Protein AF-A0A554JMH9-F1 (afdb_monomer)

Foldseek 3Di:
DDDDDDDDDDDDDDDDDDDDDPPPPDPVVVVVVVVVVLVVVVVVVLVVLCVVLVPFDFDDADDDDLVRAAEQDAPDLQKAKEWEAFAQAQLADADPDLLQGLLLLVLLLCQLLVHQEYEYYAHPHNDPFDPDDPDDDDDDDPSVDDFDQVLQVVFDDPVVCVVCVHPVSCVVVVHDDDHDLVSVLVRRLVRSLVSQADPVRHGSHDHAYEYAAEPVLLSSLLSVLFVSSLVSLVVLLVVLVVLLVVLVVLLVLLVVLVVDPDPVVNVVSCVVCVVVCVVVVHDSVCSVPDDSVNSVVVSVSSVVVSVVSVVDVGDPVVSSVVCSNSSSRSSQVSNCVSDVNYHHHYYAWHWYDHNPFIEIEHEDPDPCQLQPDQLVVVLVVQVVVCVVDAQDDGHQEYEYHYAHQDKDKDKHWHARPNDPDDPPDTHIHIRIHAHHSDQLVVLLVVLVPDPDDDDSNNSSSPHPSGWHFMWMWIDHSPDPDTDIDTDTSVNSSPSQCSVDPVSVSCVSVVCVVVPLPADEAEADADDPPPPDWDKDQDCPDPVRDRIDTPSVVVVVVCVVVVRHYPYYHYPYDPDDDPPD

Secondary structure (DSSP, 8-state):
--------------------------HHHHHHHHHHHHHHHHHHHHHHHTGGGTTS---PPP--BTTB-EE---S-SSS-EEEEEE---BTSSPPSSTTS-HHHHHHHHHHHTT-SEEEEES-SB---PPPP-SS-------------HHHHHHHS-HHHHHHTTHHHHHHHTTPPP---HHHHHHHHHHHHHHHHB-TTS-BS--S-EEEEE-HHHHHHHHHHHHHHHHHHHHHHHHHHHHHHHHHHHHHHHHHHHHT---HHHHHHHHHHTHHHHHHTT--HHHHTT--HHHHHHHHHHHHHHHHHHHT-SS--HHHHHHHHHHHHHHHHHHHHHS-TTEEEEEESSEEEEETTEEEEEEE---GGGGGS-HHHHHHHHHHHHHHHSTTSPPPSEEEEESS-SS-EEEEEEEE-TTSTT-TT-EEEEEEEEPPP-S-HHHHHHHHHH-SS--SHHHHHHTSTT---EEEEEE--TT-SSPEEEEEEHHHHT-GGGGSSHHHHHHHHHHHHHH----EEEEE----TT-TT--EEE-TT-TT--SEEEHHHHHHHHHHHTT--EEEEEE-S-S-S----

Nearest PDB structures (foldseek):
  6t8d-assembly1_X  TM=1.258E-01  e=7.810E+00  Vibrio cholerae O1 biovar El Tor str. N16961

Mean predicted aligned error: 15.22 Å

pLDDT: mean 73.06, std 18.66, range [24.22, 98.06]

Sequence (580 aa):
MSQEQKPDIGSTPQLPQLYTHIEEKTSQDETADENQNRQRRFEQRKKHLFRFVEGLDRVEIPKMGPDNPFVVPINNLSYPRIMVINAPCIGAREAQDEKCDIFRNALRWAEEDKVEAIILSGPVVYFPTEKYGKERPSKVQVVGVRVDADIIEKTYPPHVLQDLGGVEGIRREERPLYLTTTAYLEHLIRMFKRALYSSNGQLLYKGPVLVVLGDVEENIAKYYANEKIRAEVFRDKGDALEHIRRYRRIRSLLQKMNNTSVLEEALSFLEKFRDQFESLGIDIAKLSHISAKEIGDLIEEWEEYLNLLVLMGNVEAEYIQDCLPEMISYIASCYQSVAPNIRVVGIGDTYFRVGSHLFAVTASKSRNLIRGGLAGTMRDGMYSFVKGHEGVDVVDINLGAGLNPYITNLFVTHRVRAYEKTLDDIRMSHVYQLPACLDASLYREIVRSMVRTKDDITRLASVSNYESGVVILERGETSTVPVLRFLSSALLTNRAAFESAETLASTVHGRYQRSRIMYHYKEGCTHYGAQYIARYRSPKDKDGRVIKYHYQVCLEMLREAKAPLLGLANDGDTQHWFNY

Radius of gyration: 36.03 Å; Cα contacts (8 Å, |Δi|>4): 815; chains: 1; bounding box: 97×62×119 Å

Structure (mmCIF, N/CA/C/O backbone):
data_AF-A0A554JMH9-F1
#
_entry.id   AF-A0A554JMH9-F1
#
loop_
_atom_site.group_PDB
_atom_site.id
_atom_site.type_symbol
_atom_site.label_atom_id
_atom_site.label_alt_id
_atom_site.label_comp_id
_atom_site.label_asym_id
_atom_site.label_entity_id
_atom_site.label_seq_id
_atom_site.pdbx_PDB_ins_code
_atom_site.Cartn_x
_atom_site.Cartn_y
_atom_site.Cartn_z
_atom_site.occupancy
_atom_site.B_iso_or_equiv
_atom_site.auth_seq_id
_atom_site.auth_comp_id
_atom_site.auth_asym_id
_atom_site.auth_atom_id
_atom_site.pdbx_PDB_model_num
ATOM 1 N N . MET A 1 1 ? -39.556 -18.471 -76.812 1.00 33.31 1 MET A N 1
ATOM 2 C CA . MET A 1 1 ? -39.284 -18.201 -78.241 1.00 33.31 1 MET A CA 1
ATOM 3 C C . MET A 1 1 ? -38.024 -17.353 -78.267 1.00 33.31 1 MET A C 1
ATOM 5 O O . MET A 1 1 ? -38.069 -16.300 -77.660 1.00 33.31 1 MET A O 1
ATOM 9 N N . SER A 1 2 ? -36.861 -17.756 -78.763 1.00 31.39 2 SER A N 1
ATOM 10 C CA . SER A 1 2 ? -36.477 -18.765 -79.755 1.00 31.39 2 SER A CA 1
ATOM 11 C C . SER A 1 2 ? -35.061 -19.282 -79.438 1.00 31.39 2 SER A C 1
ATOM 13 O O . SER A 1 2 ? -34.233 -18.554 -78.896 1.00 31.39 2 SER A O 1
ATOM 15 N N . GLN A 1 3 ? -34.827 -20.560 -79.746 1.00 33.28 3 GLN A N 1
ATOM 16 C CA . GLN A 1 3 ? -33.513 -21.203 -79.845 1.00 33.28 3 GLN A CA 1
ATOM 17 C C . GLN A 1 3 ? -32.818 -20.787 -81.150 1.00 33.28 3 GLN A C 1
ATOM 19 O O . GLN A 1 3 ? -33.525 -20.454 -82.093 1.00 33.28 3 GLN A O 1
ATOM 24 N N . GLU A 1 4 ? -31.486 -20.894 -81.204 1.00 29.67 4 GLU A N 1
ATOM 25 C CA . GLU A 1 4 ? -30.688 -21.491 -82.305 1.00 29.67 4 GLU A CA 1
ATOM 26 C C . GLU A 1 4 ? -29.191 -21.339 -81.954 1.00 29.67 4 GLU A C 1
ATOM 28 O O . GLU A 1 4 ? -28.720 -20.251 -81.647 1.00 29.67 4 GLU A O 1
ATOM 33 N N . GLN A 1 5 ? -28.510 -22.429 -81.588 1.00 30.83 5 GLN A N 1
ATOM 34 C CA . GLN A 1 5 ? -27.738 -23.360 -82.435 1.00 30.83 5 GLN A CA 1
ATOM 35 C C . GLN A 1 5 ? -26.318 -22.874 -82.788 1.00 30.83 5 GLN A C 1
ATOM 37 O O . GLN A 1 5 ? -26.107 -21.888 -83.483 1.00 30.83 5 GLN A O 1
ATOM 42 N N . LYS A 1 6 ? -25.338 -23.644 -82.289 1.00 30.12 6 LYS A N 1
ATOM 43 C CA . LYS A 1 6 ? -23.920 -23.645 -82.685 1.00 30.12 6 LYS A CA 1
ATOM 44 C C . LYS A 1 6 ? -23.758 -24.081 -84.148 1.00 30.12 6 LYS A C 1
ATOM 46 O O . LYS A 1 6 ? -24.577 -24.866 -84.626 1.00 30.12 6 LYS A O 1
ATOM 51 N N . PRO A 1 7 ? -22.580 -23.820 -84.735 1.00 33.72 7 PRO A N 1
ATOM 52 C CA . PRO A 1 7 ? -21.902 -24.826 -85.530 1.00 33.72 7 PRO A CA 1
ATOM 53 C C . PRO A 1 7 ? -20.613 -25.300 -84.850 1.00 33.72 7 PRO A C 1
ATOM 55 O O . PRO A 1 7 ? -19.833 -24.534 -84.286 1.00 33.72 7 PRO A O 1
ATOM 58 N N . ASP A 1 8 ? -20.459 -26.612 -84.917 1.00 31.73 8 ASP A N 1
ATOM 59 C CA . ASP A 1 8 ? -19.323 -27.429 -84.531 1.00 31.73 8 ASP A CA 1
ATOM 60 C C . ASP A 1 8 ? -18.488 -27.678 -85.795 1.00 31.73 8 ASP A C 1
ATOM 62 O O . ASP A 1 8 ? -19.045 -28.114 -86.803 1.00 31.73 8 ASP A O 1
ATOM 66 N N . ILE A 1 9 ? -17.184 -27.388 -85.773 1.00 31.78 9 ILE A N 1
ATOM 67 C CA . ILE A 1 9 ? -16.234 -27.906 -86.766 1.00 31.78 9 ILE A CA 1
ATOM 68 C C . ILE A 1 9 ? -14.917 -28.229 -86.057 1.00 31.78 9 ILE A C 1
ATOM 70 O O . ILE A 1 9 ? -14.137 -27.341 -85.726 1.00 31.78 9 ILE A O 1
ATOM 74 N N . GLY A 1 10 ? -14.653 -29.528 -85.932 1.00 29.02 10 GLY A N 1
ATOM 75 C CA . GLY A 1 10 ? -13.428 -30.094 -86.493 1.00 29.02 10 GLY A CA 1
ATOM 76 C C . GLY A 1 10 ? -12.209 -30.143 -85.583 1.00 29.02 10 GLY A C 1
ATOM 77 O O . GLY A 1 10 ? -11.377 -29.246 -85.556 1.00 29.02 10 GLY A O 1
ATOM 78 N N . SER A 1 11 ? -12.073 -31.295 -84.942 1.00 29.84 11 SER A N 1
ATOM 79 C CA . SER A 1 11 ? -10.884 -31.870 -84.323 1.00 29.84 11 SER A CA 1
ATOM 80 C C . SER A 1 11 ? -9.611 -31.868 -85.187 1.00 29.84 11 SER A C 1
ATOM 82 O O . SER A 1 11 ? -9.617 -32.416 -86.291 1.00 29.84 11 SER A O 1
ATOM 84 N N . THR A 1 12 ? -8.486 -31.478 -84.580 1.00 26.47 12 THR A N 1
ATOM 85 C CA . THR A 1 12 ? -7.155 -32.041 -84.880 1.00 26.47 12 THR A CA 1
ATOM 86 C C . THR A 1 12 ? -6.410 -32.306 -83.561 1.00 26.47 12 THR A C 1
ATOM 88 O O . THR A 1 12 ? -6.250 -31.376 -82.768 1.00 26.47 12 THR A O 1
ATOM 91 N N . PRO A 1 13 ? -5.974 -33.547 -83.271 1.00 29.34 13 PRO A N 1
ATOM 92 C CA . PRO A 1 13 ? -5.284 -33.877 -82.027 1.00 29.34 13 PRO A CA 1
ATOM 93 C C . PRO A 1 13 ? -3.757 -33.680 -82.103 1.00 29.34 13 PRO A C 1
ATOM 95 O O . PRO A 1 13 ? -3.099 -34.176 -83.009 1.00 29.34 13 PRO A O 1
ATOM 98 N N . GLN A 1 14 ? -3.261 -32.968 -81.084 1.00 31.17 14 GLN A N 1
ATOM 99 C CA . GLN A 1 14 ? -1.994 -33.061 -80.331 1.00 31.17 14 GLN A CA 1
ATOM 100 C C . GLN A 1 14 ? -0.633 -33.271 -81.029 1.00 31.17 14 GLN A C 1
ATOM 102 O O . GLN A 1 14 ? -0.361 -34.299 -81.640 1.00 31.17 14 GLN A O 1
ATOM 107 N N . LEU A 1 15 ? 0.309 -32.393 -80.659 1.00 24.22 15 LEU A N 1
ATOM 108 C CA . LEU A 1 15 ? 1.689 -32.764 -80.316 1.00 24.22 15 LEU A CA 1
ATOM 109 C C . LEU A 1 15 ? 2.027 -32.205 -78.915 1.00 24.22 15 LEU A C 1
ATOM 111 O O . LEU A 1 15 ? 1.611 -31.087 -78.604 1.00 24.22 15 LEU A O 1
ATOM 115 N N . PRO A 1 16 ? 2.749 -32.950 -78.057 1.00 28.22 16 PRO A N 1
ATOM 116 C CA . PRO A 1 16 ? 3.067 -32.532 -76.697 1.00 28.22 16 PRO A CA 1
ATOM 117 C C . PRO A 1 16 ? 4.273 -31.585 -76.701 1.00 28.22 16 PRO A C 1
ATOM 119 O O . PRO A 1 16 ? 5.368 -31.975 -77.101 1.00 28.22 16 PRO A O 1
ATOM 122 N N . GLN A 1 17 ? 4.098 -30.351 -76.228 1.00 28.55 17 GLN A N 1
ATOM 123 C CA . GLN A 1 17 ? 5.227 -29.487 -75.887 1.00 28.55 17 GLN A CA 1
ATOM 124 C C . GLN A 1 17 ? 5.396 -29.465 -74.369 1.00 28.55 17 GLN A C 1
ATOM 126 O O . GLN A 1 17 ? 4.590 -28.886 -73.644 1.00 28.55 17 GLN A O 1
ATOM 131 N N . LEU A 1 18 ? 6.461 -30.124 -73.902 1.00 31.98 18 LEU A N 1
ATOM 132 C CA . LEU A 1 18 ? 7.065 -29.828 -72.611 1.00 31.98 18 LEU A CA 1
ATOM 133 C C . LEU A 1 18 ? 7.469 -28.348 -72.608 1.00 31.98 18 LEU A C 1
ATOM 135 O O . LEU A 1 18 ? 8.424 -27.973 -73.283 1.00 31.98 18 LEU A O 1
ATOM 139 N N . TYR A 1 19 ? 6.775 -27.536 -71.819 1.00 27.28 19 TYR A N 1
ATOM 140 C CA . TYR A 1 19 ? 7.298 -26.268 -71.330 1.00 27.28 19 TYR A CA 1
ATOM 141 C C . TYR A 1 19 ? 7.367 -26.349 -69.809 1.00 27.28 19 TYR A C 1
ATOM 143 O O . TYR A 1 19 ? 6.354 -26.384 -69.115 1.00 27.28 19 TYR A O 1
ATOM 151 N N . THR A 1 20 ? 8.590 -26.412 -69.292 1.00 28.86 20 THR A N 1
ATOM 152 C CA . THR A 1 20 ? 8.903 -26.036 -67.915 1.00 28.86 20 THR A CA 1
ATOM 153 C C . THR A 1 20 ? 8.514 -24.573 -67.728 1.00 28.86 20 THR A C 1
ATOM 155 O O . THR A 1 20 ? 9.152 -23.690 -68.301 1.00 28.86 20 THR A O 1
ATOM 158 N N . HIS A 1 21 ? 7.466 -24.323 -66.942 1.00 26.94 21 HIS A N 1
ATOM 159 C CA . HIS A 1 21 ? 7.187 -23.003 -66.392 1.00 26.94 21 HIS A CA 1
ATOM 160 C C . HIS A 1 21 ? 8.341 -22.629 -65.457 1.00 26.94 21 HIS A C 1
ATOM 162 O O . HIS A 1 21 ? 8.514 -23.224 -64.396 1.00 26.94 21 HIS A O 1
ATOM 168 N N . ILE A 1 22 ? 9.146 -21.654 -65.870 1.00 33.12 22 ILE A N 1
ATOM 169 C CA . ILE A 1 22 ? 9.862 -20.806 -64.924 1.00 33.12 22 ILE A CA 1
ATOM 170 C C . ILE A 1 22 ? 8.792 -19.844 -64.410 1.00 33.12 22 ILE A C 1
ATOM 172 O O . ILE A 1 22 ? 8.275 -19.030 -65.174 1.00 33.12 22 ILE A O 1
ATOM 176 N N . GLU A 1 23 ? 8.379 -20.012 -63.155 1.00 31.64 23 GLU A N 1
ATOM 177 C CA . GLU A 1 23 ? 7.548 -19.028 -62.466 1.00 31.64 23 GLU A CA 1
ATOM 178 C C . GLU A 1 23 ? 8.377 -17.751 -62.285 1.00 31.64 23 GLU A C 1
ATOM 180 O O . GLU A 1 23 ? 9.270 -17.678 -61.440 1.00 31.64 23 GLU A O 1
ATOM 185 N N . GLU A 1 24 ? 8.101 -16.742 -63.110 1.00 35.97 24 GLU A N 1
ATOM 186 C CA . GLU A 1 24 ? 8.460 -15.362 -62.803 1.00 35.97 24 GLU A CA 1
ATOM 187 C C . GLU A 1 24 ? 7.656 -14.947 -61.568 1.00 35.97 24 GLU A C 1
ATOM 189 O O . GLU A 1 24 ? 6.449 -14.708 -61.645 1.00 35.97 24 GLU A O 1
ATOM 194 N N . LYS A 1 25 ? 8.317 -14.898 -60.406 1.00 34.50 25 LYS A N 1
ATOM 195 C CA . LYS A 1 25 ? 7.736 -14.293 -59.207 1.00 34.50 25 LYS A CA 1
ATOM 196 C C . LYS A 1 25 ? 7.413 -12.832 -59.510 1.00 34.50 25 LYS A C 1
ATOM 198 O O . LYS A 1 25 ? 8.295 -12.028 -59.799 1.00 34.50 25 LYS A O 1
ATOM 203 N N . THR A 1 26 ? 6.132 -12.495 -59.458 1.00 37.06 26 THR A N 1
ATOM 204 C CA . THR A 1 26 ? 5.637 -11.128 -59.597 1.00 37.06 26 THR A CA 1
ATOM 205 C C . THR A 1 26 ? 6.061 -10.270 -58.402 1.00 37.06 26 THR A C 1
ATOM 207 O O . THR A 1 26 ? 5.928 -10.682 -57.252 1.00 37.06 26 THR A O 1
ATOM 210 N N . SER A 1 27 ? 6.493 -9.036 -58.671 1.00 45.72 27 SER A N 1
ATOM 211 C CA . SER A 1 27 ? 7.005 -8.029 -57.717 1.00 45.72 27 SER A CA 1
ATOM 212 C C . SER A 1 27 ? 6.086 -7.666 -56.531 1.00 45.72 27 SER A C 1
ATOM 214 O O . SER A 1 27 ? 6.510 -6.989 -55.591 1.00 45.72 27 SER A O 1
ATOM 216 N N . GLN A 1 28 ? 4.825 -8.106 -56.546 1.00 40.50 28 GLN A N 1
ATOM 217 C CA . GLN A 1 28 ? 3.875 -7.938 -55.441 1.00 40.50 28 GLN A CA 1
ATOM 218 C C . GLN A 1 28 ? 4.076 -8.957 -54.304 1.00 40.50 28 GLN A C 1
ATOM 220 O O . GLN A 1 28 ? 3.816 -8.620 -53.152 1.00 40.50 28 GLN A O 1
ATOM 225 N N . ASP A 1 29 ? 4.592 -10.157 -54.592 1.00 45.41 29 ASP A N 1
ATOM 226 C CA . ASP A 1 29 ? 4.896 -11.155 -53.553 1.00 45.41 29 ASP A CA 1
ATOM 227 C C . ASP A 1 29 ? 6.226 -10.849 -52.847 1.00 45.41 29 ASP A C 1
ATOM 229 O O . ASP A 1 29 ? 6.341 -11.021 -51.634 1.00 45.41 29 ASP A O 1
ATOM 233 N N . GLU A 1 30 ? 7.208 -10.300 -53.572 1.00 48.34 30 GLU A N 1
ATOM 234 C CA . GLU A 1 30 ? 8.493 -9.874 -52.995 1.00 48.34 30 GLU A CA 1
ATOM 235 C C . GLU A 1 30 ? 8.318 -8.720 -51.993 1.00 48.34 30 GLU A C 1
ATOM 237 O O . GLU A 1 30 ? 8.918 -8.732 -50.920 1.00 48.34 30 GLU A O 1
ATOM 242 N N . THR A 1 31 ? 7.420 -7.770 -52.274 1.00 55.16 31 THR A N 1
ATOM 243 C CA . THR A 1 31 ? 7.127 -6.644 -51.367 1.00 55.16 31 THR A CA 1
ATOM 244 C C . THR A 1 31 ? 6.342 -7.063 -50.117 1.00 55.16 31 THR A C 1
ATOM 246 O O . THR A 1 31 ? 6.501 -6.454 -49.055 1.00 55.16 31 THR A O 1
ATOM 249 N N . ALA A 1 32 ? 5.521 -8.115 -50.192 1.00 56.56 32 ALA A N 1
ATOM 250 C CA . ALA A 1 32 ? 4.823 -8.671 -49.032 1.00 56.56 32 ALA A CA 1
ATOM 251 C C . ALA A 1 32 ? 5.772 -9.452 -48.103 1.00 56.56 32 ALA A C 1
ATOM 253 O O . ALA A 1 32 ? 5.725 -9.266 -46.881 1.00 56.56 32 ALA A O 1
ATOM 254 N N . ASP A 1 33 ? 6.669 -10.266 -48.670 1.00 58.06 33 ASP A N 1
ATOM 255 C CA . ASP A 1 33 ? 7.695 -11.004 -47.921 1.00 58.06 33 ASP A CA 1
ATOM 256 C C . ASP A 1 33 ? 8.739 -10.066 -47.290 1.00 58.06 33 ASP A C 1
ATOM 258 O O . ASP A 1 33 ? 9.149 -10.265 -46.141 1.00 58.06 33 ASP A O 1
ATOM 262 N N . GLU A 1 34 ? 9.143 -8.997 -47.985 1.00 58.47 34 GLU A N 1
ATOM 263 C CA . GLU A 1 34 ? 10.032 -7.966 -47.433 1.00 58.47 34 GLU A CA 1
ATOM 264 C C . GLU A 1 34 ? 9.394 -7.233 -46.247 1.00 58.47 34 GLU A C 1
ATOM 266 O O . GLU A 1 34 ? 10.032 -7.079 -45.201 1.00 58.47 34 GLU A O 1
ATOM 271 N N . ASN A 1 35 ? 8.117 -6.851 -46.354 1.00 61.28 35 ASN A N 1
ATOM 272 C CA . ASN A 1 35 ? 7.390 -6.202 -45.261 1.00 61.28 35 ASN A CA 1
ATOM 273 C C . ASN A 1 35 ? 7.187 -7.135 -44.056 1.00 61.28 35 ASN A C 1
ATOM 275 O O . ASN A 1 35 ? 7.372 -6.712 -42.912 1.00 61.28 35 ASN A O 1
ATOM 279 N N . GLN A 1 36 ? 6.879 -8.418 -44.278 1.00 67.31 36 GLN A N 1
ATOM 280 C CA . GLN A 1 36 ? 6.803 -9.397 -43.188 1.00 67.31 36 GLN A CA 1
ATOM 281 C C . GLN A 1 36 ? 8.156 -9.612 -42.504 1.00 67.31 36 GLN A C 1
ATOM 283 O O . GLN A 1 36 ? 8.221 -9.714 -41.276 1.00 67.31 36 GLN A O 1
ATOM 288 N N . ASN A 1 37 ? 9.246 -9.667 -43.270 1.00 63.50 37 ASN A N 1
ATOM 289 C CA . ASN A 1 37 ? 10.588 -9.813 -42.715 1.00 63.50 37 ASN A CA 1
ATOM 290 C C . ASN A 1 37 ? 11.022 -8.574 -41.921 1.00 63.50 37 ASN A C 1
ATOM 292 O O . ASN A 1 37 ? 11.594 -8.731 -40.839 1.00 63.50 37 ASN A O 1
ATOM 296 N N . ARG A 1 38 ? 10.690 -7.362 -42.389 1.00 62.03 38 ARG A N 1
ATOM 297 C CA . ARG A 1 38 ? 10.878 -6.114 -41.626 1.00 62.03 38 ARG A CA 1
ATOM 298 C C . ARG A 1 38 ? 10.104 -6.146 -40.305 1.00 62.03 38 ARG A C 1
ATOM 300 O O . ARG A 1 38 ? 10.701 -5.925 -39.252 1.00 62.03 38 ARG A O 1
ATOM 307 N N . GLN A 1 39 ? 8.825 -6.530 -40.326 1.00 66.62 39 GLN A N 1
ATOM 308 C CA . GLN A 1 39 ? 8.004 -6.634 -39.113 1.00 66.62 39 GLN A CA 1
ATOM 309 C C . GLN A 1 39 ? 8.554 -7.674 -38.122 1.00 66.62 39 GLN A C 1
ATOM 311 O O . GLN A 1 39 ? 8.620 -7.424 -36.921 1.00 66.62 39 GLN A O 1
ATOM 316 N N . ARG A 1 40 ? 9.014 -8.837 -38.603 1.00 69.56 40 ARG A N 1
ATOM 317 C CA . ARG A 1 40 ? 9.635 -9.866 -37.747 1.00 69.56 40 ARG A CA 1
ATOM 318 C C . ARG A 1 40 ? 10.926 -9.378 -37.092 1.00 69.56 40 ARG A C 1
ATOM 320 O O . ARG A 1 40 ? 11.137 -9.644 -35.910 1.00 69.56 40 ARG A O 1
ATOM 327 N N . ARG A 1 41 ? 11.787 -8.673 -37.835 1.00 65.06 41 ARG A N 1
ATOM 328 C CA . ARG A 1 41 ? 13.012 -8.066 -37.284 1.00 65.06 41 ARG A CA 1
ATOM 329 C C . ARG A 1 41 ? 12.677 -7.010 -36.234 1.00 65.06 41 ARG A C 1
ATOM 331 O O . ARG A 1 41 ? 13.337 -6.961 -35.198 1.00 65.06 41 ARG A O 1
ATOM 338 N N . PHE A 1 42 ? 11.628 -6.223 -36.465 1.00 66.00 42 PHE A N 1
ATOM 339 C CA . PHE A 1 42 ? 11.132 -5.241 -35.505 1.00 66.00 42 PHE A CA 1
ATOM 340 C C . PHE A 1 42 ? 10.660 -5.895 -34.197 1.00 66.00 42 PHE A C 1
ATOM 342 O O . PHE A 1 42 ? 11.145 -5.533 -33.128 1.00 66.00 42 PHE A O 1
ATOM 349 N N . GLU A 1 43 ? 9.815 -6.926 -34.266 1.00 69.69 43 GLU A N 1
ATOM 350 C CA . GLU A 1 43 ? 9.356 -7.664 -33.078 1.00 69.69 43 GLU A CA 1
ATOM 351 C C . GLU A 1 43 ? 10.510 -8.328 -32.308 1.00 69.69 43 GLU A C 1
ATOM 353 O O . GLU A 1 43 ? 10.528 -8.350 -31.077 1.00 69.69 43 GLU A O 1
ATOM 358 N N . GLN A 1 44 ? 11.531 -8.831 -33.011 1.00 71.00 44 GLN A N 1
ATOM 359 C CA . GLN A 1 44 ? 12.733 -9.376 -32.371 1.00 71.00 44 GLN A CA 1
ATOM 360 C C . GLN A 1 44 ? 13.529 -8.308 -31.610 1.00 71.00 44 GLN A C 1
ATOM 362 O O . GLN A 1 44 ? 14.017 -8.585 -30.511 1.00 71.00 44 GLN A O 1
ATOM 367 N N . ARG A 1 45 ? 13.642 -7.092 -32.159 1.00 69.50 45 ARG A N 1
ATOM 368 C CA . ARG A 1 45 ? 14.281 -5.952 -31.483 1.00 69.50 45 ARG A CA 1
ATOM 369 C C . ARG A 1 45 ? 13.442 -5.463 -30.298 1.00 69.50 45 ARG A C 1
ATOM 371 O O . ARG A 1 45 ? 13.986 -5.280 -29.215 1.00 69.50 45 ARG A O 1
ATOM 378 N N . LYS A 1 46 ? 12.113 -5.396 -30.439 1.00 69.69 46 LYS A N 1
ATOM 379 C CA . LYS A 1 46 ? 11.188 -5.113 -29.326 1.00 69.69 46 LYS A CA 1
ATOM 380 C C . LYS A 1 46 ? 11.342 -6.133 -28.190 1.00 69.69 46 LYS A C 1
ATOM 382 O O . LYS A 1 46 ? 11.448 -5.757 -27.027 1.00 69.69 46 LYS A O 1
ATOM 387 N N . LYS A 1 47 ? 11.465 -7.425 -28.511 1.00 73.31 47 LYS A N 1
ATOM 388 C CA . LYS A 1 47 ? 11.748 -8.472 -27.516 1.00 73.31 47 LYS A CA 1
ATOM 389 C C . LYS A 1 47 ? 13.109 -8.286 -26.832 1.00 73.31 47 LYS A C 1
ATOM 391 O O . LYS A 1 47 ? 13.240 -8.607 -25.655 1.00 73.31 47 LYS A O 1
ATOM 396 N N . HIS A 1 48 ? 14.116 -7.769 -27.540 1.00 72.31 48 HIS A N 1
ATOM 397 C CA . HIS A 1 48 ? 15.422 -7.454 -26.954 1.00 72.31 48 HIS A CA 1
ATOM 398 C C . HIS A 1 48 ? 15.318 -6.363 -25.880 1.00 72.31 48 HIS A C 1
ATOM 400 O O . HIS A 1 48 ? 15.831 -6.562 -24.778 1.00 72.31 48 HIS A O 1
ATOM 406 N N . LEU A 1 49 ? 14.566 -5.290 -26.157 1.00 70.12 49 LEU A N 1
ATOM 407 C CA . LEU A 1 49 ? 14.324 -4.185 -25.218 1.00 70.12 49 LEU A CA 1
ATOM 408 C C . LEU A 1 49 ? 13.699 -4.643 -23.891 1.00 70.12 49 LEU A C 1
ATOM 410 O O . LEU A 1 49 ? 13.901 -3.997 -22.867 1.00 70.12 49 LEU A O 1
ATOM 414 N N . PHE A 1 50 ? 12.962 -5.758 -23.887 1.00 74.88 50 PHE A N 1
ATOM 415 C CA . PHE A 1 50 ? 12.278 -6.290 -22.701 1.00 74.88 50 PHE A CA 1
ATOM 416 C C . PHE A 1 50 ? 13.004 -7.448 -22.010 1.00 74.88 50 PHE A C 1
ATOM 418 O O . PHE A 1 50 ? 12.510 -7.975 -21.013 1.00 74.88 50 PHE A O 1
ATOM 425 N N . ARG A 1 51 ? 14.210 -7.826 -22.456 1.00 78.06 51 ARG A N 1
ATOM 426 C CA . ARG A 1 51 ? 14.985 -8.914 -21.824 1.00 78.06 51 ARG A CA 1
ATOM 427 C C . ARG A 1 51 ? 15.282 -8.682 -20.345 1.00 78.06 51 ARG A C 1
ATOM 429 O O . ARG A 1 51 ? 15.430 -9.646 -19.600 1.00 78.06 51 ARG A O 1
ATOM 436 N N . PHE A 1 52 ? 15.330 -7.429 -19.891 1.00 76.88 52 PHE A N 1
ATOM 437 C CA . PHE A 1 52 ? 15.550 -7.114 -18.475 1.00 76.88 52 PHE A CA 1
ATOM 438 C C . PHE A 1 52 ? 14.465 -7.698 -17.553 1.00 76.88 52 PHE A C 1
ATOM 440 O O . PHE A 1 52 ? 14.717 -7.887 -16.365 1.00 76.88 52 PHE A O 1
ATOM 447 N N . VAL A 1 53 ? 13.279 -8.000 -18.089 1.00 78.81 53 VAL A N 1
ATOM 448 C CA . VAL A 1 53 ? 12.160 -8.599 -17.356 1.00 78.81 53 VAL A CA 1
ATOM 449 C C . VAL A 1 53 ? 12.370 -10.101 -17.113 1.00 78.81 53 VAL A C 1
ATOM 451 O O . VAL A 1 53 ? 11.887 -10.643 -16.119 1.00 78.81 53 VAL A O 1
ATOM 454 N N . GLU A 1 54 ? 13.120 -10.785 -17.985 1.00 78.62 54 GLU A N 1
ATOM 455 C CA . GLU A 1 54 ? 13.343 -12.237 -17.909 1.00 78.62 54 GLU A CA 1
ATOM 456 C C . GLU A 1 54 ? 14.125 -12.642 -16.647 1.00 78.62 54 GLU A C 1
ATOM 458 O O . GLU A 1 54 ? 13.896 -13.724 -16.109 1.00 78.62 54 GLU A O 1
ATOM 463 N N . GLY A 1 55 ? 14.997 -11.759 -16.144 1.00 75.12 55 GLY A N 1
ATOM 464 C CA . GLY A 1 55 ? 15.829 -11.987 -14.957 1.00 75.12 55 GLY A CA 1
ATOM 465 C C . GLY A 1 55 ? 15.212 -11.560 -13.621 1.00 75.12 55 GLY A C 1
ATOM 466 O O . GLY A 1 55 ? 15.912 -11.582 -12.612 1.00 75.12 55 GLY A O 1
ATOM 467 N N . LEU A 1 56 ? 13.948 -11.124 -13.597 1.00 82.44 56 LEU A N 1
ATOM 468 C CA . LEU A 1 56 ? 13.291 -10.685 -12.364 1.00 82.44 56 LEU A CA 1
ATOM 469 C C . LEU A 1 56 ? 12.645 -11.854 -11.617 1.00 82.44 56 LEU A C 1
ATOM 471 O O . LEU A 1 56 ? 11.915 -12.659 -12.206 1.00 82.44 56 LEU A O 1
ATOM 475 N N . ASP A 1 57 ? 12.838 -11.872 -10.297 1.00 85.94 57 ASP A N 1
ATOM 476 C CA . ASP A 1 57 ? 12.073 -12.724 -9.390 1.00 85.94 57 ASP A CA 1
ATOM 477 C C . ASP A 1 57 ? 10.603 -12.312 -9.438 1.00 85.94 57 ASP A C 1
ATOM 479 O O . ASP A 1 57 ? 10.248 -11.169 -9.137 1.00 85.94 57 ASP A O 1
ATOM 483 N N . ARG A 1 58 ? 9.730 -13.241 -9.822 1.00 86.12 58 ARG A N 1
ATOM 484 C CA . ARG A 1 58 ? 8.305 -12.982 -10.044 1.00 86.12 58 ARG A CA 1
ATOM 485 C C . ARG A 1 58 ? 7.464 -13.947 -9.231 1.00 86.12 58 ARG A C 1
ATOM 487 O O . ARG A 1 58 ? 7.825 -15.107 -9.047 1.00 86.12 58 ARG A O 1
ATOM 494 N N . VAL A 1 59 ? 6.323 -13.457 -8.767 1.00 89.94 59 VAL A N 1
ATOM 495 C CA . VAL A 1 59 ? 5.314 -14.267 -8.086 1.00 89.94 59 VAL A CA 1
ATOM 496 C C . VAL A 1 59 ? 3.977 -14.085 -8.779 1.00 89.94 59 VAL A C 1
ATOM 498 O O . VAL A 1 59 ? 3.641 -12.987 -9.214 1.00 89.94 59 VAL A O 1
ATOM 501 N N . GLU A 1 60 ? 3.220 -15.171 -8.891 1.00 85.00 60 GLU A N 1
ATOM 502 C CA . GLU A 1 60 ? 1.878 -15.116 -9.453 1.00 85.00 60 GLU A CA 1
ATOM 503 C C . GLU A 1 60 ? 0.924 -14.452 -8.456 1.00 85.00 60 GLU A C 1
ATOM 505 O O . GLU A 1 60 ? 0.816 -14.871 -7.297 1.00 85.00 60 GLU A O 1
ATOM 510 N N . ILE A 1 61 ? 0.243 -13.406 -8.923 1.00 83.56 61 ILE A N 1
ATOM 511 C CA . ILE A 1 61 ? -0.770 -12.689 -8.154 1.00 83.56 61 ILE A CA 1
ATOM 512 C C . ILE A 1 61 ? -2.132 -13.236 -8.588 1.00 83.56 61 ILE A C 1
ATOM 514 O O . ILE A 1 61 ? -2.492 -13.101 -9.762 1.00 83.56 61 ILE A O 1
ATOM 518 N N . PRO A 1 62 ? -2.890 -13.875 -7.683 1.00 78.31 62 PRO A N 1
ATOM 519 C CA . PRO A 1 62 ? -4.128 -14.530 -8.060 1.00 78.31 62 PRO A CA 1
ATOM 520 C C . PRO A 1 62 ? -5.175 -13.497 -8.488 1.00 78.31 62 PRO A C 1
ATOM 522 O O . PRO A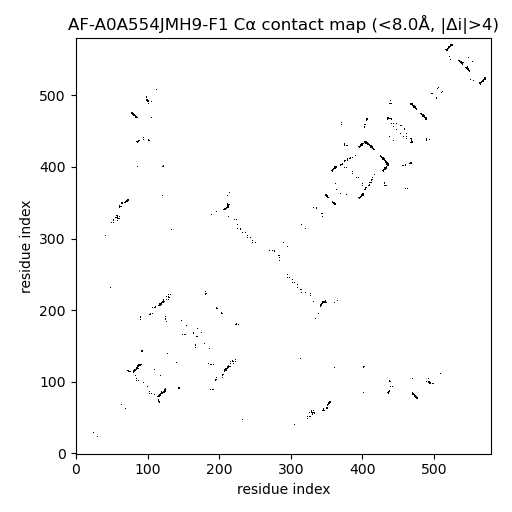 1 62 ? -5.378 -12.471 -7.837 1.00 78.31 62 PRO A O 1
ATOM 525 N N . LYS A 1 63 ? -5.878 -13.789 -9.586 1.00 79.06 63 LYS A N 1
ATOM 526 C CA . LYS A 1 63 ? -7.052 -13.014 -10.000 1.00 79.06 63 LYS A CA 1
ATOM 527 C C . LYS A 1 63 ? -8.237 -13.425 -9.136 1.00 79.06 63 LYS A C 1
ATOM 529 O O . LYS A 1 63 ? -8.755 -14.533 -9.273 1.00 79.06 63 LYS A O 1
ATOM 534 N N . MET A 1 64 ? -8.642 -12.530 -8.245 1.00 82.94 64 MET A N 1
ATOM 535 C CA . MET A 1 64 ? -9.761 -12.759 -7.340 1.00 82.94 64 MET A CA 1
ATOM 536 C C . MET A 1 64 ? -11.036 -12.079 -7.813 1.00 82.94 64 MET A C 1
ATOM 538 O O . MET A 1 64 ? -11.003 -11.030 -8.451 1.00 82.94 64 MET A O 1
ATOM 542 N N . GLY A 1 65 ? -12.163 -12.660 -7.422 1.00 82.75 65 GLY A N 1
ATOM 543 C CA . GLY A 1 65 ? -13.485 -12.069 -7.585 1.00 82.75 65 GLY A CA 1
ATOM 544 C C . GLY A 1 65 ? -14.430 -12.535 -6.477 1.00 82.75 65 GLY A C 1
ATOM 545 O O . GLY A 1 65 ? -14.035 -13.369 -5.660 1.00 82.75 65 GLY A O 1
ATOM 546 N N . PRO A 1 66 ? -15.681 -12.046 -6.457 1.00 80.44 66 PRO A N 1
ATOM 547 C CA . PRO A 1 66 ? -16.697 -12.497 -5.504 1.00 80.44 66 PRO A CA 1
ATOM 548 C C . PRO A 1 66 ? -16.877 -14.026 -5.495 1.00 80.44 66 PRO A C 1
ATOM 550 O O . PRO A 1 66 ? -16.980 -14.635 -4.428 1.00 80.44 66 PRO A O 1
ATOM 553 N N . ASP A 1 67 ? -16.824 -14.641 -6.682 1.00 83.19 67 ASP A N 1
ATOM 554 C CA . ASP A 1 67 ? -16.996 -16.086 -6.884 1.00 83.19 67 ASP A CA 1
ATOM 555 C C . ASP A 1 67 ? -15.727 -16.899 -6.578 1.00 83.19 67 ASP A C 1
ATOM 557 O O . ASP A 1 67 ? -15.800 -18.097 -6.310 1.00 83.19 67 ASP A O 1
ATOM 561 N N . ASN A 1 68 ? -14.559 -16.249 -6.582 1.00 88.06 68 ASN A N 1
ATOM 562 C CA . ASN A 1 68 ? -13.261 -16.863 -6.295 1.00 88.06 68 ASN A CA 1
ATOM 563 C C . ASN A 1 68 ? -12.424 -15.976 -5.349 1.00 88.06 68 ASN A C 1
ATOM 565 O O . ASN A 1 68 ? -11.447 -15.355 -5.787 1.00 88.06 68 ASN A O 1
ATOM 569 N N . PRO A 1 69 ? -12.829 -15.843 -4.072 1.00 90.31 69 PRO A N 1
ATOM 570 C CA . PRO A 1 69 ? -12.118 -15.025 -3.097 1.00 90.31 69 PRO A CA 1
ATOM 571 C C . PRO A 1 69 ? -10.935 -15.776 -2.477 1.00 90.31 69 PRO A C 1
ATOM 573 O O . PRO A 1 69 ? -10.936 -17.005 -2.377 1.00 90.31 69 PRO A O 1
ATOM 576 N N . PHE A 1 70 ? -9.955 -15.039 -1.954 1.00 92.25 70 PHE A N 1
ATOM 577 C CA . PHE A 1 70 ? -8.887 -15.628 -1.149 1.00 92.25 70 PHE A CA 1
ATOM 578 C C . PHE A 1 70 ? -9.424 -16.045 0.218 1.00 92.25 70 PHE A C 1
ATOM 580 O O . PHE A 1 70 ? -9.942 -15.224 0.977 1.00 92.25 70 PHE A O 1
ATOM 587 N N . VAL A 1 71 ? -9.290 -17.326 0.549 1.00 91.75 71 VAL A N 1
ATOM 588 C CA . VAL A 1 71 ? -9.739 -17.862 1.836 1.00 91.75 71 VAL A CA 1
ATOM 589 C C . VAL A 1 71 ? -8.691 -17.555 2.898 1.00 91.75 71 VAL A C 1
ATOM 591 O O . VAL A 1 71 ? -7.564 -18.045 2.836 1.00 91.75 71 VAL A O 1
ATOM 594 N N . VAL A 1 72 ? -9.066 -16.741 3.882 1.00 89.75 72 VAL A N 1
ATOM 595 C CA . VAL A 1 72 ? -8.194 -16.424 5.012 1.00 89.75 72 VAL A CA 1
ATOM 596 C C . VAL A 1 72 ? -8.154 -17.634 5.949 1.00 89.75 72 VAL A C 1
ATOM 598 O O . VAL A 1 72 ? -9.218 -18.118 6.343 1.00 89.75 72 VAL A O 1
ATOM 601 N N . PRO A 1 73 ? -6.964 -18.142 6.316 1.00 86.00 73 PRO A N 1
ATOM 602 C CA . PRO A 1 73 ? -6.861 -19.230 7.279 1.00 86.00 73 PRO A CA 1
ATOM 603 C C . PRO A 1 73 ? -7.318 -18.739 8.658 1.00 86.00 73 PRO A C 1
ATOM 605 O O . PRO A 1 73 ? -6.851 -17.712 9.144 1.00 86.00 73 PRO A O 1
ATOM 608 N N . ILE A 1 74 ? -8.248 -19.467 9.274 1.00 84.56 74 ILE A N 1
ATOM 609 C CA . ILE A 1 74 ? -8.827 -19.144 10.583 1.00 84.56 74 ILE A CA 1
ATOM 610 C C . ILE A 1 74 ? -8.673 -20.366 11.474 1.00 84.56 74 ILE A C 1
ATOM 612 O O . ILE A 1 74 ? -9.134 -21.450 11.114 1.00 84.56 74 ILE A O 1
ATOM 616 N N . ASN A 1 75 ? -8.075 -20.185 12.647 1.00 83.56 75 ASN A N 1
ATOM 617 C CA . ASN A 1 75 ? -7.973 -21.238 13.652 1.00 83.56 75 ASN A CA 1
ATOM 618 C C . ASN A 1 75 ? -9.205 -21.257 14.565 1.00 83.56 75 ASN A C 1
ATOM 620 O O . ASN A 1 75 ? -9.725 -22.324 14.889 1.00 83.56 75 ASN A O 1
ATOM 624 N N . ASN A 1 76 ? -9.709 -20.086 14.959 1.00 77.44 76 ASN A N 1
ATOM 625 C CA . ASN A 1 76 ? -10.898 -19.942 15.788 1.00 77.44 76 ASN A CA 1
ATOM 626 C C . ASN A 1 76 ? -12.143 -19.618 14.949 1.00 77.44 76 ASN A C 1
ATOM 628 O O . ASN A 1 76 ? -12.476 -18.456 14.713 1.00 77.44 76 ASN A O 1
ATOM 632 N N . LEU A 1 77 ? -12.862 -20.661 14.526 1.00 71.56 77 LEU A N 1
ATOM 633 C CA . LEU A 1 77 ? -14.106 -20.522 13.757 1.00 71.56 77 LEU A CA 1
ATOM 634 C C . LEU A 1 77 ? -15.224 -19.807 14.534 1.00 71.56 77 LEU A C 1
ATOM 636 O O . LEU A 1 77 ? -16.060 -19.149 13.916 1.00 71.56 77 LEU A O 1
ATOM 640 N N . SER A 1 78 ? -15.234 -19.915 15.866 1.00 65.88 78 SER A N 1
ATOM 641 C CA . SER A 1 78 ? -16.248 -19.289 16.724 1.00 65.88 78 SER A CA 1
ATOM 642 C C . SER A 1 78 ? -16.054 -17.779 16.866 1.00 65.88 78 SER A C 1
ATOM 644 O O . SER A 1 78 ? -17.029 -17.048 17.039 1.00 65.88 78 SER A O 1
ATOM 646 N N . TYR A 1 79 ? -14.805 -17.304 16.813 1.00 73.00 79 TYR A N 1
ATOM 647 C CA . TYR A 1 79 ? -14.467 -15.897 17.036 1.00 73.00 79 TYR A CA 1
ATOM 648 C C . TYR A 1 79 ? -13.285 -15.444 16.159 1.00 73.00 79 TYR A C 1
ATOM 650 O O . TYR A 1 79 ? -12.207 -15.141 16.684 1.00 73.00 79 TYR A O 1
ATOM 658 N N . PRO A 1 80 ? -13.444 -15.401 14.822 1.00 83.00 80 PRO A N 1
ATOM 659 C CA . PRO A 1 80 ? -12.382 -14.933 13.945 1.00 83.00 80 PRO A CA 1
ATOM 660 C C . PRO A 1 80 ? -12.117 -13.444 14.186 1.00 83.00 80 PRO A C 1
ATOM 662 O O . PRO A 1 80 ? -13.046 -12.630 14.229 1.00 83.00 80 PRO A O 1
ATOM 665 N N . ARG A 1 81 ? -10.836 -13.088 14.319 1.00 88.62 81 ARG A N 1
ATOM 666 C CA . ARG A 1 81 ? -10.372 -11.698 14.426 1.00 88.62 81 ARG A CA 1
ATOM 667 C C . ARG A 1 81 ? -9.419 -11.403 13.291 1.00 88.62 81 ARG A C 1
ATOM 669 O O . ARG A 1 81 ? -8.410 -12.090 13.155 1.00 88.62 81 ARG A O 1
ATOM 676 N N . ILE A 1 82 ? -9.709 -10.360 12.528 1.00 93.12 82 ILE A N 1
ATOM 677 C CA . ILE A 1 82 ? -8.852 -9.893 11.440 1.00 93.12 82 ILE A CA 1
ATOM 678 C C . ILE A 1 82 ? -8.490 -8.443 11.710 1.00 93.12 82 ILE A C 1
ATOM 680 O O . ILE A 1 82 ? -9.372 -7.603 11.875 1.00 93.12 82 ILE A O 1
ATOM 684 N N . MET A 1 83 ? -7.198 -8.136 11.747 1.00 96.38 83 MET A N 1
ATOM 685 C CA . MET A 1 83 ? -6.735 -6.756 11.825 1.00 96.38 83 MET A CA 1
ATOM 686 C C . MET A 1 83 ? -6.511 -6.226 10.414 1.00 96.38 83 MET A C 1
ATOM 688 O O . MET A 1 83 ? -5.909 -6.892 9.580 1.00 96.38 83 MET A O 1
ATOM 692 N N . VAL A 1 84 ? -6.964 -5.009 10.152 1.00 96.25 84 VAL A N 1
ATOM 693 C CA . VAL A 1 84 ? -6.731 -4.300 8.901 1.00 96.25 84 VAL A CA 1
ATOM 694 C C . VAL A 1 84 ? -5.908 -3.056 9.200 1.00 96.25 84 VAL A C 1
ATOM 696 O O . VAL A 1 84 ? -6.341 -2.165 9.938 1.00 96.25 84 VAL A O 1
ATOM 699 N N . ILE A 1 85 ? -4.709 -3.010 8.626 1.00 97.62 85 ILE A N 1
ATOM 700 C CA . ILE A 1 85 ? -3.786 -1.883 8.709 1.00 97.62 85 ILE A CA 1
ATOM 701 C C . ILE A 1 85 ? -3.777 -1.213 7.338 1.00 97.62 85 ILE A C 1
ATOM 703 O O . ILE A 1 85 ? -3.210 -1.726 6.373 1.00 97.62 85 ILE A O 1
ATOM 707 N N . ASN A 1 86 ? -4.435 -0.063 7.251 1.00 95.50 86 ASN A N 1
ATOM 708 C CA . ASN A 1 86 ? -4.562 0.672 6.005 1.00 95.50 86 ASN A CA 1
ATOM 709 C C . ASN A 1 86 ? -3.538 1.807 5.916 1.00 95.50 86 ASN A C 1
ATOM 711 O O . ASN A 1 86 ? -3.350 2.555 6.870 1.00 95.50 86 ASN A O 1
ATOM 715 N N . ALA A 1 87 ? -2.918 1.947 4.748 1.00 93.62 87 ALA A N 1
ATOM 716 C CA . ALA A 1 87 ? -1.956 2.985 4.408 1.00 93.62 87 ALA A CA 1
ATOM 717 C C . ALA A 1 87 ? -0.896 3.226 5.507 1.00 93.62 87 ALA A C 1
ATOM 719 O O . ALA A 1 87 ? -0.834 4.333 6.050 1.00 93.62 87 ALA A O 1
ATOM 720 N N . PRO A 1 88 ? -0.079 2.214 5.873 1.00 93.94 88 PRO A N 1
ATOM 721 C CA . PRO A 1 88 ? 1.006 2.407 6.835 1.00 93.94 88 PRO A CA 1
ATOM 722 C C . PRO A 1 88 ? 2.113 3.321 6.294 1.00 93.94 88 PRO A C 1
ATOM 724 O O . PRO A 1 88 ? 2.820 3.928 7.090 1.00 93.94 88 PRO A O 1
ATOM 727 N N . CYS A 1 89 ? 2.233 3.470 4.964 1.00 91.31 89 CYS A N 1
ATOM 728 C CA . CYS A 1 89 ? 3.109 4.456 4.321 1.00 91.31 89 CYS A CA 1
ATOM 729 C C . CYS A 1 89 ? 4.552 4.423 4.860 1.00 91.31 89 CYS A C 1
ATOM 731 O O . CYS A 1 89 ? 5.134 5.460 5.175 1.00 91.31 89 CYS A O 1
ATOM 733 N N . ILE A 1 90 ? 5.132 3.227 4.963 1.00 91.50 90 ILE A N 1
ATOM 734 C CA . ILE A 1 90 ? 6.499 3.024 5.454 1.00 91.50 90 ILE A CA 1
ATOM 735 C C . ILE A 1 90 ? 7.488 3.838 4.617 1.00 91.50 90 ILE A C 1
ATOM 737 O O . ILE A 1 90 ? 7.399 3.836 3.390 1.00 91.50 90 ILE A O 1
ATOM 741 N N . GLY A 1 91 ? 8.419 4.539 5.268 1.00 84.06 91 GLY A N 1
ATOM 742 C CA . GLY A 1 91 ? 9.292 5.516 4.608 1.00 84.06 91 GLY A CA 1
ATOM 743 C C . GLY A 1 91 ? 8.709 6.927 4.495 1.00 84.06 91 GLY A C 1
ATOM 744 O O . GLY A 1 91 ? 9.342 7.814 3.920 1.00 84.06 91 GLY A O 1
ATOM 745 N N . ALA A 1 92 ? 7.527 7.172 5.064 1.00 85.00 92 ALA A N 1
ATOM 746 C CA . ALA A 1 92 ? 7.146 8.510 5.492 1.00 85.00 92 ALA A CA 1
ATOM 747 C C . ALA A 1 92 ? 7.896 8.869 6.795 1.00 85.00 92 ALA A C 1
ATOM 749 O O . ALA A 1 92 ? 8.700 8.091 7.304 1.00 85.00 92 ALA A O 1
ATOM 750 N N . ARG A 1 93 ? 7.680 10.065 7.351 1.00 79.25 93 ARG A N 1
ATOM 751 C CA . ARG A 1 93 ? 8.324 10.451 8.617 1.00 79.25 93 ARG A CA 1
ATOM 752 C C . ARG A 1 93 ? 7.834 9.551 9.761 1.00 79.25 93 ARG A C 1
ATOM 754 O O . ARG A 1 93 ? 6.632 9.474 10.013 1.00 79.25 93 ARG A O 1
ATOM 761 N N . GLU A 1 94 ? 8.777 8.900 10.433 1.00 74.19 94 GLU A N 1
ATOM 762 C CA . GLU A 1 94 ? 8.540 7.917 11.498 1.00 74.19 94 GLU A CA 1
ATOM 763 C C . GLU A 1 94 ? 8.764 8.516 12.894 1.00 74.19 94 GLU A C 1
ATOM 765 O O . GLU A 1 94 ? 9.404 9.563 13.057 1.00 74.19 94 GLU A O 1
ATOM 770 N N . ALA A 1 95 ? 8.230 7.841 13.914 1.00 76.62 95 ALA A N 1
ATOM 771 C CA . ALA A 1 95 ? 8.546 8.143 15.303 1.00 76.62 95 ALA A CA 1
ATOM 772 C C . ALA A 1 95 ? 10.013 7.782 15.592 1.00 76.62 95 ALA A C 1
ATOM 774 O O . ALA A 1 95 ? 10.508 6.751 15.148 1.00 76.62 95 ALA A O 1
ATOM 775 N N . GLN A 1 96 ? 10.716 8.615 16.363 1.00 76.88 96 GLN A N 1
ATOM 776 C CA . GLN A 1 96 ? 12.107 8.327 16.743 1.00 76.88 96 GLN A CA 1
ATOM 777 C C . GLN A 1 96 ? 12.223 7.155 17.732 1.00 76.88 96 GLN A C 1
ATOM 779 O O . GLN A 1 96 ? 13.264 6.507 17.802 1.00 76.88 96 GLN A O 1
ATOM 784 N N . ASP A 1 97 ? 11.169 6.905 18.511 1.00 86.44 97 ASP A N 1
ATOM 785 C CA . ASP A 1 97 ? 11.090 5.836 19.506 1.00 86.44 97 ASP A CA 1
ATOM 786 C C . ASP A 1 97 ? 10.237 4.683 18.958 1.00 86.44 97 ASP A C 1
ATOM 788 O O . ASP A 1 97 ? 9.060 4.874 18.645 1.00 86.44 97 ASP A O 1
ATOM 792 N N . GLU A 1 98 ? 10.798 3.471 18.896 1.00 85.06 98 GLU A N 1
ATOM 793 C CA . GLU A 1 98 ? 10.078 2.265 18.463 1.00 85.06 98 GLU A CA 1
ATOM 794 C C . GLU A 1 98 ? 8.853 1.937 19.331 1.00 85.06 98 GLU A C 1
ATOM 796 O O . GLU A 1 98 ? 7.977 1.182 18.904 1.00 85.06 98 GLU A O 1
ATOM 801 N N . LYS A 1 99 ? 8.790 2.439 20.571 1.00 88.69 99 LYS A N 1
ATOM 802 C CA . LYS A 1 99 ? 7.620 2.286 21.451 1.00 88.69 99 LYS A CA 1
ATOM 803 C C . LYS A 1 99 ? 6.477 3.227 21.088 1.00 88.69 99 LYS A C 1
ATOM 805 O O . LYS A 1 99 ? 5.371 3.040 21.590 1.00 88.69 99 LYS A O 1
ATOM 810 N N . CYS A 1 100 ? 6.726 4.199 20.219 1.00 90.56 100 CYS A N 1
ATOM 811 C CA . CYS A 1 100 ? 5.733 5.126 19.692 1.00 90.56 100 CYS A CA 1
ATOM 812 C C . CYS A 1 100 ? 5.432 4.864 18.208 1.00 90.56 100 CYS A C 1
ATOM 814 O O . CYS A 1 100 ? 4.660 5.602 17.607 1.00 90.56 100 CYS A O 1
ATOM 816 N N . ASP A 1 101 ? 6.024 3.836 17.601 1.00 93.12 101 ASP A N 1
ATOM 817 C CA . ASP A 1 101 ? 5.755 3.479 16.213 1.00 93.12 101 ASP A CA 1
ATOM 818 C C . ASP A 1 101 ? 4.402 2.766 16.098 1.00 93.12 101 ASP A C 1
ATOM 820 O O . ASP A 1 101 ? 4.224 1.630 16.546 1.00 93.12 101 ASP A O 1
ATOM 824 N N . ILE A 1 102 ? 3.443 3.453 15.476 1.00 95.44 102 ILE A N 1
ATOM 825 C CA . ILE A 1 102 ? 2.066 2.985 15.315 1.00 95.44 102 ILE A CA 1
ATOM 826 C C . ILE A 1 102 ? 1.965 1.641 14.583 1.00 95.44 102 ILE A C 1
ATOM 828 O O . ILE A 1 102 ? 1.164 0.795 14.983 1.00 95.44 102 ILE A O 1
ATOM 832 N N . PHE A 1 103 ? 2.771 1.422 13.540 1.00 96.69 103 PHE A N 1
ATOM 833 C CA . PHE A 1 103 ? 2.713 0.208 12.732 1.00 96.69 103 PHE A CA 1
ATOM 834 C C . PHE A 1 103 ? 3.282 -0.974 13.516 1.00 96.69 103 PHE A C 1
ATOM 836 O O . PHE A 1 103 ? 2.618 -2.000 13.666 1.00 96.69 103 PHE A O 1
ATOM 843 N N . ARG A 1 104 ? 4.470 -0.808 14.109 1.00 96.44 104 ARG A N 1
ATOM 844 C CA . ARG A 1 104 ? 5.110 -1.832 14.954 1.00 96.44 104 ARG A CA 1
ATOM 845 C C . ARG A 1 104 ? 4.222 -2.212 16.133 1.00 96.44 104 ARG A C 1
ATOM 847 O O . ARG A 1 104 ? 4.078 -3.391 16.455 1.00 96.44 104 ARG A O 1
ATOM 854 N N . ASN A 1 105 ? 3.604 -1.223 16.769 1.00 96.88 105 ASN A N 1
ATOM 855 C CA . ASN A 1 105 ? 2.721 -1.442 17.904 1.00 96.88 105 ASN A CA 1
ATOM 856 C C . ASN A 1 105 ? 1.393 -2.098 17.510 1.00 96.88 105 ASN A C 1
ATOM 858 O O . ASN A 1 105 ? 0.884 -2.907 18.283 1.00 96.88 105 ASN A O 1
ATOM 862 N N . ALA A 1 106 ? 0.871 -1.846 16.306 1.00 97.69 106 ALA A N 1
ATOM 863 C CA . ALA A 1 106 ? -0.257 -2.606 15.769 1.00 97.69 106 ALA A CA 1
ATOM 864 C C . ALA A 1 106 ? 0.095 -4.094 15.588 1.00 97.69 106 ALA A C 1
ATOM 866 O O . ALA A 1 106 ? -0.691 -4.950 15.988 1.00 97.69 106 ALA A O 1
ATOM 867 N N . LEU A 1 107 ? 1.296 -4.416 15.086 1.00 98.06 107 LEU A N 1
ATOM 868 C CA . LEU A 1 107 ? 1.767 -5.807 14.976 1.00 98.06 107 LEU A CA 1
ATOM 869 C C . LEU A 1 107 ? 1.893 -6.481 16.351 1.00 98.06 107 LEU A C 1
ATOM 871 O O . LEU A 1 107 ? 1.391 -7.586 16.543 1.00 98.06 107 LEU A O 1
ATOM 875 N N . ARG A 1 108 ? 2.503 -5.794 17.329 1.00 97.25 108 ARG A N 1
ATOM 876 C CA . ARG A 1 108 ? 2.607 -6.287 18.717 1.00 97.25 108 ARG A CA 1
ATOM 877 C C . ARG A 1 108 ? 1.229 -6.525 19.336 1.00 97.25 108 ARG A C 1
ATOM 879 O O . ARG A 1 108 ? 1.018 -7.536 19.996 1.00 97.25 108 ARG A O 1
ATOM 886 N N . TRP A 1 109 ? 0.288 -5.606 19.106 1.00 96.69 109 TRP A N 1
ATOM 887 C CA . TRP A 1 109 ? -1.093 -5.754 19.561 1.00 96.69 109 TRP A CA 1
ATOM 888 C C . TRP A 1 109 ? -1.764 -6.968 18.918 1.00 96.69 109 TRP A C 1
ATOM 890 O O . TRP A 1 109 ? -2.444 -7.718 19.610 1.00 96.69 109 TRP A O 1
ATOM 900 N N . ALA A 1 110 ? -1.580 -7.174 17.612 1.00 96.75 110 ALA A N 1
ATOM 901 C CA . ALA A 1 110 ? -2.152 -8.308 16.893 1.00 96.75 110 ALA A CA 1
ATOM 902 C C . ALA A 1 110 ? -1.646 -9.657 17.425 1.00 96.75 110 ALA A C 1
ATOM 904 O O . ALA A 1 110 ? -2.437 -10.591 17.554 1.00 96.75 110 ALA A O 1
ATOM 905 N N . GLU A 1 111 ? -0.356 -9.750 17.761 1.00 96.69 111 GLU A N 1
ATOM 906 C CA . GLU A 1 111 ? 0.241 -10.945 18.371 1.00 96.69 111 GLU A CA 1
ATOM 907 C C . GLU A 1 111 ? -0.344 -11.209 19.767 1.00 96.69 111 GLU A C 1
ATOM 909 O O . GLU A 1 111 ? -0.779 -12.325 20.050 1.00 96.69 111 GLU A O 1
ATOM 914 N N . GLU A 1 112 ? -0.420 -10.183 20.621 1.00 95.25 112 GLU A N 1
ATOM 915 C CA . GLU A 1 112 ? -0.946 -10.315 21.987 1.00 95.25 112 GLU A CA 1
ATOM 916 C C . GLU A 1 112 ? -2.451 -10.633 22.011 1.00 95.25 112 GLU A C 1
ATOM 918 O O . GLU A 1 112 ? -2.917 -11.473 22.783 1.00 95.25 112 GLU A O 1
ATOM 923 N N . ASP A 1 113 ? -3.228 -9.991 21.135 1.00 92.00 113 ASP A N 1
ATOM 924 C CA . ASP A 1 113 ? -4.672 -10.208 21.006 1.00 92.00 113 ASP A CA 1
ATOM 925 C C . ASP A 1 113 ? -5.012 -11.473 20.191 1.00 92.00 113 ASP A C 1
ATOM 927 O O . ASP A 1 113 ? -6.186 -11.825 20.072 1.00 92.00 113 ASP A O 1
ATOM 931 N N . LYS A 1 114 ? -3.996 -12.188 19.682 1.00 92.44 114 LYS A N 1
ATOM 932 C CA . LYS A 1 114 ? -4.114 -13.434 18.903 1.00 92.44 114 LYS A CA 1
ATOM 933 C C . LYS A 1 114 ? -5.026 -13.288 17.686 1.00 92.44 114 LYS A C 1
ATOM 935 O O . LYS A 1 114 ? -5.930 -14.090 17.456 1.00 92.44 114 LYS A O 1
ATOM 940 N N . VAL A 1 115 ? -4.792 -12.235 16.914 1.00 93.69 115 VAL A N 1
ATOM 941 C CA . VAL A 1 115 ? -5.481 -11.999 15.644 1.00 93.69 115 VAL A CA 1
ATOM 942 C C . VAL A 1 115 ? -5.103 -13.099 14.642 1.00 93.69 115 VAL A C 1
ATOM 944 O O . VAL A 1 115 ? -3.934 -13.469 14.539 1.00 93.69 115 VAL A O 1
ATOM 947 N N . GLU A 1 116 ? -6.080 -13.602 13.884 1.00 93.19 116 GLU A N 1
ATOM 948 C CA . GLU A 1 116 ? -5.909 -14.722 12.941 1.00 93.19 116 GLU A CA 1
ATOM 949 C C . GLU A 1 116 ? -5.098 -14.330 11.705 1.00 93.19 116 GLU A C 1
ATOM 951 O O . GLU A 1 116 ? -4.292 -15.117 11.218 1.00 93.19 116 GLU A O 1
ATOM 956 N N . ALA A 1 117 ? -5.304 -13.110 11.202 1.00 95.69 117 ALA A N 1
ATOM 957 C CA . ALA A 1 117 ? -4.537 -12.551 10.098 1.00 95.69 117 ALA A CA 1
ATOM 958 C C . ALA A 1 117 ? -4.515 -11.020 10.136 1.00 95.69 117 ALA A C 1
ATOM 960 O O . ALA A 1 117 ? -5.441 -10.372 10.638 1.00 95.69 117 ALA A O 1
ATOM 961 N N . ILE A 1 118 ? -3.483 -10.444 9.521 1.00 97.50 118 ILE A N 1
ATOM 962 C CA . ILE A 1 118 ? -3.396 -9.010 9.242 1.00 97.50 118 ILE A CA 1
ATOM 963 C C . ILE A 1 118 ? -3.593 -8.782 7.746 1.00 97.50 118 ILE A C 1
ATOM 965 O O . ILE A 1 118 ? -2.933 -9.422 6.934 1.00 97.50 118 ILE A O 1
ATOM 969 N N . ILE A 1 119 ? -4.453 -7.838 7.377 1.00 96.38 119 ILE A N 1
ATOM 970 C CA . ILE A 1 119 ? -4.578 -7.333 6.009 1.00 96.38 119 ILE A CA 1
ATOM 971 C C . ILE A 1 119 ? -3.882 -5.971 5.940 1.00 96.38 119 ILE A C 1
ATOM 973 O O . ILE A 1 119 ? -4.291 -5.029 6.621 1.00 96.38 119 ILE A O 1
ATOM 977 N N . LEU A 1 120 ? -2.839 -5.863 5.117 1.00 96.56 120 LEU A N 1
ATOM 978 C CA . LEU A 1 120 ? -2.228 -4.593 4.735 1.00 96.56 120 LEU A CA 1
ATOM 979 C C . LEU A 1 120 ? -2.896 -4.096 3.454 1.00 96.56 120 LEU A C 1
ATOM 981 O O . LEU A 1 120 ? -2.866 -4.782 2.431 1.00 96.56 120 LEU A O 1
ATOM 985 N N . SER A 1 121 ? -3.502 -2.913 3.511 1.00 92.94 121 SER A N 1
ATOM 986 C CA . SER A 1 121 ? -4.225 -2.320 2.382 1.00 92.94 121 SER A CA 1
ATOM 987 C C . SER A 1 121 ? -3.812 -0.874 2.132 1.00 92.94 121 SER A C 1
ATOM 989 O O . SER A 1 121 ? -3.323 -0.196 3.033 1.00 92.94 121 SER A O 1
ATOM 991 N N . GLY A 1 122 ? -4.080 -0.362 0.929 1.00 88.81 122 GLY A N 1
ATOM 992 C CA . GLY A 1 122 ? -3.658 0.987 0.546 1.00 88.81 122 GLY A CA 1
ATOM 993 C C . GLY A 1 122 ? -2.133 1.078 0.394 1.00 88.81 122 GLY A C 1
ATOM 994 O O . GLY A 1 122 ? -1.476 0.044 0.325 1.00 88.81 122 GLY A O 1
ATOM 995 N N . PRO A 1 123 ? -1.556 2.293 0.343 1.00 90.19 123 PRO A N 1
ATOM 996 C CA . PRO A 1 123 ? -0.116 2.460 0.156 1.00 90.19 123 PRO A CA 1
ATOM 997 C C . PRO A 1 123 ? 0.683 1.886 1.334 1.00 90.19 123 PRO A C 1
ATOM 999 O O . PRO A 1 123 ? 0.693 2.458 2.432 1.00 90.19 123 PRO A O 1
ATOM 1002 N N . VAL A 1 124 ? 1.353 0.754 1.115 1.00 92.94 124 VAL A N 1
ATOM 1003 C CA . VAL A 1 124 ? 2.165 0.087 2.143 1.00 92.94 124 VAL A CA 1
ATOM 1004 C C . VAL A 1 124 ? 3.448 0.870 2.369 1.00 92.94 124 VAL A C 1
ATOM 1006 O O . VAL A 1 124 ? 3.823 1.129 3.510 1.00 92.94 124 VAL A O 1
ATOM 1009 N N . VAL A 1 125 ? 4.095 1.292 1.285 1.00 91.25 125 VAL A N 1
ATOM 1010 C CA . VAL A 1 125 ? 5.272 2.164 1.328 1.00 91.25 125 VAL A CA 1
ATOM 1011 C C . VAL A 1 125 ? 4.906 3.560 0.850 1.00 91.25 125 VAL A C 1
A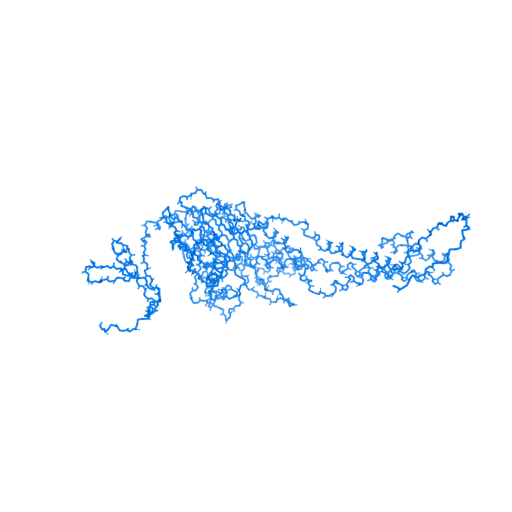TOM 1013 O O . VAL A 1 125 ? 4.070 3.743 -0.036 1.00 91.25 125 VAL A O 1
ATOM 1016 N N . TYR A 1 126 ? 5.543 4.566 1.433 1.00 86.19 126 TYR A N 1
ATOM 1017 C CA . TYR A 1 126 ? 5.439 5.930 0.958 1.00 86.19 126 TYR A CA 1
ATOM 1018 C C . TYR A 1 126 ? 6.443 6.150 -0.166 1.00 86.19 126 TYR A C 1
ATOM 1020 O O . TYR A 1 126 ? 7.643 6.282 0.062 1.00 86.19 126 TYR A O 1
ATOM 1028 N N . PHE A 1 127 ? 5.933 6.206 -1.392 1.00 80.19 127 PHE A N 1
ATOM 1029 C CA . PHE A 1 127 ? 6.725 6.565 -2.556 1.00 80.19 127 PHE A CA 1
ATOM 1030 C C . PHE A 1 127 ? 6.142 7.840 -3.168 1.00 80.19 127 PHE A C 1
ATOM 1032 O O . PHE A 1 127 ? 4.989 7.814 -3.615 1.00 80.19 127 PHE A O 1
ATOM 1039 N N . PRO A 1 128 ? 6.901 8.949 -3.237 1.00 69.69 128 PRO A N 1
ATOM 1040 C CA . PRO A 1 128 ? 6.456 10.175 -3.876 1.00 69.69 128 PRO A CA 1
ATOM 1041 C C . PRO A 1 128 ? 6.471 9.998 -5.399 1.00 69.69 128 PRO A C 1
ATOM 1043 O O . PRO A 1 128 ? 7.338 10.496 -6.110 1.00 69.69 128 PRO A O 1
ATOM 1046 N N . THR A 1 129 ? 5.501 9.241 -5.900 1.00 59.12 129 THR A N 1
ATOM 1047 C CA . THR A 1 129 ? 5.194 9.113 -7.322 1.00 59.12 129 THR A CA 1
ATOM 1048 C C . THR A 1 129 ? 4.129 10.155 -7.669 1.00 59.12 129 THR A C 1
ATOM 1050 O O . THR A 1 129 ? 3.111 10.267 -6.987 1.00 59.12 129 THR A O 1
ATOM 1053 N N . GLU A 1 130 ? 4.332 10.963 -8.711 1.00 55.84 130 GLU A N 1
ATOM 1054 C CA . GLU A 1 130 ? 3.217 11.716 -9.304 1.00 55.84 130 GLU A CA 1
ATOM 1055 C C . GLU A 1 130 ? 2.522 10.860 -10.368 1.00 55.84 130 GLU A C 1
ATOM 1057 O O . GLU A 1 130 ? 3.054 9.848 -10.810 1.00 55.84 130 GLU A O 1
ATOM 1062 N N . LYS A 1 131 ? 1.317 11.241 -10.823 1.00 49.12 131 LYS A N 1
ATOM 1063 C CA . LYS A 1 131 ? 0.806 10.610 -12.051 1.00 49.12 131 LYS A 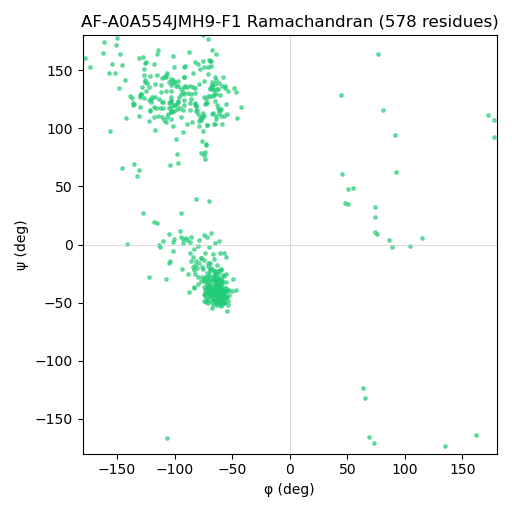CA 1
ATOM 1064 C C . LYS A 1 131 ? 1.744 10.992 -13.190 1.00 49.12 131 LYS A C 1
ATOM 1066 O O . LYS A 1 131 ? 2.019 12.173 -13.385 1.00 49.12 131 LYS A O 1
ATOM 1071 N N . TYR A 1 132 ? 2.184 9.981 -13.925 1.00 47.53 132 TYR A N 1
ATOM 1072 C CA . TYR A 1 132 ? 2.989 10.113 -15.129 1.00 47.53 132 TYR A CA 1
ATOM 1073 C C . TYR A 1 132 ? 2.417 11.179 -16.084 1.00 47.53 132 TYR A C 1
ATOM 1075 O O . TYR A 1 132 ? 1.219 11.191 -16.378 1.00 47.53 132 TYR A O 1
ATOM 1083 N N . GLY A 1 133 ? 3.290 12.070 -16.554 1.00 43.97 133 GLY A N 1
ATOM 1084 C CA . GLY A 1 133 ? 3.020 13.125 -17.529 1.00 43.97 133 GLY A CA 1
ATOM 1085 C C . GLY A 1 133 ? 4.288 13.437 -18.332 1.00 43.97 133 GLY A C 1
ATOM 1086 O O . GLY A 1 133 ? 5.361 12.929 -18.020 1.00 43.97 133 GLY A O 1
ATOM 1087 N N . LYS A 1 134 ? 4.175 14.265 -19.380 1.00 37.03 134 LYS A N 1
ATOM 1088 C CA . LYS A 1 134 ? 5.286 14.580 -20.307 1.00 37.03 134 LYS A CA 1
ATOM 1089 C C . LYS A 1 134 ? 6.451 15.354 -19.668 1.00 37.03 134 LYS A C 1
ATOM 1091 O O . LYS A 1 134 ? 7.507 15.469 -20.282 1.00 37.03 134 LYS A O 1
ATOM 1096 N N . GLU A 1 135 ? 6.271 15.892 -18.466 1.00 36.84 135 GLU A N 1
ATOM 1097 C CA . GLU A 1 135 ? 7.283 16.667 -17.748 1.00 36.84 135 GLU A CA 1
ATOM 1098 C C . GLU A 1 135 ? 7.922 15.820 -16.642 1.00 36.84 135 GLU A C 1
ATOM 1100 O O . GLU A 1 135 ? 7.227 15.109 -15.916 1.00 36.84 135 GLU A O 1
ATOM 1105 N N . ARG A 1 136 ? 9.256 15.898 -16.496 1.00 37.03 136 ARG A N 1
ATOM 1106 C CA . ARG A 1 136 ? 9.960 15.300 -15.350 1.00 37.03 136 ARG A CA 1
ATOM 1107 C C . ARG A 1 136 ? 9.433 15.965 -14.071 1.00 37.03 136 ARG A C 1
ATOM 1109 O O . ARG A 1 136 ? 9.668 17.165 -13.905 1.00 37.03 136 ARG A O 1
ATOM 1116 N N . PRO A 1 137 ? 8.774 15.235 -13.156 1.00 38.19 137 PRO A N 1
ATOM 1117 C CA . PRO A 1 137 ? 8.305 15.836 -11.921 1.00 38.19 137 PRO A CA 1
ATOM 1118 C C . PRO A 1 137 ? 9.523 16.242 -11.091 1.00 38.19 137 PRO A C 1
ATOM 1120 O O . PRO A 1 137 ? 10.314 15.409 -10.655 1.00 38.19 137 PRO A O 1
ATOM 1123 N N . SER A 1 138 ? 9.702 17.547 -10.910 1.00 31.30 138 SER A N 1
ATOM 1124 C CA . SER A 1 138 ? 10.716 18.095 -10.015 1.00 31.30 138 SER A CA 1
ATOM 1125 C C . SER A 1 138 ? 10.061 18.319 -8.662 1.00 31.30 138 SER A C 1
ATOM 1127 O O . SER A 1 138 ? 9.392 19.329 -8.447 1.00 31.30 138 SER A O 1
ATOM 1129 N N . LYS A 1 139 ? 10.219 17.366 -7.743 1.00 41.62 139 LYS A N 1
ATOM 1130 C CA . LYS A 1 139 ? 9.796 17.539 -6.353 1.00 41.62 139 LYS A CA 1
ATOM 1131 C C . LYS A 1 139 ? 10.917 17.148 -5.411 1.00 41.62 139 LYS A C 1
ATOM 1133 O O . LYS A 1 139 ? 11.238 15.979 -5.251 1.00 41.62 139 LYS A O 1
ATOM 1138 N N . VAL A 1 140 ? 11.466 18.155 -4.745 1.00 38.34 140 VAL A N 1
ATOM 1139 C CA . VAL A 1 140 ? 12.209 17.965 -3.504 1.00 38.34 140 VAL A CA 1
ATOM 1140 C C . VAL A 1 140 ? 11.158 17.804 -2.409 1.00 38.34 140 VAL A C 1
ATOM 1142 O O . VAL A 1 140 ? 10.476 18.767 -2.055 1.00 38.34 140 VAL A O 1
ATOM 1145 N N . GLN A 1 141 ? 10.965 16.584 -1.916 1.00 47.69 141 GLN A N 1
ATOM 1146 C CA . GLN A 1 141 ? 10.288 16.371 -0.641 1.00 47.69 141 GLN A CA 1
ATOM 1147 C C . GLN A 1 141 ? 11.336 16.199 0.447 1.00 47.69 141 GLN A C 1
ATOM 1149 O O . GLN A 1 141 ? 12.355 15.542 0.244 1.00 47.69 141 GLN A O 1
ATOM 1154 N N . VAL A 1 142 ? 11.064 16.782 1.613 1.00 45.81 142 VAL A N 1
ATOM 1155 C CA . VAL A 1 142 ? 11.843 16.534 2.825 1.00 45.81 142 VAL A CA 1
ATOM 1156 C C . VAL A 1 142 ? 11.453 15.147 3.324 1.00 45.81 142 VAL A C 1
ATOM 1158 O O . VAL A 1 142 ? 10.637 14.996 4.231 1.00 45.81 142 VAL A O 1
ATOM 1161 N N . VAL A 1 143 ? 11.983 14.116 2.674 1.00 52.41 143 VAL A N 1
ATOM 1162 C CA . VAL A 1 143 ? 11.930 12.761 3.205 1.00 52.41 143 VAL A CA 1
ATOM 1163 C C . VAL A 1 143 ? 12.988 12.737 4.302 1.00 52.41 143 VAL A C 1
ATOM 1165 O O . VAL A 1 143 ? 14.163 12.505 4.046 1.00 52.41 143 VAL A O 1
ATOM 1168 N N . GLY A 1 144 ? 12.587 13.089 5.526 1.00 57.34 144 GLY A N 1
ATOM 1169 C CA . GLY A 1 144 ? 13.443 13.079 6.720 1.00 57.34 144 GLY A CA 1
ATOM 1170 C C . GLY A 1 144 ? 13.791 11.663 7.185 1.00 57.34 144 GLY A C 1
ATOM 1171 O O . GLY A 1 144 ? 13.788 11.393 8.382 1.00 57.34 144 GLY A O 1
ATOM 1172 N N . VAL A 1 145 ? 14.009 10.750 6.239 1.00 69.38 145 VAL A N 1
ATOM 1173 C CA . VAL A 1 145 ? 14.282 9.339 6.473 1.00 69.38 145 VAL A CA 1
ATOM 1174 C C . VAL A 1 145 ? 15.764 9.099 6.271 1.00 69.38 145 VAL A C 1
ATOM 1176 O O . VAL A 1 145 ? 16.369 9.531 5.288 1.00 69.38 145 VAL A O 1
ATOM 1179 N N . ARG A 1 146 ? 16.364 8.405 7.232 1.00 76.00 146 ARG A N 1
ATOM 1180 C CA . ARG A 1 146 ? 17.780 8.075 7.190 1.00 76.00 146 ARG A CA 1
ATOM 1181 C C . ARG A 1 146 ? 18.016 6.948 6.187 1.00 76.00 146 ARG A C 1
ATOM 1183 O O . ARG A 1 146 ? 17.630 5.810 6.432 1.00 76.00 146 ARG A O 1
ATOM 1190 N N . VAL A 1 147 ? 18.718 7.265 5.105 1.00 79.06 147 VAL A N 1
ATOM 1191 C CA . VAL A 1 147 ? 19.136 6.281 4.101 1.00 79.06 147 VAL A CA 1
ATOM 1192 C C . VAL A 1 147 ? 20.360 5.501 4.598 1.00 79.06 147 VAL A C 1
ATOM 1194 O O . VAL A 1 147 ? 21.289 6.064 5.199 1.00 79.06 147 VAL A O 1
ATOM 1197 N N . ASP A 1 148 ? 20.353 4.189 4.363 1.00 82.94 148 ASP A N 1
ATOM 1198 C CA . ASP A 1 148 ? 21.468 3.305 4.706 1.00 82.94 148 ASP A CA 1
ATOM 1199 C C . ASP A 1 148 ? 22.726 3.655 3.896 1.00 82.94 148 ASP A C 1
ATOM 1201 O O . ASP A 1 148 ? 22.648 4.025 2.724 1.00 82.94 148 ASP A O 1
ATOM 1205 N N . ALA A 1 149 ? 23.899 3.527 4.523 1.00 84.25 149 ALA A N 1
ATOM 1206 C CA . ALA A 1 149 ? 25.172 3.912 3.910 1.00 84.25 149 ALA A CA 1
ATOM 1207 C C . ALA A 1 149 ? 25.474 3.112 2.635 1.00 84.25 149 ALA A C 1
ATOM 1209 O O . ALA A 1 149 ? 25.859 3.696 1.629 1.00 84.25 149 ALA A O 1
ATOM 1210 N N . ASP A 1 150 ? 25.211 1.805 2.645 1.00 87.06 150 ASP A N 1
ATOM 1211 C CA . ASP A 1 150 ? 25.486 0.928 1.505 1.00 87.06 150 ASP A CA 1
ATOM 1212 C C . ASP A 1 150 ? 24.609 1.254 0.285 1.00 87.06 150 ASP A C 1
ATOM 1214 O O . ASP A 1 150 ? 25.037 1.088 -0.855 1.00 87.06 150 ASP A O 1
ATOM 1218 N N . ILE A 1 151 ? 23.387 1.752 0.504 1.00 84.06 151 ILE A N 1
ATOM 1219 C CA . ILE A 1 151 ? 22.505 2.207 -0.580 1.00 84.06 151 ILE A CA 1
ATOM 1220 C C . ILE A 1 151 ? 23.081 3.472 -1.216 1.00 84.06 151 ILE A C 1
ATOM 1222 O O . ILE A 1 151 ? 23.107 3.587 -2.441 1.00 84.06 151 ILE A O 1
ATOM 1226 N N . ILE A 1 152 ? 23.583 4.402 -0.400 1.00 82.25 152 ILE A N 1
ATOM 1227 C CA . ILE A 1 152 ? 24.250 5.616 -0.886 1.00 82.25 152 ILE A CA 1
ATOM 1228 C C . ILE A 1 152 ? 25.507 5.230 -1.678 1.00 82.25 152 ILE A C 1
ATOM 1230 O O . ILE A 1 152 ? 25.680 5.678 -2.809 1.00 82.25 152 ILE A O 1
ATOM 1234 N N . GLU A 1 153 ? 26.336 4.339 -1.135 1.00 84.50 153 GLU A N 1
ATOM 1235 C CA . GLU A 1 153 ? 27.570 3.869 -1.777 1.00 84.50 153 GLU A CA 1
ATOM 1236 C C . GLU A 1 153 ? 27.322 3.188 -3.128 1.00 84.50 153 GLU A C 1
ATOM 1238 O O . GLU A 1 153 ? 28.070 3.411 -4.075 1.00 84.50 153 GLU A O 1
ATOM 1243 N N . LYS A 1 154 ? 26.246 2.400 -3.251 1.00 82.31 154 LYS A N 1
ATOM 1244 C CA . LYS A 1 154 ? 25.849 1.767 -4.520 1.00 82.31 154 LYS A CA 1
ATOM 1245 C C . LYS A 1 154 ? 25.251 2.744 -5.531 1.00 82.31 154 LYS A C 1
ATOM 1247 O O . LYS A 1 154 ? 25.299 2.483 -6.730 1.00 82.31 154 LYS A O 1
ATOM 1252 N N . THR A 1 155 ? 24.634 3.825 -5.060 1.00 79.94 155 THR A N 1
ATOM 1253 C CA . THR A 1 155 ? 23.894 4.761 -5.920 1.00 79.94 155 THR A CA 1
ATOM 1254 C C . THR A 1 155 ? 24.813 5.785 -6.578 1.00 79.94 155 THR A C 1
ATOM 1256 O O . THR A 1 155 ? 24.584 6.172 -7.724 1.00 79.94 155 THR A O 1
ATOM 1259 N N . TYR A 1 156 ? 25.843 6.239 -5.867 1.00 78.06 156 TYR A N 1
ATOM 1260 C CA . TYR A 1 156 ? 26.715 7.310 -6.334 1.00 78.06 156 TYR A CA 1
ATOM 1261 C C . TYR A 1 156 ? 28.022 6.768 -6.930 1.00 78.06 156 TYR A C 1
ATOM 1263 O O . TYR A 1 156 ? 28.626 5.858 -6.364 1.00 78.06 156 TYR A O 1
ATOM 1271 N N . PRO A 1 157 ? 28.524 7.352 -8.035 1.00 84.00 157 PRO A N 1
ATOM 1272 C CA . PRO A 1 157 ? 29.841 7.006 -8.551 1.00 84.00 157 PRO A CA 1
ATOM 1273 C C . PRO A 1 157 ? 30.948 7.247 -7.505 1.00 84.00 157 PRO A C 1
ATOM 1275 O O . PRO A 1 157 ? 30.895 8.262 -6.802 1.00 84.00 157 PRO A O 1
ATOM 1278 N N . PRO A 1 158 ? 31.997 6.400 -7.442 1.00 86.19 158 PRO A N 1
ATOM 1279 C CA . PRO A 1 158 ? 33.048 6.517 -6.426 1.00 86.19 158 PRO A CA 1
ATOM 1280 C C . PRO A 1 158 ? 33.731 7.889 -6.372 1.00 86.19 158 PRO A C 1
ATOM 1282 O O . PRO A 1 158 ? 34.010 8.388 -5.287 1.00 86.19 158 PRO A O 1
ATOM 1285 N N . HIS A 1 159 ? 33.950 8.525 -7.527 1.00 86.06 159 HIS A N 1
ATOM 1286 C CA . HIS A 1 159 ? 34.549 9.861 -7.599 1.00 86.06 159 HIS A CA 1
ATOM 1287 C C . HIS A 1 159 ? 33.638 10.938 -6.986 1.00 86.06 159 HIS A C 1
ATOM 1289 O O . HIS A 1 159 ? 34.108 11.762 -6.212 1.00 86.06 159 HIS A O 1
ATOM 1295 N N . VAL A 1 160 ? 32.321 10.876 -7.233 1.00 83.38 160 VAL A N 1
ATOM 1296 C CA . VAL A 1 160 ? 31.348 11.804 -6.627 1.00 83.38 160 VAL A CA 1
ATOM 1297 C C . VAL A 1 160 ? 31.304 11.623 -5.111 1.00 83.38 160 VAL A C 1
ATOM 1299 O O . VAL A 1 160 ? 31.255 12.602 -4.375 1.00 83.38 160 VAL A O 1
ATOM 1302 N N . LEU A 1 161 ? 31.344 10.379 -4.622 1.00 83.69 161 LEU A N 1
ATOM 1303 C CA . LEU A 1 161 ? 31.386 10.115 -3.181 1.00 83.69 161 LEU A CA 1
ATOM 1304 C C . LEU A 1 161 ? 32.658 10.663 -2.538 1.00 83.69 161 LEU A C 1
ATOM 1306 O O . LEU A 1 161 ? 32.574 11.235 -1.457 1.00 83.69 161 LEU A O 1
ATOM 1310 N N . GLN A 1 162 ? 33.814 10.519 -3.188 1.00 85.62 162 GLN A N 1
ATOM 1311 C CA . GLN A 1 162 ? 35.076 11.073 -2.692 1.00 85.62 162 GLN A CA 1
ATOM 1312 C C . GLN A 1 162 ? 35.028 12.603 -2.600 1.00 85.62 162 GLN A C 1
ATOM 1314 O O . GLN A 1 162 ? 35.363 13.147 -1.548 1.00 85.62 162 GLN A O 1
ATOM 1319 N N . ASP A 1 163 ? 34.524 13.279 -3.635 1.00 85.25 163 ASP A N 1
ATOM 1320 C CA . ASP A 1 163 ? 34.378 14.743 -3.659 1.00 85.25 163 ASP A CA 1
ATOM 1321 C C . ASP A 1 163 ? 33.425 15.262 -2.568 1.00 85.25 163 ASP A C 1
ATOM 1323 O O . ASP A 1 163 ? 33.580 16.372 -2.058 1.00 85.25 163 ASP A O 1
ATOM 1327 N N . LEU A 1 164 ? 32.438 14.449 -2.180 1.00 82.44 164 LEU A N 1
ATOM 1328 C CA . LEU A 1 164 ? 31.482 14.752 -1.114 1.00 82.44 164 LEU A CA 1
ATOM 1329 C C . LEU A 1 164 ? 31.978 14.366 0.294 1.00 82.44 164 LEU A C 1
ATOM 1331 O O . LEU A 1 164 ? 31.237 14.539 1.262 1.00 82.44 164 LEU A O 1
ATOM 1335 N N . GLY A 1 165 ? 33.204 13.845 0.434 1.00 80.88 165 GLY A N 1
ATOM 1336 C CA . GLY A 1 165 ? 33.750 13.388 1.719 1.00 80.88 165 GLY A CA 1
ATOM 1337 C C . GLY A 1 165 ? 33.156 12.062 2.216 1.00 80.88 165 GLY A C 1
ATOM 1338 O O . GLY A 1 165 ? 33.154 11.787 3.417 1.00 80.88 165 GLY A O 1
ATOM 1339 N N . GLY A 1 166 ? 32.628 11.244 1.305 1.00 82.88 166 GLY A N 1
ATOM 1340 C CA . GLY A 1 166 ? 31.964 9.972 1.584 1.00 82.88 166 GLY A CA 1
ATOM 1341 C C . GLY A 1 166 ? 30.574 10.127 2.206 1.00 82.88 166 GLY A C 1
ATOM 1342 O O . GLY A 1 166 ? 30.017 11.221 2.304 1.00 82.88 166 GLY A O 1
ATOM 1343 N N . VAL A 1 167 ? 30.001 9.009 2.663 1.00 81.94 167 VAL A N 1
ATOM 1344 C CA . VAL A 1 167 ? 28.676 8.986 3.313 1.00 81.94 167 VAL A CA 1
ATOM 1345 C C . VAL A 1 167 ? 28.637 9.883 4.555 1.00 81.94 167 VAL A C 1
ATOM 1347 O O . VAL A 1 167 ? 27.644 10.567 4.799 1.00 81.94 167 VAL A O 1
ATOM 1350 N N . GLU A 1 168 ? 29.723 9.914 5.327 1.00 81.12 168 GLU A N 1
ATOM 1351 C CA . GLU A 1 168 ? 29.813 10.724 6.545 1.00 81.12 168 GLU A CA 1
ATOM 1352 C C . GLU A 1 168 ? 29.917 12.226 6.244 1.00 81.12 168 GLU A C 1
ATOM 1354 O O . GLU A 1 168 ? 29.303 13.026 6.950 1.00 81.12 168 GLU A O 1
ATOM 1359 N N . GLY A 1 169 ? 30.594 12.620 5.157 1.00 80.56 169 GLY A N 1
ATOM 1360 C CA . GLY A 1 169 ? 30.598 14.006 4.681 1.00 80.56 169 GLY A CA 1
ATOM 1361 C C . GLY A 1 169 ? 29.195 14.492 4.307 1.00 80.56 169 GLY A C 1
ATOM 1362 O O . GLY A 1 169 ? 28.758 15.547 4.768 1.00 80.56 169 GLY A O 1
ATOM 1363 N N . ILE A 1 170 ? 28.441 13.666 3.572 1.00 77.19 170 ILE A N 1
ATOM 1364 C CA . ILE A 1 170 ? 27.049 13.950 3.190 1.00 77.19 170 ILE A CA 1
ATOM 1365 C C . ILE A 1 170 ? 26.145 14.105 4.422 1.00 77.19 170 ILE A C 1
ATOM 1367 O O . ILE A 1 170 ? 25.344 15.039 4.483 1.00 77.19 170 ILE A O 1
ATOM 1371 N N . ARG A 1 171 ? 26.278 13.209 5.411 1.00 79.31 171 ARG A N 1
ATOM 1372 C CA . ARG A 1 171 ? 25.479 13.232 6.648 1.00 79.31 171 ARG A CA 1
ATOM 1373 C C . ARG A 1 171 ? 25.778 14.445 7.516 1.00 79.31 171 ARG A C 1
ATOM 1375 O O . ARG A 1 171 ? 24.845 15.087 7.985 1.00 79.31 171 ARG A O 1
ATOM 1382 N N . ARG A 1 172 ? 27.060 14.755 7.729 1.00 80.50 172 ARG A N 1
ATOM 1383 C CA . ARG A 1 172 ? 27.498 15.876 8.574 1.00 80.50 172 ARG A CA 1
ATOM 1384 C C . ARG A 1 172 ? 26.994 17.219 8.052 1.00 80.50 172 ARG A C 1
ATOM 1386 O O . ARG A 1 172 ? 26.719 18.116 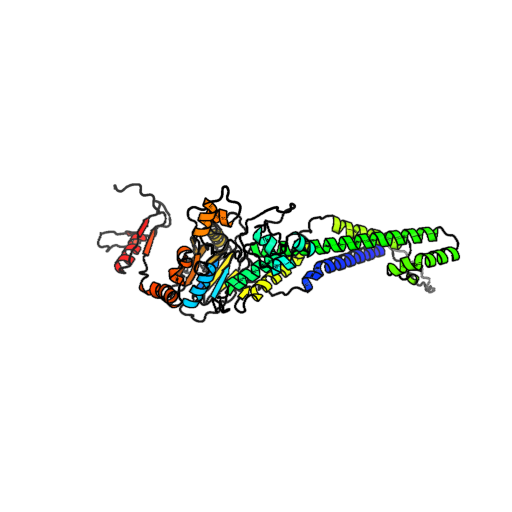8.837 1.00 80.50 172 ARG A O 1
ATOM 1393 N N . GLU A 1 173 ? 26.911 17.357 6.736 1.00 77.56 173 GLU A N 1
ATOM 1394 C CA . GLU A 1 173 ? 26.515 18.600 6.072 1.00 77.56 173 GLU A CA 1
ATOM 1395 C C . GLU A 1 173 ? 25.018 18.652 5.737 1.00 77.56 173 GLU A C 1
ATOM 1397 O O . GLU A 1 173 ? 24.585 19.581 5.059 1.00 77.56 173 GLU A O 1
ATOM 1402 N N . GLU A 1 174 ? 24.241 17.657 6.188 1.00 73.81 174 GLU A N 1
ATOM 1403 C CA . GLU A 1 174 ? 22.793 17.534 5.959 1.00 73.81 174 GLU A CA 1
ATOM 1404 C C . GLU A 1 174 ? 22.395 17.747 4.484 1.00 73.81 174 GLU A C 1
ATOM 1406 O O . GLU A 1 174 ? 21.352 18.320 4.159 1.00 73.81 174 GLU A O 1
ATOM 1411 N N . ARG A 1 175 ? 23.253 17.294 3.559 1.00 72.06 175 ARG A N 1
ATOM 1412 C CA . ARG A 1 175 ? 23.055 17.516 2.123 1.00 72.06 175 ARG A CA 1
ATOM 1413 C C . ARG A 1 175 ? 21.885 16.677 1.595 1.00 72.06 175 ARG A C 1
ATOM 1415 O O . ARG A 1 175 ? 21.690 15.542 2.036 1.00 72.06 175 ARG A O 1
ATOM 1422 N N . PRO A 1 176 ? 21.134 17.179 0.596 1.00 71.69 176 PRO A N 1
ATOM 1423 C CA . PRO A 1 176 ? 20.077 16.403 -0.037 1.00 71.69 176 PRO A CA 1
ATOM 1424 C C . PRO A 1 176 ? 20.650 15.169 -0.745 1.00 71.69 176 PRO A C 1
ATOM 1426 O O . PRO A 1 176 ? 21.626 15.257 -1.493 1.00 71.69 176 PRO A O 1
ATOM 1429 N N . LEU A 1 177 ? 19.999 14.026 -0.528 1.00 72.31 177 LEU A N 1
ATOM 1430 C CA . LEU A 1 177 ? 20.300 12.769 -1.204 1.00 72.31 177 LEU A CA 1
ATOM 1431 C C . LEU A 1 177 ? 19.456 12.630 -2.474 1.00 72.31 177 LEU A C 1
ATOM 1433 O O . LEU A 1 177 ? 18.250 12.868 -2.469 1.00 72.31 177 LEU A O 1
ATOM 1437 N N . TYR A 1 178 ? 20.099 12.189 -3.547 1.00 73.38 178 TYR A N 1
ATOM 1438 C CA . TYR A 1 178 ? 19.490 11.854 -4.824 1.00 73.38 178 TYR A CA 1
ATOM 1439 C C . TYR A 1 178 ? 19.578 10.343 -5.000 1.00 73.38 178 TYR A C 1
ATOM 1441 O O . TYR A 1 178 ? 20.661 9.791 -5.185 1.00 73.38 178 TYR A O 1
ATOM 1449 N N . LEU A 1 179 ? 18.431 9.675 -4.921 1.00 75.19 179 LEU A N 1
ATOM 1450 C CA . LEU A 1 179 ? 18.321 8.235 -5.119 1.00 75.19 179 LEU A CA 1
ATOM 1451 C C . LEU A 1 179 ? 17.619 7.941 -6.442 1.00 75.19 179 LEU A C 1
ATOM 1453 O O . LEU A 1 179 ? 16.695 8.652 -6.836 1.00 75.19 179 LEU A O 1
ATOM 1457 N N . THR A 1 180 ? 18.045 6.878 -7.120 1.00 74.94 180 THR A N 1
ATOM 1458 C CA . THR A 1 180 ? 17.287 6.320 -8.249 1.00 74.94 180 THR A CA 1
ATOM 1459 C C . THR A 1 180 ? 16.002 5.663 -7.738 1.00 74.94 180 THR A C 1
ATOM 1461 O O . THR A 1 180 ? 15.939 5.260 -6.574 1.00 74.94 180 THR A O 1
ATOM 1464 N N . THR A 1 181 ? 14.986 5.485 -8.594 1.00 76.31 181 THR A N 1
ATOM 1465 C CA . THR A 1 181 ? 13.740 4.781 -8.214 1.00 76.31 181 THR A CA 1
ATOM 1466 C C . THR A 1 181 ? 14.042 3.385 -7.667 1.00 76.31 181 THR A C 1
ATOM 1468 O O . THR A 1 181 ? 13.449 2.967 -6.677 1.00 76.31 181 THR A O 1
ATOM 1471 N N . THR A 1 182 ? 15.017 2.687 -8.264 1.00 78.38 182 THR A N 1
ATOM 1472 C CA . THR A 1 182 ? 15.451 1.356 -7.809 1.00 78.38 182 THR A CA 1
ATOM 1473 C C . THR A 1 182 ? 16.062 1.401 -6.409 1.00 78.38 182 THR A C 1
ATOM 1475 O O . THR A 1 182 ? 15.637 0.644 -5.540 1.00 78.38 182 THR A O 1
ATOM 1478 N N . ALA A 1 183 ? 17.021 2.302 -6.168 1.00 81.75 183 ALA A N 1
ATOM 1479 C CA . ALA A 1 183 ? 17.678 2.422 -4.867 1.00 81.75 183 ALA A CA 1
ATOM 1480 C C . ALA A 1 183 ? 16.700 2.866 -3.770 1.00 81.75 183 ALA A C 1
ATOM 1482 O O . ALA A 1 183 ? 16.764 2.386 -2.639 1.00 81.75 183 ALA A O 1
ATOM 1483 N N . TYR A 1 184 ? 15.764 3.757 -4.108 1.00 83.56 184 TYR A N 1
ATOM 1484 C CA . TYR A 1 184 ? 14.747 4.206 -3.167 1.00 83.56 184 TYR A CA 1
ATOM 1485 C C . TYR A 1 184 ? 13.732 3.102 -2.849 1.00 83.56 184 TYR A C 1
ATOM 1487 O O . TYR A 1 184 ? 13.424 2.890 -1.680 1.00 83.56 184 TYR A O 1
ATOM 1495 N N . LEU A 1 185 ? 13.275 2.332 -3.844 1.00 85.38 185 LEU A N 1
ATOM 1496 C CA . LEU A 1 185 ? 12.425 1.166 -3.595 1.00 85.38 185 LEU A CA 1
ATOM 1497 C C . LEU A 1 185 ? 13.142 0.129 -2.717 1.00 85.38 185 LEU A C 1
ATOM 1499 O O . LEU A 1 185 ? 12.559 -0.338 -1.745 1.00 85.38 185 LEU A O 1
ATOM 1503 N N . GLU A 1 186 ? 14.411 -0.187 -2.998 1.00 87.94 186 GLU A N 1
ATOM 1504 C CA . GLU A 1 186 ? 15.211 -1.093 -2.159 1.00 87.94 186 GLU A CA 1
ATOM 1505 C C . GLU A 1 186 ? 15.287 -0.589 -0.709 1.00 87.94 186 GLU A C 1
ATOM 1507 O O . GLU A 1 186 ? 15.100 -1.362 0.234 1.00 87.94 186 GLU A O 1
ATOM 1512 N N . HIS A 1 187 ? 15.504 0.715 -0.522 1.00 88.88 187 HIS A N 1
ATOM 1513 C CA . HIS A 1 187 ? 15.500 1.337 0.797 1.00 88.88 187 HIS A CA 1
ATOM 1514 C C . HIS A 1 187 ? 14.153 1.160 1.513 1.00 88.88 187 HIS A C 1
ATOM 1516 O O . HIS A 1 187 ? 14.130 0.687 2.650 1.00 88.88 187 HIS A O 1
ATOM 1522 N N . LEU A 1 188 ? 13.036 1.455 0.842 1.00 90.19 188 LEU A N 1
ATOM 1523 C CA . LEU A 1 188 ? 11.689 1.307 1.402 1.00 90.19 188 LEU A CA 1
ATOM 1524 C C . LEU A 1 188 ? 11.359 -0.150 1.755 1.00 90.19 188 LEU A C 1
ATOM 1526 O O . LEU A 1 188 ? 10.792 -0.412 2.814 1.00 90.19 188 LEU A O 1
ATOM 1530 N N . ILE A 1 189 ? 11.757 -1.113 0.920 1.00 93.44 189 ILE A N 1
ATOM 1531 C CA . ILE A 1 189 ? 11.565 -2.545 1.190 1.00 93.44 189 ILE A CA 1
ATOM 1532 C C . ILE A 1 189 ? 12.391 -2.991 2.406 1.00 93.44 189 ILE A C 1
ATOM 1534 O O . ILE A 1 189 ? 11.898 -3.745 3.247 1.00 93.44 189 ILE A O 1
ATOM 1538 N N . ARG A 1 190 ? 13.621 -2.485 2.572 1.00 92.56 190 ARG A N 1
ATOM 1539 C CA . ARG A 1 190 ? 14.432 -2.737 3.779 1.00 92.56 190 ARG A CA 1
ATOM 1540 C C . ARG A 1 190 ? 13.826 -2.108 5.028 1.00 92.56 190 ARG A C 1
ATOM 1542 O O . ARG A 1 190 ? 13.871 -2.724 6.092 1.00 92.56 190 ARG A O 1
ATOM 1549 N N . MET A 1 191 ? 13.257 -0.911 4.919 1.00 92.00 191 MET A N 1
ATOM 1550 C CA . MET A 1 191 ? 12.534 -0.283 6.025 1.00 92.00 191 MET A CA 1
ATOM 1551 C C . MET A 1 191 ? 11.299 -1.089 6.406 1.00 92.00 191 MET A C 1
ATOM 1553 O O . MET A 1 191 ? 11.120 -1.400 7.580 1.00 92.00 191 MET A O 1
ATOM 1557 N N . PHE A 1 192 ? 10.508 -1.518 5.420 1.00 94.75 192 PHE A N 1
ATOM 1558 C CA . PHE A 1 192 ? 9.362 -2.389 5.654 1.00 94.75 192 PHE A CA 1
ATOM 1559 C C . PHE A 1 192 ? 9.783 -3.687 6.341 1.00 94.75 192 PHE A C 1
ATOM 1561 O O . PHE A 1 192 ? 9.181 -4.069 7.341 1.00 94.75 192 PHE A O 1
ATOM 1568 N N . LYS A 1 193 ? 10.891 -4.299 5.900 1.00 95.69 193 LYS A N 1
ATOM 1569 C CA . LYS A 1 193 ? 11.500 -5.429 6.605 1.00 95.69 193 LYS A CA 1
ATOM 1570 C C . LYS A 1 193 ? 11.780 -5.078 8.065 1.00 95.69 193 LYS A C 1
ATOM 1572 O O . LYS A 1 193 ? 11.250 -5.741 8.942 1.00 95.69 193 LYS A O 1
ATOM 1577 N N . ARG A 1 194 ? 12.556 -4.029 8.357 1.00 92.94 194 ARG A N 1
ATOM 1578 C CA . ARG A 1 194 ? 12.881 -3.625 9.743 1.00 92.94 194 ARG A CA 1
ATOM 1579 C C . ARG A 1 194 ? 11.632 -3.402 10.596 1.00 92.94 194 ARG A C 1
ATOM 1581 O O . ARG A 1 194 ? 11.603 -3.835 11.745 1.00 92.94 194 ARG A O 1
ATOM 1588 N N . ALA A 1 195 ? 10.592 -2.803 10.023 1.00 93.69 195 ALA A N 1
ATOM 1589 C CA . ALA A 1 195 ? 9.336 -2.528 10.705 1.00 93.69 195 ALA A CA 1
ATOM 1590 C C . ALA A 1 195 ? 8.612 -3.805 11.179 1.00 93.69 195 ALA A C 1
ATOM 1592 O O . ALA A 1 195 ? 7.905 -3.759 12.180 1.00 93.69 195 ALA A O 1
ATOM 1593 N N . LEU A 1 196 ? 8.839 -4.956 10.538 1.00 96.44 196 LEU A N 1
ATOM 1594 C CA . LEU A 1 196 ? 8.223 -6.239 10.902 1.00 96.44 196 LEU A CA 1
ATOM 1595 C C . LEU A 1 196 ? 8.952 -6.981 12.030 1.00 96.44 196 LEU A C 1
ATOM 1597 O O . LEU A 1 196 ? 8.368 -7.869 12.654 1.00 96.44 196 LEU A O 1
ATOM 1601 N N . TYR A 1 197 ? 10.217 -6.644 12.293 1.00 95.81 197 TYR A N 1
ATOM 1602 C CA . TYR A 1 197 ? 11.060 -7.349 13.258 1.00 95.81 197 TYR A CA 1
ATOM 1603 C C . TYR A 1 197 ? 11.354 -6.500 14.497 1.00 95.81 197 TYR A C 1
ATOM 1605 O O . TYR A 1 197 ? 11.572 -5.291 14.435 1.00 95.81 197 TYR A O 1
ATOM 1613 N N . SER A 1 198 ? 11.396 -7.155 15.652 1.00 92.06 198 SER A N 1
ATOM 1614 C CA . SER A 1 198 ? 11.943 -6.601 16.891 1.00 92.06 198 SER A CA 1
ATOM 1615 C C . SER A 1 198 ? 13.460 -6.398 16.800 1.00 92.06 198 SER A C 1
ATOM 1617 O O . SER A 1 198 ? 14.128 -6.956 15.928 1.00 92.06 198 SER A O 1
ATOM 1619 N N . SER A 1 199 ? 14.021 -5.662 17.761 1.00 87.44 199 SER A N 1
ATOM 1620 C CA . SER A 1 199 ? 15.472 -5.509 17.939 1.00 87.44 199 SER A CA 1
ATOM 1621 C C . SER A 1 199 ? 16.218 -6.845 18.090 1.00 87.44 199 SER A C 1
ATOM 1623 O O . SER A 1 199 ? 17.384 -6.938 17.723 1.00 87.44 199 SER A O 1
ATOM 1625 N N . ASN A 1 200 ? 15.537 -7.895 18.563 1.00 89.06 200 ASN A N 1
ATOM 1626 C CA . ASN A 1 200 ? 16.091 -9.244 18.716 1.00 89.06 200 ASN A CA 1
ATOM 1627 C C . ASN A 1 200 ? 15.989 -10.092 17.432 1.00 89.06 200 ASN A C 1
ATOM 1629 O O . ASN A 1 200 ? 16.251 -11.292 17.466 1.00 89.06 200 ASN A O 1
ATOM 1633 N N . GLY A 1 201 ? 15.546 -9.514 16.310 1.00 92.00 201 GLY A N 1
ATOM 1634 C CA . GLY A 1 201 ? 15.405 -10.222 15.035 1.00 92.00 201 GLY A CA 1
ATOM 1635 C C . GLY A 1 201 ? 14.219 -11.189 14.969 1.00 92.00 201 GLY A C 1
ATOM 1636 O O . GLY A 1 201 ? 14.112 -11.957 14.016 1.00 92.00 201 GLY A O 1
ATOM 1637 N N . GLN A 1 202 ? 13.309 -11.158 15.947 1.00 94.94 202 GLN A N 1
ATOM 1638 C CA . GLN A 1 202 ? 12.059 -11.925 15.913 1.00 94.94 202 GLN A CA 1
ATOM 1639 C C . GLN A 1 202 ? 10.931 -11.103 15.292 1.00 94.94 202 GLN A C 1
ATOM 1641 O O . GLN A 1 202 ? 10.855 -9.897 15.535 1.00 94.94 202 GLN A O 1
ATOM 1646 N N . LEU A 1 203 ? 10.045 -11.756 14.535 1.00 97.12 203 LEU A N 1
ATOM 1647 C CA . LEU A 1 203 ? 8.842 -11.126 13.987 1.00 97.12 203 LEU A CA 1
ATOM 1648 C C . LEU A 1 203 ? 7.957 -10.575 15.111 1.00 97.12 203 LEU A C 1
ATOM 1650 O O . LEU A 1 203 ? 7.732 -11.254 16.112 1.00 97.12 203 LEU A O 1
ATOM 1654 N N . LEU A 1 204 ? 7.443 -9.357 14.922 1.00 96.94 204 LEU A N 1
ATOM 1655 C CA . LEU A 1 204 ? 6.498 -8.724 15.848 1.00 96.94 204 LEU A CA 1
ATOM 1656 C C . LEU A 1 204 ? 5.108 -9.368 15.806 1.00 96.94 204 LEU A C 1
ATOM 1658 O O . LEU A 1 204 ? 4.387 -9.292 16.792 1.00 96.94 204 LEU A O 1
ATOM 1662 N N . TYR A 1 205 ? 4.758 -9.999 14.684 1.00 97.75 205 TYR A N 1
ATOM 1663 C CA . TYR A 1 205 ? 3.549 -10.795 14.503 1.00 97.75 205 TYR A CA 1
ATOM 1664 C C . TYR A 1 205 ? 3.889 -12.052 13.705 1.00 97.75 205 TYR A C 1
ATOM 1666 O O . TYR A 1 205 ? 4.515 -11.958 12.644 1.00 97.75 205 TYR A O 1
ATOM 1674 N N . LYS A 1 206 ? 3.510 -13.224 14.222 1.00 96.25 206 LYS A N 1
ATOM 1675 C CA . LYS A 1 206 ? 3.868 -14.523 13.625 1.00 96.25 206 LYS A CA 1
ATOM 1676 C C . LYS A 1 206 ? 2.816 -15.069 12.664 1.00 96.25 206 LYS A C 1
ATOM 1678 O O . LYS A 1 206 ? 3.141 -15.927 11.846 1.00 96.25 206 LYS A O 1
ATOM 1683 N N . GLY A 1 207 ? 1.575 -14.602 12.772 1.00 95.44 207 GLY A N 1
ATOM 1684 C CA . GLY A 1 207 ? 0.483 -15.030 11.902 1.00 95.44 207 GLY A CA 1
ATOM 1685 C C . GLY A 1 207 ? 0.609 -14.501 10.465 1.00 95.44 207 GLY A C 1
ATOM 1686 O O . GLY A 1 207 ? 1.538 -13.754 10.149 1.00 95.44 207 GLY A O 1
ATOM 1687 N N . PRO A 1 208 ? -0.313 -14.883 9.571 1.00 96.62 208 PRO A N 1
ATOM 1688 C CA . PRO A 1 208 ? -0.303 -14.476 8.170 1.00 96.62 208 PRO A CA 1
ATOM 1689 C C . PRO A 1 208 ? -0.559 -12.973 7.988 1.00 96.62 208 PRO A C 1
ATOM 1691 O O . PRO A 1 208 ? -1.505 -12.406 8.539 1.00 96.62 208 PRO A O 1
ATOM 1694 N N . VAL A 1 209 ? 0.262 -12.340 7.151 1.00 97.56 209 VAL A N 1
ATOM 1695 C CA . VAL A 1 209 ? 0.134 -10.940 6.733 1.00 97.56 209 VAL A CA 1
ATOM 1696 C C . VAL A 1 209 ? -0.178 -10.905 5.237 1.00 97.56 209 VAL A C 1
ATOM 1698 O O . VAL A 1 209 ? 0.656 -11.246 4.398 1.00 97.56 209 VAL A O 1
ATOM 1701 N N . LEU A 1 210 ? -1.398 -10.506 4.898 1.00 96.25 210 LEU A N 1
ATOM 1702 C CA . LEU A 1 210 ? -1.931 -10.480 3.540 1.00 96.25 210 LEU A CA 1
ATOM 1703 C C . LEU A 1 210 ? -1.848 -9.057 2.985 1.00 96.25 210 LEU A C 1
ATOM 1705 O O . LEU A 1 210 ? -2.437 -8.138 3.544 1.00 96.25 210 LEU A O 1
ATOM 1709 N N . VAL A 1 211 ? -1.127 -8.868 1.886 1.00 95.75 211 VAL A N 1
ATOM 1710 C CA . VAL A 1 211 ? -0.899 -7.557 1.270 1.00 95.75 211 VAL A CA 1
ATOM 1711 C C . VAL A 1 211 ? -1.772 -7.394 0.031 1.00 95.75 211 VAL A C 1
ATOM 1713 O O . VAL A 1 211 ? -1.725 -8.222 -0.883 1.00 95.75 211 VAL A O 1
ATOM 1716 N N . VAL A 1 212 ? -2.535 -6.303 -0.009 1.00 93.94 212 VAL A N 1
ATOM 1717 C CA . VAL A 1 212 ? -3.270 -5.836 -1.189 1.00 93.94 212 VAL A CA 1
ATOM 1718 C C . VAL A 1 212 ? -2.543 -4.629 -1.764 1.00 93.94 212 VAL A C 1
ATOM 1720 O O . VAL A 1 212 ? -2.507 -3.573 -1.133 1.00 93.94 212 VAL A O 1
ATOM 1723 N N . LEU A 1 213 ? -1.965 -4.784 -2.955 1.00 90.12 213 LEU A N 1
ATOM 1724 C CA . LEU A 1 213 ? -1.278 -3.700 -3.653 1.00 90.12 213 LEU A CA 1
ATOM 1725 C C . LEU A 1 213 ? -2.296 -2.655 -4.123 1.00 90.12 213 LEU A C 1
ATOM 1727 O O . LEU A 1 213 ? -3.345 -3.007 -4.662 1.00 90.12 213 LEU A O 1
ATOM 1731 N N . GLY A 1 214 ? -2.002 -1.373 -3.924 1.00 83.50 214 GLY A N 1
ATOM 1732 C CA . GLY A 1 214 ? -2.868 -0.276 -4.343 1.00 83.50 214 GLY A CA 1
ATOM 1733 C C . GLY A 1 214 ? -2.331 0.488 -5.551 1.00 83.50 214 GLY A C 1
ATOM 1734 O O . GLY A 1 214 ? -1.380 0.088 -6.222 1.00 83.50 214 GLY A O 1
ATOM 1735 N N . ASP A 1 215 ? -2.929 1.656 -5.790 1.00 81.25 215 ASP A N 1
ATOM 1736 C CA . ASP A 1 215 ? -2.521 2.577 -6.856 1.00 81.25 215 ASP A CA 1
ATOM 1737 C C . ASP A 1 215 ? -1.063 3.040 -6.726 1.00 81.25 215 ASP A C 1
ATOM 1739 O O . ASP A 1 215 ? -0.418 3.330 -7.733 1.00 81.25 215 ASP A O 1
ATOM 1743 N N . VAL A 1 216 ? -0.537 3.156 -5.501 1.00 84.06 216 VAL A N 1
ATOM 1744 C CA . VAL A 1 216 ? 0.851 3.585 -5.279 1.00 84.06 216 VAL A CA 1
ATOM 1745 C C . VAL A 1 216 ? 1.809 2.509 -5.767 1.00 84.06 216 VAL A C 1
ATOM 1747 O O . VAL A 1 216 ? 2.695 2.821 -6.555 1.00 84.06 216 VAL A O 1
ATOM 1750 N N . GLU A 1 217 ? 1.601 1.251 -5.393 1.00 87.69 217 GLU A N 1
ATOM 1751 C CA . GLU A 1 217 ? 2.412 0.128 -5.861 1.00 87.69 217 GLU A CA 1
ATOM 1752 C C . GLU A 1 217 ? 2.286 -0.071 -7.382 1.00 87.69 217 GLU A C 1
ATOM 1754 O O . GLU A 1 217 ? 3.295 -0.285 -8.056 1.00 87.69 217 GLU A O 1
ATOM 1759 N N . GLU A 1 218 ? 1.088 0.110 -7.954 1.00 86.44 218 GLU A N 1
ATOM 1760 C CA . GLU A 1 218 ? 0.885 0.120 -9.412 1.00 86.44 218 GLU A CA 1
ATOM 1761 C C . GLU A 1 218 ? 1.673 1.263 -10.088 1.00 86.44 218 GLU A C 1
ATOM 1763 O O . GLU A 1 218 ? 2.286 1.075 -11.142 1.00 86.44 218 GLU A O 1
ATOM 1768 N N . ASN A 1 219 ? 1.704 2.457 -9.487 1.00 83.62 219 ASN A N 1
ATOM 1769 C CA . ASN A 1 219 ? 2.483 3.579 -10.010 1.00 83.62 219 ASN A CA 1
ATOM 1770 C C . ASN A 1 219 ? 3.989 3.331 -9.887 1.00 83.62 219 ASN A C 1
ATOM 1772 O O . ASN A 1 219 ? 4.710 3.617 -10.840 1.00 83.62 219 ASN A O 1
ATOM 1776 N N . ILE A 1 220 ? 4.471 2.762 -8.777 1.00 85.19 220 ILE A N 1
ATOM 1777 C CA . ILE A 1 220 ? 5.879 2.363 -8.631 1.00 85.19 220 ILE A CA 1
ATOM 1778 C C . ILE A 1 220 ? 6.256 1.384 -9.750 1.00 85.19 220 ILE A C 1
ATOM 1780 O O . ILE A 1 220 ? 7.286 1.584 -10.393 1.00 85.19 220 ILE A O 1
ATOM 1784 N N . ALA A 1 221 ? 5.403 0.396 -10.053 1.00 87.19 221 ALA A N 1
ATOM 1785 C CA . ALA A 1 221 ? 5.633 -0.546 -11.151 1.00 87.19 221 ALA A CA 1
ATOM 1786 C C . ALA A 1 221 ? 5.784 0.174 -12.499 1.00 87.19 221 ALA A C 1
ATOM 1788 O O . ALA A 1 221 ? 6.730 -0.093 -13.240 1.00 87.19 221 ALA A O 1
ATOM 1789 N N . LYS A 1 222 ? 4.907 1.145 -12.792 1.00 83.75 222 LYS A N 1
ATOM 1790 C CA . LYS A 1 222 ? 4.980 1.966 -14.016 1.00 83.75 222 LYS A CA 1
ATOM 1791 C C . LYS A 1 222 ? 6.248 2.814 -14.078 1.00 83.75 222 LYS A C 1
ATOM 1793 O O . LYS A 1 222 ? 6.870 2.900 -15.135 1.00 83.75 222 LYS A O 1
ATOM 1798 N N . TYR A 1 223 ? 6.641 3.439 -12.967 1.00 79.44 223 TYR A N 1
ATOM 1799 C CA . TYR A 1 223 ? 7.874 4.227 -12.893 1.00 79.44 223 TYR A CA 1
ATOM 1800 C C . TYR A 1 223 ? 9.104 3.357 -13.129 1.00 79.44 223 TYR A C 1
ATOM 1802 O O . TYR A 1 223 ? 9.969 3.728 -13.922 1.00 79.44 223 TYR A O 1
ATOM 1810 N N . TYR A 1 224 ? 9.150 2.186 -12.495 1.00 80.62 224 TYR A N 1
ATOM 1811 C CA . TYR A 1 224 ? 10.245 1.240 -12.642 1.00 80.62 224 TYR A CA 1
ATOM 1812 C C . TYR A 1 224 ? 10.333 0.693 -14.074 1.00 80.62 224 TYR A C 1
ATOM 1814 O O . TYR A 1 224 ? 11.411 0.725 -14.669 1.00 80.62 224 TYR A O 1
ATOM 1822 N N . ALA A 1 225 ? 9.202 0.279 -14.663 1.00 81.69 225 ALA A N 1
ATOM 1823 C CA . ALA A 1 225 ? 9.119 -0.136 -16.067 1.00 81.69 225 ALA A CA 1
ATOM 1824 C C . ALA A 1 225 ? 9.679 0.951 -16.992 1.00 81.69 225 ALA A C 1
ATOM 1826 O O . ALA A 1 225 ? 10.571 0.698 -17.796 1.00 81.69 225 ALA A O 1
ATOM 1827 N N . ASN A 1 226 ? 9.197 2.185 -16.836 1.00 78.88 226 ASN A N 1
ATOM 1828 C CA . ASN A 1 226 ? 9.611 3.311 -17.660 1.00 78.88 226 ASN A CA 1
ATOM 1829 C C . ASN A 1 226 ? 11.105 3.629 -17.514 1.00 78.88 226 ASN A C 1
ATOM 1831 O O . ASN A 1 226 ? 11.762 3.887 -18.516 1.00 78.88 226 ASN A O 1
ATOM 1835 N N . GLU A 1 227 ? 11.666 3.610 -16.300 1.00 76.88 227 GLU A N 1
ATOM 1836 C CA . GLU A 1 227 ? 13.107 3.825 -16.113 1.00 76.88 227 GLU A CA 1
ATOM 1837 C C . GLU A 1 227 ? 13.948 2.745 -16.795 1.00 76.88 227 GLU A C 1
ATOM 1839 O O . GLU A 1 227 ? 14.931 3.078 -17.461 1.00 76.88 227 GLU A O 1
ATOM 1844 N N . LYS A 1 228 ? 13.560 1.471 -16.666 1.00 78.31 228 LYS A N 1
ATOM 1845 C CA . LYS A 1 228 ? 14.283 0.356 -17.286 1.00 78.31 228 LYS A CA 1
ATOM 1846 C C . LYS A 1 228 ? 14.194 0.401 -18.805 1.00 78.31 228 LYS A C 1
ATOM 1848 O O . LYS A 1 228 ? 15.232 0.393 -19.457 1.00 78.31 228 LYS A O 1
ATOM 1853 N N . ILE A 1 229 ? 12.991 0.559 -19.358 1.00 78.00 229 ILE A N 1
ATOM 1854 C CA . ILE A 1 229 ? 12.802 0.669 -20.809 1.00 78.00 229 ILE A CA 1
ATOM 1855 C C . ILE A 1 229 ? 13.560 1.883 -21.342 1.00 78.00 229 ILE A C 1
ATOM 1857 O O . ILE A 1 229 ? 14.252 1.780 -22.345 1.00 78.00 229 ILE A O 1
ATOM 1861 N N . ARG A 1 230 ? 13.511 3.027 -20.651 1.00 76.12 230 ARG A N 1
ATOM 1862 C CA . ARG A 1 230 ? 14.259 4.221 -21.058 1.00 76.12 230 ARG A CA 1
ATOM 1863 C C . ARG A 1 230 ? 15.766 3.973 -21.080 1.00 76.12 230 ARG A C 1
ATOM 1865 O O . ARG A 1 230 ? 16.436 4.453 -21.991 1.00 76.12 230 ARG A O 1
ATOM 1872 N N . ALA A 1 231 ? 16.302 3.275 -20.080 1.00 77.12 231 ALA A N 1
ATOM 1873 C CA . ALA A 1 231 ? 17.718 2.934 -20.035 1.00 77.12 231 ALA A CA 1
AT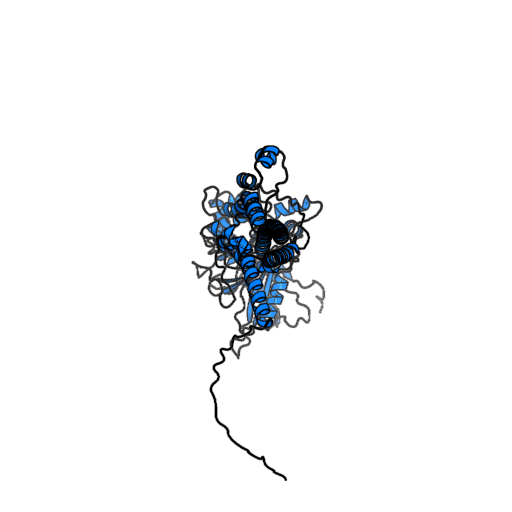OM 1874 C C . ALA A 1 231 ? 18.115 2.023 -21.207 1.00 77.12 231 ALA A C 1
ATOM 1876 O O . ALA A 1 231 ? 19.120 2.308 -21.857 1.00 77.12 231 ALA A O 1
ATOM 1877 N N . GLU A 1 232 ? 17.314 0.998 -21.514 1.00 77.31 232 GLU A N 1
ATOM 1878 C CA . GLU A 1 232 ? 17.569 0.115 -22.660 1.00 77.31 232 GLU A CA 1
ATOM 1879 C C . GLU A 1 232 ? 17.412 0.855 -23.996 1.00 77.31 232 GLU A C 1
ATOM 1881 O O . GLU A 1 232 ? 18.311 0.797 -24.822 1.00 77.31 232 GLU A O 1
ATOM 1886 N N . VAL A 1 233 ? 16.373 1.678 -24.174 1.00 75.56 233 VAL A N 1
ATOM 1887 C CA . VAL A 1 233 ? 16.189 2.517 -25.375 1.00 75.56 233 VAL A CA 1
ATOM 1888 C C . VAL A 1 233 ? 17.381 3.450 -25.606 1.00 75.56 233 VAL A C 1
ATOM 1890 O O . VAL A 1 233 ? 17.797 3.656 -26.746 1.00 75.56 233 VAL A O 1
ATOM 1893 N N . PHE A 1 234 ? 17.964 4.027 -24.548 1.00 76.56 234 PHE A N 1
ATOM 1894 C CA . PHE A 1 234 ? 19.165 4.852 -24.694 1.00 76.56 234 PHE A CA 1
ATOM 1895 C C . PHE A 1 234 ? 20.395 4.049 -25.123 1.00 76.56 234 PHE A C 1
ATOM 1897 O O . PHE A 1 234 ? 21.187 4.576 -25.907 1.00 76.56 234 PHE A O 1
ATOM 1904 N N . ARG A 1 235 ? 20.559 2.816 -24.628 1.00 77.94 235 ARG A N 1
ATOM 1905 C CA . ARG A 1 235 ? 21.637 1.917 -25.066 1.00 77.94 235 ARG A CA 1
ATOM 1906 C C . ARG A 1 235 ? 21.437 1.505 -26.518 1.00 77.94 235 ARG A C 1
ATOM 1908 O O . ARG A 1 235 ? 22.303 1.797 -27.334 1.00 77.94 235 ARG A O 1
ATOM 1915 N N . ASP A 1 236 ? 20.254 1.002 -26.856 1.00 75.88 236 ASP A N 1
ATOM 1916 C CA . ASP A 1 236 ? 19.877 0.601 -28.213 1.00 75.88 236 ASP A CA 1
ATOM 1917 C C . ASP A 1 236 ? 20.026 1.746 -29.218 1.00 75.88 236 ASP A C 1
ATOM 1919 O O . ASP A 1 236 ? 20.456 1.536 -30.349 1.00 75.88 236 ASP A O 1
ATOM 1923 N N . LYS A 1 237 ? 19.716 2.988 -28.823 1.00 77.62 237 LYS A N 1
ATOM 1924 C CA . LYS A 1 237 ? 19.956 4.165 -29.667 1.00 77.62 237 LYS A CA 1
ATOM 1925 C C . LYS A 1 237 ? 21.449 4.408 -29.903 1.00 77.62 237 LYS A C 1
ATOM 1927 O O . LYS A 1 237 ? 21.826 4.816 -31.002 1.00 77.62 237 LYS A O 1
ATOM 1932 N N . GLY A 1 238 ? 22.284 4.210 -28.884 1.00 78.38 238 GLY A N 1
ATOM 1933 C CA . GLY A 1 238 ? 23.741 4.262 -29.010 1.00 78.38 238 GLY A CA 1
ATOM 1934 C C . GLY A 1 238 ? 24.247 3.220 -30.005 1.00 78.38 238 GLY A C 1
ATOM 1935 O O . GLY A 1 238 ? 24.930 3.581 -30.965 1.00 78.38 238 GLY A O 1
ATOM 1936 N N . ASP A 1 239 ? 23.802 1.977 -29.834 1.00 77.50 239 ASP A N 1
ATOM 1937 C CA . ASP A 1 239 ? 24.165 0.842 -30.682 1.00 77.50 239 ASP A CA 1
ATOM 1938 C C . ASP A 1 239 ? 23.674 1.047 -32.124 1.00 77.50 239 ASP A C 1
ATOM 1940 O O . ASP A 1 239 ? 24.433 0.882 -33.080 1.00 77.50 239 ASP A O 1
ATOM 1944 N N . ALA A 1 240 ? 22.438 1.519 -32.312 1.00 77.62 240 ALA A N 1
ATOM 1945 C CA . ALA A 1 240 ? 21.874 1.851 -33.619 1.00 77.62 240 ALA A CA 1
ATOM 1946 C C . ALA A 1 240 ? 22.680 2.941 -34.340 1.00 77.62 240 ALA A C 1
ATOM 1948 O O . ALA A 1 240 ? 22.999 2.808 -35.524 1.00 77.62 240 ALA A O 1
ATOM 1949 N N . LEU A 1 241 ? 23.055 4.018 -33.638 1.00 81.56 241 LEU A N 1
ATOM 1950 C CA . LEU A 1 241 ? 23.906 5.071 -34.202 1.00 81.56 241 LEU A CA 1
ATOM 1951 C C . LEU A 1 241 ? 25.288 4.538 -34.585 1.00 81.56 241 LEU A C 1
ATOM 1953 O O . LEU A 1 241 ? 25.848 4.967 -35.599 1.00 81.56 241 LEU A O 1
ATOM 1957 N N . GLU A 1 242 ? 25.846 3.627 -33.794 1.00 80.12 242 GLU A N 1
ATOM 1958 C CA . GLU A 1 242 ? 27.107 2.964 -34.104 1.00 80.12 242 GLU A CA 1
ATOM 1959 C C . GLU A 1 242 ? 26.985 2.083 -35.354 1.00 80.12 242 GLU A C 1
ATOM 1961 O O . GLU A 1 242 ? 27.800 2.220 -36.273 1.00 80.12 242 GLU A O 1
ATOM 1966 N N . HIS A 1 243 ? 25.924 1.278 -35.460 1.00 74.88 243 HIS A N 1
ATOM 1967 C CA . HIS A 1 243 ? 25.616 0.473 -36.641 1.00 74.88 243 HIS A CA 1
ATOM 1968 C C . HIS A 1 243 ? 25.435 1.333 -37.898 1.00 74.88 243 HIS A C 1
ATOM 1970 O O . HIS A 1 243 ? 26.066 1.052 -38.918 1.00 74.88 243 HIS A O 1
ATOM 1976 N N . ILE A 1 244 ? 24.674 2.431 -37.836 1.00 80.19 244 ILE A N 1
ATOM 1977 C CA . ILE A 1 244 ? 24.505 3.364 -38.965 1.00 80.19 244 ILE A CA 1
ATOM 1978 C C . ILE A 1 244 ? 25.852 3.961 -39.383 1.00 80.19 244 ILE A C 1
ATOM 1980 O O . ILE A 1 244 ? 26.192 3.972 -40.569 1.00 80.19 244 ILE A O 1
ATOM 1984 N N . ARG A 1 245 ? 26.658 4.448 -38.426 1.00 79.94 245 ARG A N 1
ATOM 1985 C CA . ARG A 1 245 ? 28.002 4.983 -38.715 1.00 79.94 245 ARG A CA 1
ATOM 1986 C C . ARG A 1 245 ? 28.881 3.928 -39.378 1.00 79.94 245 ARG A C 1
ATOM 1988 O O . ARG A 1 245 ? 29.588 4.244 -40.337 1.00 79.94 245 ARG A O 1
ATOM 1995 N N . ARG A 1 246 ? 28.821 2.690 -38.889 1.00 69.81 246 ARG A N 1
ATOM 1996 C CA . ARG A 1 246 ? 29.556 1.546 -39.425 1.00 69.81 246 ARG A CA 1
ATOM 1997 C C . ARG A 1 246 ? 29.122 1.227 -40.856 1.00 69.81 246 ARG A C 1
ATOM 1999 O O . ARG A 1 246 ? 29.976 1.212 -41.739 1.00 69.81 246 ARG A O 1
ATOM 2006 N N . TYR A 1 247 ? 27.828 1.076 -41.130 1.00 74.31 247 TYR A N 1
ATOM 2007 C CA . TYR A 1 247 ? 27.327 0.788 -42.477 1.00 74.31 247 TYR A CA 1
ATOM 2008 C C . TYR A 1 247 ? 27.579 1.926 -43.470 1.00 74.31 247 TYR A C 1
ATOM 2010 O O . TYR A 1 247 ? 27.968 1.663 -44.607 1.00 74.31 247 TYR A O 1
ATOM 2018 N N . ARG A 1 248 ? 27.471 3.195 -43.053 1.00 79.75 248 ARG A N 1
ATOM 2019 C CA . ARG A 1 248 ? 27.820 4.351 -43.903 1.00 79.75 248 ARG A CA 1
ATOM 2020 C C . ARG A 1 248 ? 29.297 4.346 -44.312 1.00 79.75 248 ARG A C 1
ATOM 2022 O O . ARG A 1 248 ? 29.605 4.655 -45.464 1.00 79.75 248 ARG A O 1
ATOM 2029 N N . ARG A 1 249 ? 30.209 3.964 -43.404 1.00 73.69 249 ARG A N 1
ATOM 2030 C CA . ARG A 1 249 ? 31.634 3.781 -43.735 1.00 73.69 249 ARG A CA 1
ATOM 2031 C C . ARG A 1 249 ? 31.815 2.679 -44.779 1.00 73.69 249 ARG A C 1
ATOM 2033 O O . ARG A 1 249 ? 32.462 2.931 -45.789 1.00 73.69 249 ARG A O 1
ATOM 2040 N N . ILE A 1 250 ? 31.190 1.513 -44.589 1.00 69.06 250 ILE A N 1
ATOM 2041 C CA . ILE A 1 250 ? 31.275 0.392 -45.544 1.00 69.06 250 ILE A CA 1
ATOM 2042 C C . ILE A 1 250 ? 30.714 0.796 -46.915 1.00 69.06 250 ILE A C 1
ATOM 2044 O O . ILE A 1 250 ? 31.376 0.596 -47.928 1.00 69.06 250 ILE A O 1
ATOM 2048 N N . ARG A 1 251 ? 29.538 1.437 -46.959 1.00 74.88 251 ARG A N 1
ATOM 2049 C CA . ARG A 1 251 ? 28.915 1.921 -48.202 1.00 74.88 251 ARG A CA 1
ATOM 2050 C C . ARG A 1 251 ? 29.830 2.884 -48.961 1.00 74.88 251 ARG A C 1
ATOM 2052 O O . ARG A 1 251 ? 29.962 2.759 -50.174 1.00 74.88 251 ARG A O 1
ATOM 2059 N N . SER A 1 252 ? 30.488 3.814 -48.260 1.00 73.00 252 SER A N 1
ATOM 2060 C CA . SER A 1 252 ? 31.452 4.739 -48.873 1.00 73.00 252 SER A CA 1
ATOM 2061 C C . SER A 1 252 ? 32.662 4.011 -49.470 1.00 73.00 252 SER A C 1
ATOM 2063 O O . SER A 1 252 ? 33.134 4.391 -50.540 1.00 73.00 252 SER A O 1
ATOM 2065 N N . LEU A 1 253 ? 33.148 2.957 -48.808 1.00 69.50 253 LEU A N 1
ATOM 2066 C CA . LEU A 1 253 ? 34.253 2.131 -49.302 1.00 69.50 253 LEU A CA 1
ATOM 2067 C C . LEU A 1 253 ? 33.837 1.326 -50.548 1.00 69.50 253 LEU A C 1
ATOM 2069 O O . LEU A 1 253 ? 34.545 1.378 -51.550 1.00 69.50 253 LEU A O 1
ATOM 2073 N N . LEU A 1 254 ? 32.658 0.693 -50.544 1.00 67.56 254 LEU A N 1
ATOM 2074 C CA . LEU A 1 254 ? 32.127 -0.032 -51.711 1.00 67.56 254 LEU A CA 1
ATOM 2075 C C . LEU A 1 254 ? 31.864 0.885 -52.916 1.00 67.56 254 LEU A C 1
ATOM 2077 O O . LEU A 1 254 ? 32.158 0.520 -54.050 1.00 67.56 254 LEU A O 1
ATOM 2081 N N . GLN A 1 255 ? 31.348 2.099 -52.696 1.00 70.12 255 GLN A N 1
ATOM 2082 C CA . GLN A 1 255 ? 31.156 3.078 -53.774 1.00 70.12 255 GLN A CA 1
ATOM 2083 C C . GLN A 1 255 ? 32.484 3.524 -54.399 1.00 70.12 255 GLN A C 1
ATOM 2085 O O . GLN A 1 255 ? 32.552 3.718 -55.610 1.00 70.12 255 GLN A O 1
ATOM 2090 N N . LYS A 1 256 ? 33.546 3.665 -53.595 1.00 67.88 256 LYS A N 1
ATOM 2091 C CA . LYS A 1 256 ? 34.893 3.950 -54.112 1.00 67.88 256 LYS A CA 1
ATOM 2092 C C . LYS A 1 256 ? 35.425 2.790 -54.952 1.00 67.88 256 LYS A C 1
ATOM 2094 O O . LYS A 1 256 ? 35.955 3.051 -56.025 1.00 67.88 256 LYS A O 1
ATOM 2099 N N . MET A 1 257 ? 35.213 1.549 -54.508 1.00 63.75 257 MET A N 1
ATOM 2100 C CA . MET A 1 257 ? 35.597 0.347 -55.257 1.00 63.75 257 MET A CA 1
ATOM 2101 C C . MET A 1 257 ? 34.858 0.220 -56.593 1.00 63.75 257 MET A C 1
ATOM 2103 O O . MET A 1 257 ? 35.497 -0.051 -57.600 1.00 63.75 257 MET A O 1
ATOM 2107 N N . ASN A 1 258 ? 33.547 0.486 -56.643 1.00 62.44 258 ASN A N 1
ATOM 2108 C CA . ASN A 1 258 ? 32.779 0.458 -57.900 1.00 62.44 258 ASN A CA 1
ATOM 2109 C C . ASN A 1 258 ? 33.236 1.519 -58.918 1.00 62.44 258 ASN A C 1
ATOM 2111 O O . ASN A 1 258 ? 33.013 1.357 -60.113 1.00 62.44 258 ASN A O 1
ATOM 2115 N N . ASN A 1 259 ? 33.879 2.596 -58.456 1.00 59.75 259 ASN A N 1
ATOM 2116 C CA . ASN A 1 259 ? 34.476 3.618 -59.318 1.00 59.75 259 ASN A CA 1
ATOM 2117 C C . ASN A 1 259 ? 35.909 3.266 -59.757 1.00 59.75 259 ASN A C 1
ATOM 2119 O O . ASN A 1 259 ? 36.489 3.983 -60.569 1.00 59.75 259 ASN A O 1
ATOM 2123 N N . THR A 1 260 ? 36.498 2.197 -59.214 1.00 57.47 260 THR A N 1
ATOM 2124 C CA . THR A 1 260 ? 37.826 1.703 -59.588 1.00 57.47 260 THR A CA 1
ATOM 2125 C C . THR A 1 260 ? 37.652 0.608 -60.640 1.00 57.47 260 THR A C 1
ATOM 2127 O O . THR A 1 260 ? 37.158 -0.475 -60.349 1.00 57.47 260 THR A O 1
ATOM 2130 N N . SER A 1 261 ? 38.030 0.876 -61.890 1.00 53.53 261 SER A N 1
ATOM 2131 C CA . SER A 1 261 ? 37.822 -0.039 -63.027 1.00 53.53 261 SER A CA 1
ATOM 2132 C C . SER A 1 261 ? 38.727 -1.282 -63.022 1.00 53.53 261 SER A C 1
ATOM 2134 O O . SER A 1 261 ? 38.757 -2.019 -64.005 1.00 53.53 261 SER A O 1
ATOM 2136 N N . VAL A 1 262 ? 39.505 -1.502 -61.959 1.00 54.94 262 VAL A N 1
ATOM 2137 C CA . VAL A 1 262 ? 40.574 -2.502 -61.903 1.00 54.94 262 VAL A CA 1
ATOM 2138 C C . VAL A 1 262 ? 40.418 -3.348 -60.641 1.00 54.94 262 VAL A C 1
ATOM 2140 O O . VAL A 1 262 ? 40.493 -2.851 -59.519 1.00 54.94 262 VAL A O 1
ATOM 2143 N N . LEU A 1 263 ? 40.217 -4.653 -60.840 1.00 50.66 263 LEU A N 1
ATOM 2144 C CA . LEU A 1 263 ? 40.005 -5.644 -59.779 1.00 50.66 263 LEU A CA 1
ATOM 2145 C C . LEU A 1 263 ? 41.186 -5.703 -58.781 1.00 50.66 263 LEU A C 1
ATOM 2147 O O . LEU A 1 263 ? 40.978 -5.896 -57.586 1.00 50.66 263 LEU A O 1
ATOM 2151 N N . GLU A 1 264 ? 42.418 -5.494 -59.259 1.00 54.75 264 GLU A N 1
ATOM 2152 C CA . GLU A 1 264 ? 43.648 -5.504 -58.448 1.00 54.75 264 GLU A CA 1
ATOM 2153 C C . GLU A 1 264 ? 43.761 -4.293 -57.508 1.00 54.75 264 GLU A C 1
ATOM 2155 O O . GLU A 1 264 ? 44.183 -4.436 -56.360 1.00 54.75 264 GLU A O 1
ATOM 2160 N N . GLU A 1 265 ? 43.326 -3.105 -57.942 1.00 55.88 265 GLU A N 1
ATOM 2161 C CA . GLU A 1 265 ? 43.293 -1.914 -57.082 1.00 55.88 265 GLU A CA 1
ATOM 2162 C C . GLU A 1 265 ? 42.204 -2.026 -56.010 1.00 55.88 265 GLU A C 1
ATOM 2164 O O . GLU A 1 265 ? 42.418 -1.611 -54.872 1.00 55.88 265 GLU A O 1
ATOM 2169 N N . ALA A 1 266 ? 41.063 -2.640 -56.338 1.00 55.91 266 ALA A N 1
ATOM 2170 C CA . ALA A 1 266 ? 39.997 -2.912 -55.377 1.00 55.91 266 ALA A CA 1
ATOM 2171 C C . ALA A 1 266 ? 40.436 -3.916 -54.290 1.00 55.91 266 ALA A C 1
ATOM 2173 O O . ALA A 1 266 ? 40.123 -3.720 -53.115 1.00 55.91 266 ALA A O 1
ATOM 2174 N N . LEU A 1 267 ? 41.203 -4.951 -54.655 1.00 59.41 267 LEU A N 1
ATOM 2175 C CA . LEU A 1 267 ? 41.777 -5.917 -53.709 1.00 59.41 267 LEU A CA 1
ATOM 2176 C C . LEU A 1 267 ? 42.869 -5.287 -52.827 1.00 59.41 267 LEU A C 1
ATOM 2178 O O . LEU A 1 267 ? 42.819 -5.436 -51.609 1.00 59.41 267 LEU A O 1
ATOM 2182 N N . SER A 1 268 ? 43.777 -4.498 -53.411 1.00 62.47 268 SER A N 1
ATOM 2183 C CA . SER A 1 268 ? 44.783 -3.710 -52.676 1.00 62.47 268 SER A CA 1
ATOM 2184 C C . SER A 1 268 ? 44.144 -2.704 -51.707 1.00 62.47 268 SER A C 1
ATOM 2186 O O . SER A 1 268 ? 44.593 -2.525 -50.573 1.00 62.47 268 SER A O 1
ATOM 2188 N N . PHE A 1 269 ? 43.038 -2.074 -52.115 1.00 63.72 269 PHE A N 1
ATOM 2189 C CA . PHE A 1 269 ? 42.246 -1.196 -51.262 1.00 63.72 269 PHE A CA 1
ATOM 2190 C C . PHE A 1 269 ? 41.614 -1.963 -50.090 1.00 63.72 269 PHE A C 1
ATOM 2192 O O . PHE A 1 269 ? 41.745 -1.527 -48.947 1.00 63.72 269 PHE A O 1
ATOM 2199 N N . LEU A 1 270 ? 40.981 -3.116 -50.334 1.00 62.00 270 LEU A N 1
ATOM 2200 C CA . LEU A 1 270 ? 40.420 -3.963 -49.273 1.00 62.00 270 LEU A CA 1
ATOM 2201 C C . LEU A 1 270 ? 41.489 -4.449 -48.284 1.00 62.00 270 LEU A C 1
ATOM 2203 O O . LEU A 1 270 ? 41.254 -4.402 -47.078 1.00 62.00 270 LEU A O 1
ATOM 2207 N N . GLU A 1 271 ? 42.669 -4.848 -48.766 1.00 65.88 271 GLU A N 1
ATOM 2208 C CA . GLU A 1 271 ? 43.803 -5.238 -47.918 1.00 65.88 271 GLU A CA 1
ATOM 2209 C C . GLU A 1 271 ? 44.334 -4.065 -47.086 1.00 65.88 271 GLU A C 1
ATOM 2211 O O . GLU A 1 271 ? 44.586 -4.218 -45.893 1.00 65.88 271 GLU A O 1
ATOM 2216 N N . LYS A 1 272 ? 44.424 -2.862 -47.665 1.00 67.44 272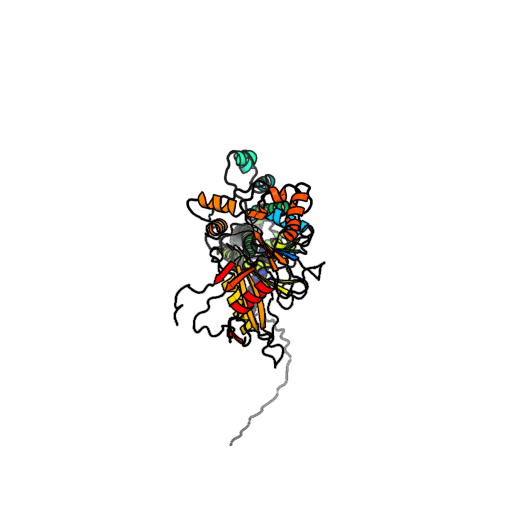 LYS A N 1
ATOM 2217 C CA . LYS A 1 272 ? 44.870 -1.650 -46.956 1.00 67.44 272 LYS A CA 1
ATOM 2218 C C . LYS A 1 272 ? 43.933 -1.232 -45.818 1.00 67.44 272 LYS A C 1
ATOM 2220 O O . LYS A 1 272 ? 44.371 -0.586 -44.868 1.00 67.44 272 LYS A O 1
ATOM 2225 N N . PHE A 1 273 ? 42.651 -1.579 -45.913 1.00 60.81 273 PHE A N 1
ATOM 2226 C CA . PHE A 1 273 ? 41.643 -1.304 -44.886 1.00 60.81 273 PHE A CA 1
ATOM 2227 C C . PHE A 1 273 ? 41.253 -2.549 -44.081 1.00 60.81 273 PHE A C 1
ATOM 2229 O O . PHE A 1 273 ? 40.328 -2.479 -43.270 1.00 60.81 273 PHE A O 1
ATOM 2236 N N . ARG A 1 274 ? 41.969 -3.666 -44.253 1.00 65.25 274 ARG A N 1
ATOM 2237 C CA . ARG A 1 274 ? 41.684 -4.949 -43.607 1.00 65.25 274 ARG A CA 1
ATOM 2238 C C . ARG A 1 274 ? 41.582 -4.833 -42.095 1.00 65.25 274 ARG A C 1
ATOM 2240 O O . ARG A 1 274 ? 40.562 -5.220 -41.539 1.00 65.25 274 ARG A O 1
ATOM 2247 N N . ASP A 1 275 ? 42.551 -4.187 -41.458 1.00 61.72 275 ASP A N 1
ATOM 2248 C CA . ASP A 1 275 ? 42.549 -3.976 -40.006 1.00 61.72 275 ASP A CA 1
ATOM 2249 C C . ASP A 1 275 ? 41.338 -3.149 -39.539 1.00 61.72 275 ASP A C 1
ATOM 2251 O O . ASP A 1 275 ? 40.809 -3.353 -38.445 1.00 61.72 275 ASP A O 1
ATOM 2255 N N . GLN A 1 276 ? 40.838 -2.229 -40.374 1.00 58.72 276 GLN A N 1
ATOM 2256 C CA . GLN A 1 276 ? 39.621 -1.467 -40.075 1.00 58.72 276 GLN A CA 1
ATOM 2257 C C . GLN A 1 276 ? 38.363 -2.327 -40.231 1.00 58.72 276 GLN A C 1
ATOM 2259 O O . GLN A 1 276 ? 37.437 -2.184 -39.442 1.00 58.72 276 GLN A O 1
ATOM 2264 N N . PHE A 1 277 ? 38.311 -3.236 -41.204 1.00 59.62 277 PHE A N 1
ATOM 2265 C CA . PHE A 1 277 ? 37.191 -4.171 -41.358 1.00 59.62 277 PHE A CA 1
ATOM 2266 C C . PHE A 1 277 ? 37.187 -5.264 -40.278 1.00 59.62 277 PHE A C 1
ATOM 2268 O O . PHE A 1 277 ? 36.128 -5.568 -39.723 1.00 59.62 277 PHE A O 1
ATOM 2275 N N . GLU A 1 278 ? 38.358 -5.794 -39.924 1.00 63.31 278 GLU A N 1
ATOM 2276 C CA . GLU A 1 278 ? 38.537 -6.814 -38.887 1.00 63.31 278 GLU A CA 1
ATOM 2277 C C . GLU A 1 278 ? 38.289 -6.249 -37.481 1.00 63.31 278 GLU A C 1
ATOM 2279 O O . GLU A 1 278 ? 37.576 -6.877 -36.702 1.00 63.31 278 GLU A O 1
ATOM 2284 N N . SER A 1 279 ? 38.750 -5.027 -37.172 1.00 55.22 279 SER A N 1
ATOM 2285 C CA . SER A 1 279 ? 38.410 -4.341 -35.906 1.00 55.22 279 SER A CA 1
ATOM 2286 C C . SER A 1 279 ? 36.924 -3.999 -35.782 1.00 55.22 279 SER A C 1
ATOM 2288 O O . SER A 1 279 ? 36.406 -3.863 -34.675 1.00 55.22 279 SER A O 1
ATOM 2290 N N . LEU A 1 280 ? 36.215 -3.906 -36.909 1.00 47.47 280 LEU A N 1
ATOM 2291 C CA . LEU A 1 280 ? 34.764 -3.796 -36.932 1.00 47.47 280 LEU A CA 1
ATOM 2292 C C . LEU A 1 280 ? 34.085 -5.173 -36.838 1.00 47.47 280 LEU A C 1
ATOM 2294 O O . LEU A 1 280 ? 32.887 -5.212 -36.618 1.00 47.47 280 LEU A O 1
ATOM 2298 N N . GLY A 1 281 ? 34.777 -6.308 -36.962 1.00 53.88 281 GLY A N 1
ATOM 2299 C CA . GLY A 1 281 ? 34.167 -7.647 -36.947 1.00 53.88 281 GLY A CA 1
ATOM 2300 C C . GLY A 1 281 ? 33.418 -7.985 -38.241 1.00 53.88 281 GLY A C 1
ATOM 2301 O O . GLY A 1 281 ? 32.371 -8.631 -38.205 1.00 53.88 281 GLY A O 1
ATOM 2302 N N . ILE A 1 282 ? 33.892 -7.474 -39.379 1.00 54.94 282 ILE A N 1
ATOM 2303 C CA . ILE A 1 282 ? 33.342 -7.748 -40.710 1.00 54.94 282 ILE A CA 1
ATOM 2304 C C . ILE A 1 282 ? 34.268 -8.730 -41.416 1.00 54.94 282 ILE A C 1
ATOM 2306 O O . ILE A 1 282 ? 35.444 -8.444 -41.621 1.00 54.94 282 ILE A O 1
ATOM 2310 N N . ASP A 1 283 ? 33.716 -9.869 -41.821 1.00 60.84 283 ASP A N 1
ATOM 2311 C CA . ASP A 1 283 ? 34.433 -10.846 -42.630 1.00 60.84 283 ASP A CA 1
ATOM 2312 C C . ASP A 1 283 ? 34.550 -10.337 -44.074 1.00 60.84 283 ASP A C 1
ATOM 2314 O O . ASP A 1 283 ? 33.556 -10.231 -44.801 1.00 60.84 283 ASP A O 1
ATOM 2318 N N . ILE A 1 284 ? 35.774 -10.001 -44.478 1.00 57.75 284 ILE A N 1
ATOM 2319 C CA . ILE A 1 284 ? 36.091 -9.459 -45.804 1.00 57.75 284 ILE A CA 1
ATOM 2320 C C . ILE A 1 284 ? 35.692 -10.440 -46.913 1.00 57.75 284 ILE A C 1
ATOM 2322 O O . ILE A 1 284 ? 35.279 -10.001 -47.987 1.00 57.75 284 ILE A O 1
ATOM 2326 N N . ALA A 1 285 ? 35.691 -11.751 -46.642 1.00 57.50 285 ALA A N 1
ATOM 2327 C CA . ALA A 1 285 ? 35.236 -12.753 -47.602 1.00 57.50 285 ALA A CA 1
ATOM 2328 C C . ALA A 1 285 ? 33.741 -12.601 -47.942 1.00 57.50 285 ALA A C 1
ATOM 2330 O O . ALA A 1 285 ? 33.340 -12.840 -49.081 1.00 57.50 285 ALA A O 1
ATOM 2331 N N . LYS A 1 286 ? 32.917 -12.129 -46.994 1.00 57.06 286 LYS A N 1
ATOM 2332 C CA . LYS A 1 286 ? 31.470 -11.916 -47.183 1.00 57.06 286 LYS A CA 1
ATOM 2333 C C . LYS A 1 286 ? 31.128 -10.583 -47.851 1.00 57.06 286 LYS A C 1
ATOM 2335 O O . LYS A 1 286 ? 30.058 -10.470 -48.440 1.00 57.06 286 LYS A O 1
ATOM 2340 N N . LEU A 1 287 ? 32.018 -9.587 -47.793 1.00 52.78 287 LEU A N 1
ATOM 2341 C CA . LEU A 1 287 ? 31.814 -8.277 -48.433 1.00 52.78 287 LEU A CA 1
ATOM 2342 C C . LEU A 1 287 ? 31.773 -8.362 -49.965 1.00 52.78 287 LEU A C 1
ATOM 2344 O O . LEU A 1 287 ? 31.116 -7.540 -50.593 1.00 52.78 287 LEU A O 1
ATOM 2348 N N . SER A 1 288 ? 32.422 -9.369 -50.556 1.00 53.44 288 SER A N 1
ATOM 2349 C CA . SER A 1 288 ? 32.430 -9.606 -52.008 1.00 53.44 288 SER A CA 1
ATOM 2350 C C . SER A 1 288 ? 31.045 -9.919 -52.602 1.00 53.44 288 SER A C 1
ATOM 2352 O O . SER A 1 288 ? 30.852 -9.789 -53.809 1.00 53.44 288 SER A O 1
ATOM 2354 N N . HIS A 1 289 ? 30.077 -10.292 -51.757 1.00 54.22 289 HIS A N 1
ATOM 2355 C CA . HIS A 1 289 ? 28.730 -10.702 -52.156 1.00 54.22 289 HIS A CA 1
ATOM 2356 C C . HIS A 1 289 ? 27.626 -9.727 -51.725 1.00 54.22 289 HIS A C 1
ATOM 2358 O O . HIS A 1 289 ? 26.469 -9.968 -52.047 1.00 54.22 289 HIS A O 1
ATOM 2364 N N . ILE A 1 290 ? 27.959 -8.647 -51.006 1.00 57.56 290 ILE A N 1
ATOM 2365 C CA . ILE A 1 290 ? 26.980 -7.671 -50.509 1.00 57.56 290 ILE A CA 1
ATOM 2366 C C . ILE A 1 290 ? 27.059 -6.408 -51.368 1.00 57.56 290 ILE A C 1
ATOM 2368 O O . ILE A 1 290 ? 28.073 -5.710 -51.404 1.00 57.56 290 ILE A O 1
ATOM 2372 N N . SER A 1 291 ? 25.970 -6.092 -52.056 1.00 62.81 291 SER A N 1
ATOM 2373 C CA . SER A 1 291 ? 25.840 -4.904 -52.890 1.00 62.81 291 SER A CA 1
ATOM 2374 C C . SER A 1 291 ? 25.743 -3.620 -52.054 1.00 62.81 291 SER A C 1
ATOM 2376 O O . SER A 1 291 ? 25.233 -3.589 -50.932 1.00 62.81 291 SER A O 1
ATOM 2378 N N . ALA A 1 292 ? 26.169 -2.494 -52.634 1.00 65.38 292 ALA A N 1
ATOM 2379 C CA . ALA A 1 292 ? 25.990 -1.178 -52.012 1.00 65.38 292 ALA A CA 1
ATOM 2380 C C . ALA A 1 292 ? 24.506 -0.815 -51.785 1.00 65.38 292 ALA A C 1
ATOM 2382 O O . ALA A 1 292 ? 24.221 0.036 -50.939 1.00 65.38 292 ALA A O 1
ATOM 2383 N N . LYS A 1 293 ? 23.585 -1.451 -52.529 1.00 68.62 293 LYS A N 1
ATOM 2384 C CA . LYS A 1 293 ? 22.132 -1.326 -52.365 1.00 68.62 293 LYS A CA 1
ATOM 2385 C C . LYS A 1 293 ? 21.673 -2.008 -51.075 1.00 68.62 293 LYS A C 1
ATOM 2387 O O . LYS A 1 293 ? 21.087 -1.334 -50.244 1.00 68.62 293 LYS A O 1
ATOM 2392 N N . GLU A 1 294 ? 22.070 -3.258 -50.839 1.00 66.06 294 GLU A N 1
ATOM 2393 C CA . GLU A 1 294 ? 21.718 -3.999 -49.613 1.00 66.06 294 GLU A CA 1
ATOM 2394 C C . GLU A 1 294 ? 22.246 -3.318 -48.338 1.00 66.06 294 GLU A C 1
ATOM 2396 O O . GLU A 1 294 ? 21.578 -3.309 -47.307 1.00 66.06 294 GLU A O 1
ATOM 2401 N N . ILE A 1 295 ? 23.427 -2.684 -48.390 1.00 68.75 295 ILE A N 1
ATOM 2402 C CA . ILE A 1 295 ? 23.914 -1.860 -47.266 1.00 68.75 295 ILE A CA 1
ATOM 2403 C C . ILE A 1 295 ? 23.093 -0.574 -47.114 1.00 68.75 295 ILE A C 1
ATOM 2405 O O . ILE A 1 295 ? 22.892 -0.110 -45.994 1.00 68.75 295 ILE A O 1
ATOM 2409 N N . GLY A 1 296 ? 22.633 0.014 -48.221 1.00 72.31 296 GLY A N 1
ATOM 2410 C CA . GLY A 1 296 ? 21.694 1.135 -48.213 1.00 72.31 296 GLY A CA 1
ATOM 2411 C C . GLY A 1 296 ? 20.388 0.776 -47.508 1.00 72.31 296 GLY A C 1
ATOM 2412 O O . GLY A 1 296 ? 20.009 1.481 -46.579 1.00 72.31 296 GLY A O 1
ATOM 2413 N N . ASP A 1 297 ? 19.798 -0.364 -47.863 1.00 74.00 297 ASP A N 1
ATOM 2414 C CA . ASP A 1 297 ? 18.555 -0.867 -47.271 1.00 74.00 297 ASP A CA 1
ATOM 2415 C C . ASP A 1 297 ? 18.723 -1.147 -45.766 1.00 74.00 297 ASP A C 1
ATOM 2417 O O . ASP A 1 297 ? 17.850 -0.821 -44.966 1.00 74.00 297 ASP A O 1
ATOM 2421 N N . LEU A 1 298 ? 19.880 -1.675 -45.342 1.00 71.62 298 LEU A N 1
ATOM 2422 C CA . LEU A 1 298 ? 20.202 -1.848 -43.919 1.00 71.62 298 LEU A CA 1
ATOM 2423 C C . LEU A 1 298 ? 20.358 -0.512 -43.179 1.00 71.62 298 LEU A C 1
ATOM 2425 O O . LEU A 1 298 ? 19.950 -0.407 -42.024 1.00 71.62 298 LEU A O 1
ATOM 2429 N N . ILE A 1 299 ? 20.962 0.504 -43.807 1.00 78.69 299 ILE A N 1
ATOM 2430 C CA . ILE A 1 299 ? 21.051 1.852 -43.223 1.00 78.69 299 ILE A CA 1
ATOM 2431 C C . ILE A 1 299 ? 19.646 2.426 -43.041 1.00 78.69 299 ILE A C 1
ATOM 2433 O O . ILE A 1 299 ? 19.356 2.922 -41.957 1.00 78.69 299 ILE A O 1
ATOM 2437 N N . GLU A 1 300 ? 18.789 2.326 -44.058 1.00 81.12 300 GLU A N 1
ATOM 2438 C CA . GLU A 1 300 ? 17.396 2.779 -43.995 1.00 81.12 300 GLU A CA 1
ATOM 2439 C C . GLU A 1 300 ? 16.614 2.030 -42.911 1.00 81.12 300 GLU A C 1
ATOM 2441 O O . GLU A 1 300 ? 15.952 2.666 -42.101 1.00 81.12 300 GLU A O 1
ATOM 2446 N N . GLU A 1 301 ? 16.777 0.709 -42.789 1.00 76.38 301 GLU A N 1
ATOM 2447 C CA . GLU A 1 301 ? 16.144 -0.093 -41.731 1.00 76.38 301 GLU A CA 1
ATOM 2448 C C . GLU A 1 301 ? 16.587 0.351 -40.322 1.00 76.38 301 GLU A C 1
ATOM 2450 O O . GLU A 1 301 ? 15.781 0.420 -39.389 1.00 76.38 301 GLU A O 1
ATOM 2455 N N . TRP A 1 302 ? 17.874 0.661 -40.133 1.00 77.50 302 TRP A N 1
ATOM 2456 C CA . TRP A 1 302 ? 18.381 1.182 -38.861 1.00 77.50 302 TRP A CA 1
ATOM 2457 C C . TRP A 1 302 ? 17.960 2.631 -38.605 1.00 77.50 302 TRP A C 1
ATOM 2459 O O . TRP A 1 302 ? 17.762 2.997 -37.450 1.00 77.50 302 TRP A O 1
ATOM 2469 N N . GLU A 1 303 ? 17.814 3.453 -39.642 1.00 80.94 303 GLU A N 1
ATOM 2470 C CA . GLU A 1 303 ? 17.298 4.821 -39.541 1.00 80.94 303 GLU A CA 1
ATOM 2471 C C . GLU A 1 303 ? 15.796 4.834 -39.230 1.00 80.94 303 GLU A C 1
ATOM 2473 O O . GLU A 1 303 ? 15.369 5.614 -38.382 1.00 80.94 303 GLU A O 1
ATOM 2478 N N . GLU A 1 304 ? 15.006 3.934 -39.820 1.00 76.25 304 GLU A N 1
ATOM 2479 C CA . GLU A 1 304 ? 13.604 3.682 -39.465 1.00 76.25 304 GLU A CA 1
ATOM 2480 C C . GLU A 1 304 ? 13.490 3.212 -38.010 1.00 76.25 304 GLU A C 1
ATOM 2482 O O . GLU A 1 304 ? 12.745 3.806 -37.229 1.00 76.25 304 GLU A O 1
ATOM 2487 N N . TYR A 1 305 ? 14.289 2.217 -37.603 1.00 74.19 305 TYR A N 1
ATOM 2488 C CA . TYR A 1 305 ? 14.345 1.757 -36.211 1.00 74.19 305 TYR A CA 1
ATOM 2489 C C . TYR A 1 305 ? 14.735 2.889 -35.256 1.00 74.19 305 TYR A C 1
ATOM 2491 O O . TYR A 1 305 ? 14.093 3.098 -34.230 1.00 74.19 305 TYR A O 1
ATOM 2499 N N . LEU A 1 306 ? 15.750 3.677 -35.612 1.00 74.06 306 LEU A N 1
ATOM 2500 C CA . LEU A 1 306 ? 16.176 4.820 -34.822 1.00 74.06 306 LEU A CA 1
ATOM 2501 C C . LEU A 1 306 ? 15.099 5.903 -34.769 1.00 74.06 306 LEU A C 1
ATOM 2503 O O . LEU A 1 306 ? 14.932 6.485 -33.710 1.00 74.06 306 LEU A O 1
ATOM 2507 N N . ASN A 1 307 ? 14.343 6.157 -35.837 1.00 69.88 307 ASN A N 1
ATOM 2508 C CA . ASN A 1 307 ? 13.220 7.099 -35.830 1.00 69.88 307 ASN A CA 1
ATOM 2509 C C . ASN A 1 307 ? 12.079 6.629 -34.914 1.00 69.88 307 ASN A C 1
ATOM 2511 O O . ASN A 1 307 ? 11.507 7.452 -34.195 1.00 69.88 307 ASN A O 1
ATOM 2515 N N . LEU A 1 308 ? 11.821 5.319 -34.856 1.00 64.75 308 LEU A N 1
ATOM 2516 C CA . LEU A 1 308 ? 10.896 4.713 -33.892 1.00 64.75 308 LEU A CA 1
ATOM 2517 C C . LEU A 1 308 ? 11.404 4.872 -32.445 1.00 64.75 308 LEU A C 1
ATOM 2519 O O . LEU A 1 308 ? 10.623 5.196 -31.555 1.00 64.75 308 LEU A O 1
ATOM 2523 N N . LEU A 1 309 ? 12.719 4.765 -32.212 1.00 62.81 309 LEU A N 1
ATOM 2524 C CA . LEU A 1 309 ? 13.340 5.060 -30.908 1.00 62.81 309 LEU A CA 1
ATOM 2525 C C . LEU A 1 309 ? 13.425 6.576 -30.597 1.00 62.81 309 LEU A C 1
ATOM 2527 O O . LEU A 1 309 ? 13.442 6.982 -29.434 1.00 62.81 309 LEU A O 1
ATOM 2531 N N . VAL A 1 310 ? 13.531 7.436 -31.620 1.00 52.00 310 VAL A N 1
ATOM 2532 C CA . VAL A 1 310 ? 13.773 8.895 -31.536 1.00 52.00 310 VAL A CA 1
ATOM 2533 C C . VAL A 1 310 ? 12.499 9.701 -31.358 1.00 52.00 310 VAL A C 1
ATOM 2535 O O . VAL A 1 310 ? 12.585 10.839 -30.889 1.00 52.00 310 VAL A O 1
ATOM 2538 N N . LEU A 1 311 ? 11.324 9.112 -31.579 1.00 45.94 311 LEU A N 1
ATOM 2539 C CA . LEU A 1 311 ? 10.059 9.751 -31.227 1.00 45.94 311 LEU A CA 1
ATOM 2540 C C . LEU A 1 311 ? 9.959 10.129 -29.746 1.00 45.94 311 LEU A C 1
ATOM 2542 O O . LEU A 1 311 ? 9.001 10.796 -29.350 1.00 45.94 311 LEU A O 1
ATOM 2546 N N . MET A 1 312 ? 10.919 9.732 -28.899 1.00 42.28 312 MET A N 1
ATOM 2547 C CA . MET A 1 312 ? 10.623 9.712 -27.496 1.00 42.28 312 MET A CA 1
ATOM 2548 C C . MET A 1 312 ? 11.860 9.814 -26.571 1.00 42.28 312 MET A C 1
ATOM 2550 O O . MET A 1 312 ? 12.506 8.859 -26.168 1.00 42.28 312 MET A O 1
ATOM 2554 N N . GLY A 1 313 ? 12.118 11.045 -26.100 1.00 48.22 313 GLY A N 1
ATOM 2555 C CA . GLY A 1 313 ? 12.686 11.286 -24.761 1.00 48.22 313 GLY A CA 1
ATOM 2556 C C . GLY A 1 313 ? 11.747 10.846 -23.614 1.00 48.22 313 GLY A C 1
ATOM 2557 O O . GLY A 1 313 ? 12.100 11.006 -22.442 1.00 48.22 313 GLY A O 1
ATOM 2558 N N . ASN A 1 314 ? 10.584 10.288 -23.974 1.00 53.09 314 ASN A N 1
ATOM 2559 C CA . ASN A 1 314 ? 9.600 9.571 -23.161 1.00 53.09 314 ASN A CA 1
ATOM 2560 C C . ASN A 1 314 ? 9.562 8.099 -23.657 1.00 53.09 314 ASN A C 1
ATOM 2562 O O . ASN A 1 314 ? 10.157 7.816 -24.673 1.00 53.09 314 ASN A O 1
ATOM 2566 N N . VAL A 1 315 ? 8.951 7.135 -22.980 1.00 61.78 315 VAL A N 1
ATOM 2567 C CA . VAL A 1 315 ? 8.752 5.765 -23.516 1.00 61.78 315 VAL A CA 1
ATOM 2568 C C . VAL A 1 315 ? 7.301 5.665 -23.991 1.00 61.78 315 VAL A C 1
ATOM 2570 O O . VAL A 1 315 ? 6.442 6.249 -23.322 1.00 61.78 315 VAL A O 1
ATOM 2573 N N . GLU A 1 316 ? 6.999 4.990 -25.112 1.00 63.44 316 GLU A N 1
ATOM 2574 C CA . GLU A 1 316 ? 5.598 4.821 -25.542 1.00 63.44 316 GLU A CA 1
ATOM 2575 C C . GLU A 1 316 ? 4.795 4.154 -24.423 1.00 63.44 316 GLU A C 1
ATOM 2577 O O . GLU A 1 316 ? 5.257 3.210 -23.777 1.00 63.44 316 GLU A O 1
ATOM 2582 N N . ALA A 1 317 ? 3.587 4.662 -24.168 1.00 69.50 317 ALA A N 1
ATOM 2583 C CA . ALA A 1 317 ? 2.765 4.168 -23.067 1.00 69.50 317 ALA A CA 1
ATOM 2584 C C . ALA A 1 317 ? 2.467 2.666 -23.210 1.00 69.50 317 ALA A C 1
ATOM 2586 O O . ALA A 1 317 ? 2.385 1.974 -22.199 1.00 69.50 317 ALA A O 1
ATOM 2587 N N . GLU A 1 318 ? 2.366 2.169 -24.444 1.00 73.75 318 GLU A N 1
ATOM 2588 C CA . GLU A 1 318 ? 2.162 0.753 -24.757 1.00 73.75 318 GLU A CA 1
ATOM 2589 C C . GLU A 1 318 ? 3.317 -0.121 -24.258 1.00 73.75 318 GLU A C 1
ATOM 2591 O O . GLU A 1 318 ? 3.060 -1.107 -23.580 1.00 73.75 318 GLU A O 1
ATOM 2596 N N . TYR A 1 319 ? 4.582 0.283 -24.434 1.00 74.88 319 TYR A N 1
ATOM 2597 C CA . TYR A 1 319 ? 5.723 -0.487 -23.914 1.00 74.88 319 TYR A CA 1
ATOM 2598 C C . TYR A 1 319 ? 5.728 -0.590 -22.386 1.00 74.88 319 TYR A C 1
ATOM 2600 O O . TYR A 1 319 ? 6.144 -1.602 -21.825 1.00 74.88 319 TYR A O 1
ATOM 2608 N N . ILE A 1 320 ? 5.250 0.451 -21.696 1.00 75.81 320 ILE A N 1
ATOM 2609 C CA . ILE A 1 320 ? 5.088 0.415 -20.239 1.00 75.81 320 ILE A CA 1
ATOM 2610 C C . ILE A 1 320 ? 3.986 -0.579 -19.861 1.00 75.81 320 ILE A C 1
ATOM 2612 O O . ILE A 1 320 ? 4.170 -1.331 -18.909 1.00 75.81 320 ILE A O 1
ATOM 2616 N N . GLN A 1 321 ? 2.862 -0.590 -20.588 1.00 81.00 321 GLN A N 1
ATOM 2617 C CA . GLN A 1 321 ? 1.767 -1.537 -20.348 1.00 81.00 321 GLN A CA 1
ATOM 2618 C C . GLN A 1 321 ? 2.186 -2.983 -20.633 1.00 81.00 321 GLN A C 1
ATOM 2620 O O . GLN A 1 321 ? 1.828 -3.860 -19.851 1.00 81.00 321 GLN A O 1
ATOM 2625 N N . ASP A 1 322 ? 2.993 -3.211 -21.673 1.00 81.31 322 ASP A N 1
ATOM 2626 C CA . ASP A 1 322 ? 3.506 -4.533 -22.054 1.00 81.31 322 ASP A CA 1
ATOM 2627 C C . ASP A 1 322 ? 4.356 -5.176 -20.943 1.00 81.31 322 ASP A C 1
ATOM 2629 O O . ASP A 1 322 ? 4.332 -6.390 -20.797 1.00 81.31 322 ASP A O 1
ATOM 2633 N N . CYS A 1 323 ? 5.080 -4.377 -20.146 1.00 83.19 323 CYS A N 1
ATOM 2634 C CA . CYS A 1 323 ? 5.932 -4.864 -19.046 1.00 83.19 323 CYS A CA 1
ATOM 2635 C C . CYS A 1 323 ? 5.305 -4.705 -17.649 1.00 83.19 323 CYS A C 1
ATOM 2637 O O . CYS A 1 323 ? 5.914 -5.071 -16.636 1.00 83.19 323 CYS A O 1
ATOM 2639 N N . LEU A 1 324 ? 4.141 -4.056 -17.553 1.00 86.00 324 LEU A N 1
ATOM 2640 C CA . LEU A 1 324 ? 3.533 -3.699 -16.273 1.00 86.00 324 LEU A CA 1
ATOM 2641 C C . LEU A 1 324 ? 3.177 -4.932 -15.421 1.00 86.00 324 LEU A C 1
ATOM 2643 O O . LEU A 1 324 ? 3.500 -4.911 -14.230 1.00 86.00 324 LEU A O 1
ATOM 2647 N N . PRO A 1 325 ? 2.562 -6.005 -15.962 1.00 88.25 325 PRO A N 1
ATOM 2648 C CA . PRO A 1 325 ? 2.233 -7.195 -15.176 1.00 88.25 325 PRO A CA 1
ATOM 2649 C C . PRO A 1 325 ? 3.458 -7.828 -14.509 1.00 88.25 325 PRO A C 1
ATOM 2651 O O . PRO A 1 325 ? 3.407 -8.224 -13.340 1.00 88.25 325 PRO A O 1
ATOM 2654 N N . GLU A 1 326 ? 4.581 -7.886 -15.217 1.00 88.88 326 GLU A N 1
ATOM 2655 C CA . GLU A 1 326 ? 5.826 -8.447 -14.713 1.00 88.88 326 GLU A CA 1
ATOM 2656 C C . GLU A 1 326 ? 6.471 -7.543 -13.667 1.00 88.88 326 GLU A C 1
ATOM 2658 O O . GLU A 1 326 ? 6.970 -8.052 -12.664 1.00 88.88 326 GLU A O 1
ATOM 2663 N N . MET A 1 327 ? 6.405 -6.218 -13.838 1.00 89.25 327 MET A N 1
ATOM 2664 C CA . MET A 1 327 ? 6.866 -5.286 -12.804 1.00 89.25 327 MET A CA 1
ATOM 2665 C C . MET A 1 327 ? 6.017 -5.358 -11.541 1.00 89.25 327 MET A C 1
ATOM 2667 O O . MET A 1 327 ? 6.564 -5.318 -10.441 1.00 89.25 327 MET A O 1
ATOM 2671 N N . ILE A 1 328 ? 4.695 -5.496 -11.665 1.00 91.50 328 ILE A N 1
ATOM 2672 C CA . ILE A 1 328 ? 3.838 -5.683 -10.492 1.00 91.50 328 ILE A CA 1
ATOM 2673 C C . ILE A 1 328 ? 4.171 -7.015 -9.804 1.00 91.50 328 ILE A C 1
ATOM 2675 O O . ILE A 1 328 ? 4.292 -7.061 -8.581 1.00 91.50 328 ILE A O 1
ATOM 2679 N N . SER A 1 329 ? 4.402 -8.078 -10.580 1.00 91.69 329 SER A N 1
ATOM 2680 C CA . SER A 1 329 ? 4.831 -9.384 -10.059 1.00 91.69 329 SER A CA 1
ATOM 2681 C C . SER A 1 329 ? 6.193 -9.312 -9.352 1.00 91.69 329 SER A C 1
ATOM 2683 O O . SER A 1 329 ? 6.400 -9.989 -8.345 1.00 91.69 329 SER A O 1
ATOM 2685 N N . TYR A 1 330 ? 7.110 -8.475 -9.839 1.00 92.31 330 TYR A N 1
ATOM 2686 C CA . TYR A 1 330 ? 8.397 -8.197 -9.196 1.00 92.31 330 TYR A CA 1
ATOM 2687 C C . TYR A 1 330 ? 8.253 -7.378 -7.904 1.00 92.31 330 TYR A C 1
ATOM 2689 O O . TYR A 1 330 ? 8.858 -7.701 -6.886 1.00 92.31 330 TYR A O 1
ATOM 2697 N N . ILE A 1 331 ? 7.412 -6.343 -7.884 1.00 92.38 331 ILE A N 1
ATOM 2698 C CA . ILE A 1 331 ? 7.124 -5.611 -6.640 1.00 92.38 331 ILE A CA 1
ATOM 2699 C C . ILE A 1 331 ? 6.494 -6.549 -5.606 1.00 92.38 331 ILE A C 1
ATOM 2701 O O . ILE A 1 331 ? 6.871 -6.526 -4.433 1.00 92.38 331 ILE A O 1
ATOM 2705 N N . ALA A 1 332 ? 5.582 -7.422 -6.034 1.00 94.56 332 ALA A N 1
ATOM 2706 C CA . ALA A 1 332 ? 4.987 -8.416 -5.156 1.00 94.56 332 ALA A CA 1
ATOM 2707 C C . ALA A 1 332 ? 6.032 -9.389 -4.585 1.00 94.56 332 ALA A C 1
ATOM 2709 O O . ALA A 1 332 ? 5.991 -9.700 -3.392 1.00 94.56 332 ALA A O 1
ATOM 2710 N N . SER A 1 333 ? 7.001 -9.830 -5.395 1.00 94.94 333 SER A N 1
ATOM 2711 C CA . SER A 1 333 ? 8.093 -10.687 -4.923 1.00 94.94 333 SER A CA 1
ATOM 2712 C C . SER A 1 333 ? 8.987 -9.958 -3.914 1.00 94.94 333 SER A C 1
ATOM 2714 O O . SER A 1 333 ? 9.315 -10.538 -2.877 1.00 94.94 333 SER A O 1
ATOM 2716 N N . CYS A 1 334 ? 9.271 -8.666 -4.125 1.00 94.31 334 CYS A N 1
ATOM 2717 C CA . CYS A 1 334 ? 9.991 -7.832 -3.161 1.00 94.31 334 CYS A CA 1
ATOM 2718 C C . CYS A 1 334 ? 9.288 -7.815 -1.800 1.00 94.31 334 CYS A C 1
ATOM 2720 O O . CYS A 1 334 ? 9.935 -8.075 -0.786 1.00 94.31 334 CYS A O 1
ATOM 2722 N N . TYR A 1 335 ? 7.971 -7.586 -1.762 1.00 95.50 335 TYR A N 1
ATOM 2723 C CA . TYR A 1 335 ? 7.208 -7.632 -0.511 1.00 95.50 335 TYR A CA 1
ATOM 2724 C C . TYR A 1 335 ? 7.242 -9.014 0.141 1.00 95.50 335 TYR A C 1
ATOM 2726 O O . TYR A 1 335 ? 7.472 -9.109 1.339 1.00 95.50 335 TYR A O 1
ATOM 2734 N N . GLN A 1 336 ? 7.058 -10.095 -0.619 1.00 95.69 336 GLN A N 1
ATOM 2735 C CA . GLN A 1 336 ? 7.080 -11.449 -0.052 1.00 95.69 336 GLN A CA 1
ATOM 2736 C C . GLN A 1 336 ? 8.473 -11.884 0.426 1.00 95.69 336 GLN A C 1
ATOM 2738 O O . GLN A 1 336 ? 8.582 -12.745 1.293 1.00 95.69 336 GLN A O 1
ATOM 2743 N N . SER A 1 337 ? 9.542 -11.283 -0.101 1.00 95.31 337 SER A N 1
ATOM 2744 C CA . SER A 1 337 ? 10.919 -11.595 0.299 1.00 95.31 337 SER A CA 1
ATOM 2745 C C . SER A 1 337 ? 11.283 -11.092 1.702 1.00 95.31 337 SER A C 1
ATOM 2747 O O . SER A 1 337 ? 12.270 -11.549 2.286 1.00 95.31 337 SER A O 1
ATOM 2749 N N . VAL A 1 338 ? 10.521 -10.143 2.266 1.00 96.06 338 VAL A N 1
ATOM 2750 C CA . VAL A 1 338 ? 10.932 -9.471 3.509 1.00 96.06 338 VAL A CA 1
ATOM 2751 C C . VAL A 1 338 ? 10.712 -10.331 4.753 1.00 96.06 338 VAL A C 1
ATOM 2753 O O . VAL A 1 338 ? 11.481 -10.197 5.706 1.00 96.06 338 VAL A O 1
ATOM 2756 N N . ALA A 1 339 ? 9.693 -11.199 4.746 1.00 95.50 339 ALA A N 1
ATOM 2757 C CA . ALA A 1 339 ? 9.344 -12.098 5.842 1.00 95.50 339 ALA A CA 1
ATOM 2758 C C . ALA A 1 339 ? 8.540 -13.316 5.336 1.00 95.50 339 ALA A C 1
ATOM 2760 O O . ALA A 1 339 ? 7.743 -13.178 4.409 1.00 95.50 339 ALA A O 1
ATOM 2761 N N . PRO A 1 340 ? 8.680 -14.498 5.967 1.00 94.69 340 PRO A N 1
ATOM 2762 C CA . PRO A 1 340 ? 8.060 -15.740 5.490 1.00 94.69 340 PRO A CA 1
ATOM 2763 C C . PRO A 1 340 ? 6.531 -15.777 5.628 1.00 94.69 340 PRO A C 1
ATOM 2765 O O . PRO A 1 340 ? 5.874 -16.562 4.951 1.00 94.69 340 PRO A O 1
ATOM 2768 N N . ASN A 1 341 ? 5.957 -14.958 6.509 1.00 95.50 341 ASN A N 1
ATOM 2769 C CA . ASN A 1 341 ? 4.518 -14.890 6.760 1.00 95.50 341 ASN A CA 1
ATOM 2770 C C . ASN A 1 341 ? 3.798 -13.823 5.918 1.00 95.50 341 ASN A C 1
ATOM 2772 O O . ASN A 1 341 ? 2.601 -13.614 6.118 1.00 95.50 341 ASN A O 1
ATOM 2776 N N . ILE A 1 342 ? 4.496 -13.153 4.992 1.00 96.75 342 ILE A N 1
ATOM 2777 C CA . ILE A 1 342 ? 3.902 -12.159 4.092 1.00 96.75 342 ILE A CA 1
ATOM 2778 C C . ILE A 1 342 ? 3.502 -12.801 2.770 1.00 96.75 342 ILE A C 1
ATOM 2780 O O . ILE A 1 342 ? 4.308 -13.442 2.093 1.00 96.75 342 ILE A O 1
ATOM 2784 N N . ARG A 1 343 ? 2.258 -12.553 2.357 1.00 95.44 343 ARG A N 1
ATOM 2785 C CA . ARG A 1 343 ? 1.742 -12.951 1.049 1.00 95.44 343 ARG A CA 1
ATOM 2786 C C . ARG A 1 343 ? 1.075 -11.771 0.364 1.00 95.44 343 ARG A C 1
ATOM 2788 O O . ARG A 1 343 ? 0.186 -11.150 0.936 1.00 95.44 343 ARG A O 1
ATOM 2795 N N . VAL A 1 344 ? 1.458 -11.499 -0.879 1.00 94.69 344 VAL A N 1
ATOM 2796 C CA . VAL A 1 344 ? 0.706 -10.580 -1.734 1.00 94.69 344 VAL A CA 1
ATOM 2797 C C . VAL A 1 344 ? -0.439 -11.365 -2.344 1.00 94.69 344 VAL A C 1
ATOM 2799 O O . VAL A 1 344 ? -0.232 -12.394 -2.988 1.00 94.69 344 VAL A O 1
ATOM 2802 N N . VAL A 1 345 ? -1.654 -10.908 -2.076 1.00 92.75 345 VAL A N 1
ATOM 2803 C CA . VAL A 1 345 ? -2.865 -11.636 -2.450 1.00 92.75 345 VAL A CA 1
ATOM 2804 C C . VAL A 1 345 ? -3.591 -10.965 -3.605 1.00 92.75 345 VAL A C 1
ATOM 2806 O O . VAL A 1 345 ? -4.171 -11.668 -4.412 1.00 92.75 345 VAL A O 1
ATOM 2809 N N . GLY A 1 346 ? -3.516 -9.645 -3.767 1.00 89.25 346 GLY A N 1
ATOM 2810 C CA . GLY A 1 346 ? -4.228 -8.967 -4.850 1.00 89.25 346 GLY A CA 1
ATOM 2811 C C . GLY A 1 346 ? -3.693 -7.577 -5.159 1.00 89.25 346 GLY A C 1
ATOM 2812 O O . GLY A 1 346 ? -2.813 -7.067 -4.463 1.00 89.25 346 GLY A O 1
ATOM 2813 N N . ILE A 1 347 ? -4.238 -6.983 -6.220 1.00 86.88 347 ILE A N 1
ATOM 2814 C CA . ILE A 1 347 ? -3.981 -5.606 -6.653 1.00 86.88 347 ILE A CA 1
ATOM 2815 C C . ILE A 1 347 ? -5.335 -4.926 -6.852 1.00 86.88 347 ILE A C 1
ATOM 2817 O O . ILE A 1 347 ? -6.186 -5.455 -7.567 1.00 86.88 347 ILE A O 1
ATOM 2821 N N . GLY A 1 348 ? -5.523 -3.748 -6.265 1.00 84.25 348 GLY A N 1
ATOM 2822 C CA . GLY A 1 348 ? -6.785 -3.018 -6.328 1.00 84.25 348 GLY A CA 1
ATOM 2823 C C . GLY A 1 348 ? -7.906 -3.760 -5.601 1.00 84.25 348 GLY A C 1
ATOM 2824 O O . GLY A 1 348 ? -7.728 -4.207 -4.465 1.00 84.25 348 GLY A O 1
ATOM 2825 N N . ASP A 1 349 ? -9.060 -3.882 -6.256 1.00 86.94 349 ASP A N 1
ATOM 2826 C CA . ASP A 1 349 ? -10.253 -4.488 -5.667 1.00 86.94 349 ASP A CA 1
ATOM 2827 C C . ASP A 1 349 ? -10.042 -5.987 -5.427 1.00 86.94 349 ASP A C 1
ATOM 2829 O O . ASP A 1 349 ? -9.909 -6.779 -6.360 1.00 86.94 349 ASP A O 1
ATOM 2833 N N . THR A 1 350 ? -9.990 -6.374 -4.154 1.00 91.31 350 THR A N 1
ATOM 2834 C CA . THR A 1 350 ? -9.581 -7.717 -3.727 1.00 91.31 350 THR A CA 1
ATOM 2835 C C . THR A 1 350 ? -10.609 -8.330 -2.785 1.00 91.31 350 THR A C 1
ATOM 2837 O O . THR A 1 350 ? -11.067 -7.666 -1.857 1.00 91.31 350 THR A O 1
ATOM 2840 N N . TYR A 1 351 ? -10.947 -9.605 -2.991 1.00 92.06 351 TYR A N 1
ATOM 2841 C CA . TYR A 1 351 ? -12.024 -10.289 -2.272 1.00 92.06 351 TYR A CA 1
ATOM 2842 C C . TYR A 1 351 ? -11.485 -11.365 -1.334 1.00 92.06 351 TYR A C 1
ATOM 2844 O O . TYR A 1 351 ? -10.712 -12.226 -1.741 1.00 92.06 351 TYR A O 1
ATOM 2852 N N . PHE A 1 352 ? -11.938 -11.359 -0.086 1.00 90.94 352 PHE A N 1
ATOM 2853 C CA . PHE A 1 352 ? -11.513 -12.306 0.938 1.00 90.94 352 PHE A CA 1
ATOM 2854 C C . PHE A 1 352 ? -12.698 -13.083 1.478 1.00 90.94 352 PHE A C 1
ATOM 2856 O O . PHE A 1 352 ? -13.781 -12.530 1.659 1.00 90.94 352 PHE A O 1
ATOM 2863 N N . ARG A 1 353 ? -12.480 -14.351 1.811 1.00 88.69 353 ARG A N 1
ATOM 2864 C CA . ARG A 1 353 ? -13.441 -15.153 2.558 1.00 88.69 353 ARG A CA 1
ATOM 2865 C C . ARG A 1 353 ? -12.913 -15.411 3.957 1.00 88.69 353 ARG A C 1
ATOM 2867 O O . ARG A 1 353 ? -11.871 -16.043 4.119 1.00 88.69 353 ARG A O 1
ATOM 2874 N N . VAL A 1 354 ? -13.640 -14.915 4.953 1.00 86.38 354 VAL A N 1
ATOM 2875 C CA . VAL A 1 354 ? -13.335 -15.105 6.375 1.00 86.38 354 VAL A CA 1
ATOM 2876 C C . VAL A 1 354 ? -14.500 -15.884 6.981 1.00 86.38 354 VAL A C 1
ATOM 2878 O O . VAL A 1 354 ? -15.566 -15.331 7.260 1.00 86.38 354 VAL A O 1
ATOM 2881 N N . GLY A 1 355 ? -14.331 -17.199 7.116 1.00 80.62 355 GLY A N 1
ATOM 2882 C CA . GLY A 1 355 ? -15.413 -18.100 7.510 1.00 80.62 355 GLY A CA 1
ATOM 2883 C C . GLY A 1 355 ? -16.521 -18.104 6.455 1.00 80.62 355 GLY A C 1
ATOM 2884 O O . GLY A 1 355 ? -16.265 -18.368 5.283 1.00 80.62 355 GLY A O 1
ATOM 2885 N N . SER A 1 356 ? -17.751 -17.789 6.861 1.00 78.00 356 SER A N 1
ATOM 2886 C CA . SER A 1 356 ? -18.911 -17.720 5.962 1.00 78.00 356 SER A CA 1
ATOM 2887 C C . SER A 1 356 ? -19.057 -16.390 5.215 1.00 78.00 356 SER A C 1
ATOM 2889 O O . SER A 1 356 ? -20.003 -16.251 4.449 1.00 78.00 356 SER A O 1
ATOM 2891 N N . HIS A 1 357 ? -18.198 -15.403 5.480 1.00 80.56 357 HIS A N 1
ATOM 2892 C CA . HIS A 1 357 ? -18.406 -14.031 5.023 1.00 80.56 357 HIS A CA 1
ATOM 2893 C C . HIS A 1 357 ? -17.472 -13.618 3.900 1.00 80.56 357 HIS A C 1
ATOM 2895 O O . HIS A 1 357 ? -16.287 -13.967 3.898 1.00 80.56 357 HIS A O 1
ATOM 2901 N N . LEU A 1 358 ? -18.012 -12.814 2.989 1.00 86.06 358 LEU A N 1
ATOM 2902 C CA . LEU A 1 358 ? -17.291 -12.230 1.873 1.00 86.06 358 LEU A CA 1
ATOM 2903 C C . LEU A 1 358 ? -16.924 -10.778 2.183 1.00 86.06 358 LEU A C 1
ATOM 2905 O O . LEU A 1 358 ? -17.779 -9.917 2.385 1.00 86.06 358 LEU A O 1
ATOM 2909 N N . PHE A 1 359 ? -15.629 -10.505 2.183 1.00 90.12 359 PHE A N 1
ATOM 2910 C CA . PHE A 1 359 ? -15.058 -9.185 2.370 1.00 90.12 359 PHE A CA 1
ATOM 2911 C C . PHE A 1 359 ? -14.527 -8.692 1.027 1.00 90.12 359 PHE A C 1
ATOM 2913 O O . PHE A 1 359 ? -14.014 -9.480 0.233 1.00 90.12 359 PHE A O 1
ATOM 2920 N N . ALA A 1 360 ? -14.580 -7.388 0.801 1.00 91.50 360 ALA A N 1
ATOM 2921 C CA . ALA A 1 360 ? -13.860 -6.728 -0.276 1.00 91.50 360 ALA A CA 1
ATOM 2922 C C . ALA A 1 360 ? -12.970 -5.632 0.300 1.00 91.50 360 ALA A C 1
ATOM 2924 O O . ALA A 1 360 ? -13.387 -4.893 1.186 1.00 91.50 360 ALA A O 1
ATOM 2925 N N . VAL A 1 361 ? -11.754 -5.513 -0.214 1.00 92.31 361 VAL A N 1
ATOM 2926 C CA . VAL A 1 361 ? -10.911 -4.331 -0.060 1.00 92.31 361 VAL A CA 1
ATOM 2927 C C . VAL A 1 361 ? -11.005 -3.567 -1.368 1.00 92.31 361 VAL A C 1
ATOM 2929 O O . VAL A 1 361 ? -10.584 -4.082 -2.397 1.00 92.31 361 VAL A O 1
ATOM 2932 N N . THR A 1 362 ? -11.572 -2.365 -1.323 1.00 89.06 362 THR A N 1
ATOM 2933 C CA . THR A 1 362 ? -11.715 -1.476 -2.480 1.00 89.06 362 THR A CA 1
ATOM 2934 C C . THR A 1 362 ? -10.690 -0.356 -2.367 1.00 89.06 362 THR A C 1
ATOM 2936 O O . THR A 1 362 ? -10.699 0.402 -1.391 1.00 89.06 362 THR A O 1
ATOM 2939 N N . ALA A 1 363 ? -9.825 -0.217 -3.367 1.00 77.50 363 ALA A N 1
ATOM 2940 C CA . ALA A 1 363 ? -8.880 0.893 -3.451 1.00 77.50 363 ALA A CA 1
ATOM 2941 C C . ALA A 1 363 ? -9.429 1.939 -4.431 1.00 77.50 363 ALA A C 1
ATOM 2943 O O . ALA A 1 363 ? -9.578 1.681 -5.623 1.00 77.50 363 ALA A O 1
ATOM 2944 N N . SER A 1 364 ? -9.763 3.136 -3.946 1.00 67.06 364 SER A N 1
ATOM 2945 C CA . SER A 1 364 ? -10.310 4.172 -4.829 1.00 67.06 364 SER A CA 1
ATOM 2946 C C . SER A 1 364 ? -9.218 4.926 -5.572 1.00 67.06 364 SER A C 1
ATOM 2948 O O . SER A 1 364 ? -8.303 5.478 -4.966 1.00 67.06 364 SER A O 1
ATOM 2950 N N . LYS A 1 365 ? -9.395 5.049 -6.892 1.00 62.44 365 LYS A N 1
ATOM 2951 C CA . LYS A 1 365 ? -8.490 5.792 -7.786 1.00 62.44 365 LYS A CA 1
ATOM 2952 C C . LYS A 1 365 ? -8.674 7.314 -7.751 1.00 62.44 365 LYS A C 1
ATOM 2954 O O . LYS A 1 365 ? -8.080 8.055 -8.546 1.00 62.44 365 LYS A O 1
ATOM 2959 N N . SER A 1 366 ? -9.553 7.805 -6.875 1.00 59.84 366 SER A N 1
ATOM 2960 C CA . SER A 1 366 ? -9.902 9.222 -6.776 1.00 59.84 366 SER A CA 1
ATOM 2961 C C . SER A 1 366 ? -8.879 9.999 -5.947 1.00 59.84 366 SER A C 1
ATOM 2963 O O . SER A 1 366 ? -8.529 9.619 -4.839 1.00 59.84 366 SER A O 1
ATOM 2965 N N . ARG A 1 367 ? -8.449 11.170 -6.432 1.00 53.81 367 ARG A N 1
ATOM 2966 C CA . ARG A 1 367 ? -7.562 12.080 -5.677 1.00 53.81 367 ARG A CA 1
ATOM 2967 C C . ARG A 1 367 ? -8.268 12.825 -4.532 1.00 53.81 367 ARG A C 1
ATOM 2969 O O . ARG A 1 367 ? -7.610 13.515 -3.757 1.00 53.81 367 ARG A O 1
ATOM 2976 N N . ASN A 1 368 ? -9.595 12.714 -4.426 1.00 58.25 368 ASN A N 1
ATOM 2977 C CA . ASN A 1 368 ? -10.393 13.449 -3.437 1.00 58.25 368 ASN A CA 1
ATOM 2978 C C . ASN A 1 368 ? -10.560 12.719 -2.092 1.00 58.25 368 ASN A C 1
ATOM 2980 O O . ASN A 1 368 ? -11.219 13.256 -1.204 1.00 58.25 368 ASN A O 1
ATOM 2984 N N . LEU A 1 369 ? -9.928 11.553 -1.902 1.00 64.12 369 LEU A N 1
ATOM 2985 C CA . LEU A 1 369 ? -10.000 10.761 -0.660 1.00 64.12 369 LEU A CA 1
ATOM 2986 C C . LEU A 1 369 ? -9.588 11.539 0.591 1.00 64.12 369 LEU A C 1
ATOM 2988 O O . LEU A 1 369 ? -10.168 11.367 1.660 1.00 64.12 369 LEU A O 1
ATOM 2992 N N . ILE A 1 370 ? -8.651 12.470 0.423 1.00 67.69 370 ILE A N 1
ATOM 2993 C CA . ILE A 1 370 ? -8.063 13.271 1.497 1.00 67.69 370 ILE A CA 1
ATOM 2994 C C . ILE A 1 370 ? -9.113 14.141 2.209 1.00 67.69 370 ILE A C 1
ATOM 2996 O O . ILE A 1 370 ? -8.916 14.505 3.361 1.00 67.69 370 ILE A O 1
ATOM 3000 N N . ARG A 1 371 ? -10.248 14.461 1.569 1.00 68.44 371 ARG A N 1
ATOM 3001 C CA . ARG A 1 371 ? -11.342 15.239 2.187 1.00 68.44 371 ARG A CA 1
ATOM 3002 C C . ARG A 1 371 ? -12.430 14.373 2.836 1.00 68.44 371 ARG A C 1
ATOM 3004 O O . ARG A 1 371 ? -13.387 14.917 3.383 1.00 68.44 371 ARG A O 1
ATOM 3011 N N . GLY A 1 372 ? -12.276 13.050 2.805 1.00 67.31 372 GLY A N 1
ATOM 3012 C CA . GLY A 1 372 ? -13.322 12.100 3.170 1.00 67.31 372 GLY A CA 1
ATOM 3013 C C . GLY A 1 372 ? -14.387 11.956 2.077 1.00 67.31 372 GLY A C 1
ATOM 3014 O O . GLY A 1 372 ? -14.469 12.761 1.151 1.00 67.31 372 GLY A O 1
ATOM 3015 N N . GLY A 1 373 ? -15.187 10.889 2.161 1.00 76.88 373 GLY A N 1
ATOM 3016 C CA . GLY A 1 373 ? -16.261 10.596 1.198 1.00 76.88 373 GLY A CA 1
ATOM 3017 C C . GLY A 1 373 ? -16.056 9.324 0.371 1.00 76.88 373 GLY A C 1
ATOM 3018 O O . GLY A 1 373 ? -16.880 9.015 -0.496 1.00 76.88 373 GLY A O 1
ATOM 3019 N N . LEU A 1 374 ? -15.005 8.546 0.658 1.00 83.88 374 LEU A N 1
ATOM 3020 C CA . LEU A 1 374 ? -14.807 7.236 0.038 1.00 83.88 374 LEU A CA 1
ATOM 3021 C C . LEU A 1 374 ? -15.963 6.296 0.370 1.00 83.88 374 LEU A C 1
ATOM 3023 O O . LEU A 1 374 ? -16.539 5.699 -0.536 1.00 83.88 374 LEU A O 1
ATOM 3027 N N . ALA A 1 375 ? -16.352 6.230 1.648 1.00 82.25 375 ALA A N 1
ATOM 3028 C CA . ALA A 1 375 ? -17.468 5.389 2.071 1.00 82.25 375 ALA A CA 1
ATOM 3029 C C . ALA A 1 375 ? -18.752 5.711 1.290 1.00 82.25 375 ALA A C 1
ATOM 3031 O O . ALA A 1 375 ? -19.462 4.793 0.899 1.00 82.25 375 ALA A O 1
ATOM 3032 N N . GLY A 1 376 ? -19.036 6.992 1.016 1.00 81.88 376 GLY A N 1
ATOM 3033 C CA . GLY A 1 376 ? -20.201 7.404 0.223 1.00 81.88 376 GLY A CA 1
ATOM 3034 C C . GLY A 1 376 ? -20.135 6.881 -1.212 1.00 81.88 376 GLY A C 1
ATOM 3035 O O . GLY A 1 376 ? -21.055 6.205 -1.659 1.00 81.88 376 GLY A O 1
ATOM 3036 N N . THR A 1 377 ? -19.004 7.100 -1.888 1.00 84.75 377 THR A N 1
ATOM 3037 C CA . THR A 1 377 ? -18.766 6.593 -3.252 1.00 84.75 377 THR A CA 1
ATOM 3038 C C . THR A 1 377 ? -18.891 5.068 -3.325 1.00 84.75 377 THR A C 1
ATOM 3040 O O . THR A 1 377 ? -19.564 4.540 -4.207 1.00 84.75 377 THR A O 1
ATOM 3043 N N . MET A 1 378 ? -18.278 4.349 -2.380 1.00 86.88 378 MET A N 1
ATOM 3044 C CA . MET A 1 378 ? -18.369 2.889 -2.302 1.00 86.88 378 MET A CA 1
ATOM 3045 C C . MET A 1 378 ? -19.797 2.422 -2.045 1.00 86.88 378 MET A C 1
ATOM 3047 O O . MET A 1 378 ? -20.253 1.472 -2.672 1.00 86.88 378 MET A O 1
ATOM 3051 N N . ARG A 1 379 ? -20.513 3.090 -1.136 1.00 85.38 379 ARG A N 1
ATOM 3052 C CA . ARG A 1 379 ? -21.909 2.787 -0.821 1.00 85.38 379 ARG A CA 1
ATOM 3053 C C . ARG A 1 379 ? -22.787 2.938 -2.062 1.00 85.38 379 ARG A C 1
ATOM 3055 O O . ARG A 1 379 ? -23.574 2.045 -2.356 1.00 85.38 379 ARG A O 1
ATOM 3062 N N . ASP A 1 380 ? -22.632 4.030 -2.801 1.00 84.00 380 ASP A N 1
ATOM 3063 C CA . ASP A 1 380 ? -23.413 4.303 -4.009 1.00 84.00 380 ASP A CA 1
ATOM 3064 C C . ASP A 1 380 ? -23.064 3.316 -5.144 1.00 84.00 380 ASP A C 1
ATOM 3066 O O . ASP A 1 380 ? -23.953 2.823 -5.849 1.00 84.00 380 ASP A O 1
ATOM 3070 N N . GLY A 1 381 ? -21.784 2.942 -5.266 1.00 83.81 381 GLY A N 1
ATOM 3071 C CA . GLY A 1 381 ? -21.328 1.875 -6.160 1.00 83.81 381 GLY A CA 1
ATOM 3072 C C . GLY A 1 381 ? -21.925 0.514 -5.797 1.00 83.81 381 GLY A C 1
ATOM 3073 O O . GLY A 1 381 ? -22.432 -0.192 -6.665 1.00 83.81 381 GLY A O 1
ATOM 3074 N N . MET A 1 382 ? -21.964 0.178 -4.508 1.00 81.19 382 MET A N 1
ATOM 3075 C CA . MET A 1 382 ? -22.539 -1.075 -4.026 1.00 81.19 382 MET A CA 1
ATOM 3076 C C . MET A 1 382 ? -24.061 -1.113 -4.210 1.00 81.19 382 MET A C 1
ATOM 3078 O O . MET A 1 382 ? -24.588 -2.129 -4.650 1.00 81.19 382 MET A O 1
ATOM 3082 N N . TYR A 1 383 ? -24.773 0.001 -3.996 1.00 80.06 383 TYR A N 1
ATOM 3083 C CA . TYR A 1 383 ? -26.192 0.113 -4.365 1.00 80.06 383 TYR A CA 1
ATOM 3084 C C . TYR A 1 383 ? -26.423 -0.129 -5.859 1.00 80.06 383 TYR A C 1
ATOM 3086 O O . TYR A 1 383 ? -27.395 -0.784 -6.234 1.00 80.06 383 TYR A O 1
ATOM 3094 N N . SER A 1 384 ? -25.547 0.404 -6.712 1.00 81.38 384 SER A N 1
ATOM 3095 C CA . SER A 1 384 ? -25.634 0.215 -8.163 1.00 81.38 384 SER A CA 1
ATOM 3096 C C . SER A 1 384 ? -25.370 -1.242 -8.551 1.00 81.38 384 SER A C 1
ATOM 3098 O O . SER A 1 384 ? -26.121 -1.803 -9.346 1.00 81.38 384 SER A O 1
ATOM 3100 N N . PHE A 1 385 ? -24.371 -1.879 -7.931 1.00 80.19 385 PHE A N 1
ATOM 3101 C CA . PHE A 1 385 ? -24.059 -3.294 -8.128 1.00 80.19 385 PHE A CA 1
ATOM 3102 C C . PHE A 1 385 ? -25.239 -4.191 -7.747 1.00 80.19 385 PHE A C 1
ATOM 3104 O O . PHE A 1 385 ? -25.694 -4.976 -8.574 1.00 80.19 385 PHE A O 1
ATOM 3111 N N . VAL A 1 386 ? -25.783 -4.005 -6.541 1.00 76.31 386 VAL A N 1
ATOM 3112 C CA . VAL A 1 386 ? -26.953 -4.733 -6.029 1.00 76.31 386 VAL A CA 1
ATOM 3113 C C . VAL A 1 386 ? -28.147 -4.615 -6.977 1.00 76.31 386 VAL A C 1
ATOM 3115 O O . VAL A 1 386 ? -28.813 -5.607 -7.254 1.00 76.31 386 VAL A O 1
ATOM 3118 N N . LYS A 1 387 ? -28.433 -3.405 -7.477 1.00 74.38 387 LYS A N 1
ATOM 3119 C CA . LYS A 1 387 ? -29.545 -3.176 -8.413 1.00 74.38 387 LYS A CA 1
ATOM 3120 C C . LYS A 1 387 ? -29.334 -3.871 -9.759 1.00 74.38 387 LYS A C 1
ATOM 3122 O O . LYS A 1 387 ? -30.311 -4.279 -10.374 1.00 74.38 387 LYS A O 1
ATOM 3127 N N . GLY A 1 388 ? -28.088 -3.961 -10.224 1.00 71.12 388 GLY A N 1
ATOM 3128 C CA . GLY A 1 388 ? -27.739 -4.601 -11.495 1.00 71.12 388 GLY A CA 1
ATOM 3129 C C . GLY A 1 388 ? -27.612 -6.126 -11.428 1.00 71.12 388 GLY A C 1
ATOM 3130 O O . GLY A 1 388 ? -27.663 -6.768 -12.470 1.00 71.12 388 GLY A O 1
ATOM 3131 N N . HIS A 1 389 ? -27.459 -6.699 -10.230 1.00 69.44 389 HIS A N 1
ATOM 3132 C CA . HIS A 1 389 ? -27.150 -8.117 -10.014 1.00 69.44 389 HIS A CA 1
ATOM 3133 C C . HIS A 1 389 ? -28.073 -8.723 -8.948 1.00 69.44 389 HIS A C 1
ATOM 3135 O O . HIS A 1 389 ? -27.633 -9.197 -7.899 1.00 69.44 389 HIS A O 1
ATOM 3141 N N . GLU A 1 390 ? -29.385 -8.674 -9.194 1.00 61.72 390 GLU A N 1
ATOM 3142 C CA . GLU A 1 390 ? -30.369 -9.243 -8.272 1.00 61.72 390 GLU A CA 1
ATOM 3143 C C . GLU A 1 390 ? -30.147 -10.756 -8.082 1.00 61.72 390 GLU A C 1
ATOM 3145 O O . GLU A 1 390 ? -30.077 -11.507 -9.050 1.00 61.72 390 GLU A O 1
ATOM 3150 N N . GLY A 1 391 ? -30.062 -11.208 -6.825 1.00 56.50 391 GLY A N 1
ATOM 3151 C CA . GLY A 1 391 ? -29.902 -12.629 -6.479 1.00 56.50 391 GLY A CA 1
ATOM 3152 C C . GLY A 1 391 ? -28.455 -13.134 -6.392 1.00 56.50 391 GLY A C 1
ATOM 3153 O O . GLY A 1 391 ? -28.259 -14.289 -6.030 1.00 56.50 391 GLY A O 1
ATOM 3154 N N . VAL A 1 392 ? -27.457 -12.288 -6.669 1.00 63.72 392 VAL A N 1
ATOM 3155 C CA . VAL A 1 392 ? -26.027 -12.610 -6.498 1.00 63.72 392 VAL A CA 1
ATOM 3156 C C . VAL A 1 392 ? -25.594 -12.368 -5.047 1.00 63.72 392 VAL A C 1
ATOM 3158 O O . VAL A 1 392 ? -26.105 -11.455 -4.394 1.00 63.72 392 VAL A O 1
ATOM 3161 N N . ASP A 1 393 ? -24.648 -13.165 -4.537 1.00 64.38 393 ASP A N 1
ATOM 3162 C CA . ASP A 1 393 ? -24.031 -12.915 -3.232 1.00 64.38 393 ASP A CA 1
ATOM 3163 C C . ASP A 1 393 ? -23.297 -11.566 -3.244 1.00 64.38 393 ASP A C 1
ATOM 3165 O O . ASP A 1 393 ? -22.349 -11.326 -3.994 1.00 64.38 393 ASP A O 1
ATOM 3169 N N . VAL A 1 394 ? -23.769 -10.660 -2.394 1.00 76.56 394 VAL A N 1
ATOM 3170 C CA . VAL A 1 394 ? -23.196 -9.330 -2.203 1.00 76.56 394 VAL A CA 1
ATOM 3171 C C . VAL A 1 394 ? -22.172 -9.410 -1.080 1.00 76.56 394 VAL A C 1
ATOM 3173 O O . VAL A 1 394 ? -22.369 -10.126 -0.100 1.00 76.56 394 VAL A O 1
ATOM 3176 N N . VAL A 1 395 ? -21.087 -8.648 -1.201 1.00 85.50 395 VAL A N 1
ATOM 3177 C CA . VAL A 1 395 ? -20.077 -8.528 -0.142 1.00 85.50 395 VAL A CA 1
ATOM 3178 C C . VAL A 1 395 ? -20.727 -8.128 1.187 1.00 85.50 395 VAL A C 1
ATOM 3180 O O . VAL A 1 395 ? -21.520 -7.186 1.249 1.00 85.50 395 VAL A O 1
ATOM 3183 N N . ASP A 1 396 ? -20.382 -8.828 2.263 1.00 82.75 396 ASP A N 1
ATOM 3184 C CA . ASP A 1 396 ? -20.869 -8.517 3.608 1.00 82.75 396 ASP A CA 1
ATOM 3185 C C . ASP A 1 396 ? -20.178 -7.267 4.153 1.00 82.75 396 ASP A C 1
ATOM 3187 O O . ASP A 1 396 ? -20.793 -6.430 4.815 1.00 82.75 396 ASP A O 1
ATOM 3191 N N . ILE A 1 397 ? -18.879 -7.134 3.869 1.00 87.94 397 ILE A N 1
ATOM 3192 C CA . ILE A 1 397 ? -18.034 -6.056 4.379 1.00 87.94 397 ILE A CA 1
ATOM 3193 C C . ILE A 1 397 ? -17.161 -5.520 3.251 1.00 87.94 397 ILE A C 1
ATOM 3195 O O . ILE A 1 397 ? -16.330 -6.236 2.702 1.00 87.94 397 ILE A O 1
ATOM 3199 N N . ASN A 1 398 ? -17.306 -4.238 2.937 1.00 90.75 398 ASN A N 1
ATOM 3200 C CA . ASN A 1 398 ? -16.471 -3.535 1.980 1.00 90.75 398 ASN A CA 1
ATOM 3201 C C . ASN A 1 398 ? -15.569 -2.520 2.697 1.00 90.75 398 ASN A C 1
ATOM 3203 O O . ASN A 1 398 ? -16.042 -1.633 3.407 1.00 90.75 398 ASN A O 1
ATOM 3207 N N . LEU A 1 399 ? -14.265 -2.664 2.509 1.00 92.44 399 LEU A N 1
ATOM 3208 C CA . LEU A 1 399 ? -13.197 -1.939 3.176 1.00 92.44 399 LEU A CA 1
ATOM 3209 C C . LEU A 1 399 ? -12.531 -0.976 2.189 1.00 92.44 399 LEU A C 1
ATOM 3211 O O . LEU A 1 399 ? -11.786 -1.376 1.302 1.00 92.44 399 LEU A O 1
ATOM 3215 N N . GLY A 1 400 ? -12.797 0.311 2.350 1.00 91.50 400 GLY A N 1
ATOM 3216 C CA . GLY A 1 400 ? -12.237 1.394 1.560 1.00 91.50 400 GLY A CA 1
ATOM 3217 C C . GLY A 1 400 ? -10.827 1.732 2.007 1.00 91.50 400 GLY A C 1
ATOM 3218 O O . GLY A 1 400 ? -10.651 2.424 3.013 1.00 91.50 400 GLY A O 1
ATOM 3219 N N . ALA A 1 401 ? -9.844 1.269 1.243 1.00 90.94 401 ALA A N 1
ATOM 3220 C CA . ALA A 1 401 ? -8.427 1.491 1.488 1.00 90.94 401 ALA A CA 1
ATOM 3221 C C . ALA A 1 401 ? -7.899 2.751 0.779 1.00 90.94 401 ALA A C 1
ATOM 3223 O O . ALA A 1 401 ? -8.432 3.183 -0.246 1.00 90.94 401 ALA A O 1
ATOM 3224 N N . GLY A 1 402 ? -6.835 3.342 1.327 1.00 88.69 402 GLY A N 1
ATOM 3225 C CA . GLY A 1 402 ? -6.188 4.550 0.806 1.00 88.69 402 GLY A CA 1
ATOM 3226 C C . GLY A 1 402 ? -5.856 5.586 1.882 1.00 88.69 402 GLY A C 1
ATOM 3227 O O . GLY A 1 402 ? -6.014 5.344 3.078 1.00 88.69 402 GLY A O 1
ATOM 3228 N N . LEU A 1 403 ? -5.398 6.766 1.455 1.00 88.19 403 LEU A N 1
ATOM 3229 C CA . LEU A 1 403 ? -5.123 7.904 2.341 1.00 88.19 403 LEU A CA 1
ATOM 3230 C C . LEU A 1 403 ? -6.432 8.590 2.758 1.00 88.19 403 LEU A C 1
ATOM 3232 O O . LEU A 1 403 ? -6.813 9.623 2.204 1.00 88.19 403 LEU A O 1
ATOM 3236 N N . ASN A 1 404 ? -7.130 7.994 3.725 1.00 89.31 404 ASN A N 1
ATOM 3237 C CA . ASN A 1 404 ? -8.375 8.533 4.264 1.00 89.31 404 ASN A CA 1
ATOM 3238 C C . ASN A 1 404 ? -8.142 9.231 5.612 1.00 89.31 404 ASN A C 1
ATOM 3240 O O . ASN A 1 404 ? -7.394 8.718 6.450 1.00 89.31 404 ASN A O 1
ATOM 3244 N N . PRO A 1 405 ? -8.785 10.388 5.845 1.00 87.25 405 PRO A N 1
ATOM 3245 C CA . PRO A 1 405 ? -8.496 11.209 7.014 1.00 87.25 405 PRO A CA 1
ATOM 3246 C C . PRO A 1 405 ? -9.088 10.661 8.312 1.00 87.25 405 PRO A C 1
ATOM 3248 O O . PRO A 1 405 ? -8.675 11.086 9.376 1.00 87.25 405 PRO A O 1
ATOM 3251 N N . TYR A 1 406 ? -10.085 9.787 8.252 1.00 87.31 406 TYR A N 1
ATOM 3252 C CA . TYR A 1 406 ? -10.758 9.250 9.431 1.00 87.31 406 TYR A CA 1
ATOM 3253 C C . TYR A 1 406 ? -11.520 7.983 9.063 1.00 87.31 406 TYR A C 1
ATOM 3255 O O . TYR A 1 406 ? -11.787 7.711 7.885 1.00 87.31 406 TYR A O 1
ATOM 3263 N N . ILE A 1 407 ? -11.902 7.229 10.089 1.00 88.62 407 ILE A N 1
ATOM 3264 C CA . ILE A 1 407 ? -12.774 6.073 9.939 1.00 88.62 407 ILE A CA 1
ATOM 3265 C C . ILE A 1 407 ? -14.224 6.510 9.698 1.00 88.62 407 ILE A C 1
ATOM 3267 O O . ILE A 1 407 ? -14.718 7.474 10.280 1.00 88.62 407 ILE A O 1
ATOM 3271 N N . THR A 1 408 ? -14.942 5.817 8.820 1.00 85.62 408 THR A N 1
ATOM 3272 C CA . THR A 1 408 ? -16.390 6.016 8.632 1.00 85.62 408 THR A CA 1
ATOM 3273 C C . THR A 1 408 ? -17.045 4.680 8.353 1.00 85.62 408 THR A C 1
ATOM 3275 O O . THR A 1 408 ? -16.474 3.866 7.639 1.00 85.62 408 THR A O 1
ATOM 3278 N N . ASN A 1 409 ? -18.241 4.464 8.892 1.00 83.31 409 ASN A N 1
ATOM 3279 C CA . ASN A 1 409 ? -19.053 3.286 8.618 1.00 83.31 409 ASN A CA 1
ATOM 3280 C C . ASN A 1 409 ? -20.388 3.719 8.009 1.00 83.31 409 ASN A C 1
ATOM 3282 O O . ASN A 1 409 ? -21.084 4.552 8.590 1.00 83.31 409 ASN A O 1
ATOM 3286 N N . LEU A 1 410 ? -20.739 3.146 6.864 1.00 79.94 410 LEU A N 1
ATOM 3287 C CA . LEU A 1 410 ? -22.043 3.272 6.228 1.00 79.94 410 LEU A CA 1
ATOM 3288 C C . LEU A 1 410 ? -22.627 1.883 5.986 1.00 79.94 410 LEU A C 1
ATOM 3290 O O . LEU A 1 410 ? -21.904 0.902 5.855 1.00 79.94 410 LEU A O 1
ATOM 3294 N N . PHE A 1 411 ? -23.947 1.815 5.866 1.00 77.75 411 PHE A N 1
ATOM 3295 C CA . PHE A 1 411 ? -24.656 0.567 5.614 1.00 77.75 411 PHE A CA 1
ATOM 3296 C C . PHE A 1 411 ? -25.346 0.609 4.254 1.00 77.75 411 PHE A C 1
ATOM 3298 O O . PHE A 1 411 ? -25.841 1.656 3.821 1.00 77.75 411 PHE A O 1
ATOM 3305 N N . VAL A 1 412 ? -25.396 -0.547 3.600 1.00 71.69 412 VAL A N 1
ATOM 3306 C CA . VAL A 1 412 ? -26.202 -0.787 2.402 1.00 71.69 412 VAL A CA 1
ATOM 3307 C C . VAL A 1 412 ? -27.154 -1.921 2.706 1.00 71.69 412 VAL A C 1
ATOM 3309 O O . VAL A 1 412 ? -26.737 -3.052 2.946 1.00 71.69 412 VAL A O 1
ATOM 3312 N N . THR A 1 413 ? -28.442 -1.613 2.688 1.00 73.94 413 THR A N 1
ATOM 3313 C CA . THR A 1 413 ? -29.491 -2.616 2.821 1.00 73.94 413 THR A CA 1
ATOM 3314 C C . THR A 1 413 ? -29.957 -3.042 1.440 1.00 73.94 413 THR A C 1
ATOM 3316 O O . THR A 1 413 ? -30.176 -2.215 0.551 1.00 73.94 413 THR A O 1
ATOM 3319 N N . HIS A 1 414 ? -30.088 -4.347 1.239 1.00 70.12 414 HIS A N 1
ATOM 3320 C CA . HIS A 1 414 ? -30.509 -4.909 -0.034 1.00 70.12 414 HIS A CA 1
ATOM 3321 C C . HIS A 1 414 ? -31.356 -6.161 0.164 1.00 70.12 414 HIS A C 1
ATOM 3323 O O . HIS A 1 414 ? -31.267 -6.835 1.185 1.00 70.12 414 HIS A O 1
ATOM 3329 N N . ARG A 1 415 ? -32.210 -6.459 -0.817 1.00 66.19 415 ARG A N 1
ATOM 3330 C CA . ARG A 1 415 ? -33.057 -7.654 -0.798 1.00 66.19 415 ARG A CA 1
ATOM 3331 C C . ARG A 1 415 ? -32.353 -8.793 -1.513 1.00 66.19 415 ARG A C 1
ATOM 3333 O O . ARG A 1 415 ? -31.920 -8.616 -2.650 1.00 66.19 415 ARG A O 1
ATOM 3340 N N . VAL A 1 416 ? -32.313 -9.962 -0.887 1.00 61.81 416 VAL A N 1
ATOM 3341 C CA . VAL A 1 416 ? -31.854 -11.190 -1.537 1.00 61.81 416 VAL A CA 1
ATOM 3342 C C . VAL A 1 416 ? -33.060 -11.854 -2.190 1.00 61.81 416 VAL A C 1
ATOM 3344 O O . VAL A 1 416 ? -33.896 -12.446 -1.517 1.00 61.81 416 VAL A O 1
ATOM 3347 N N . ARG A 1 417 ? -33.189 -11.745 -3.516 1.00 54.84 417 ARG A N 1
ATOM 3348 C CA . ARG A 1 417 ? -34.285 -12.374 -4.281 1.00 54.84 417 ARG A CA 1
ATOM 3349 C C . ARG A 1 417 ? -34.023 -13.860 -4.570 1.00 54.84 417 ARG A C 1
ATOM 3351 O O . ARG A 1 417 ? -34.302 -14.330 -5.664 1.00 54.84 417 ARG A O 1
ATOM 3358 N N . ALA A 1 418 ? -33.462 -14.598 -3.612 1.00 49.84 418 ALA A N 1
ATOM 3359 C CA . ALA A 1 418 ? -33.166 -16.021 -3.800 1.00 49.84 418 ALA A CA 1
ATOM 3360 C C . ALA A 1 418 ? -34.405 -16.925 -3.637 1.00 49.84 418 ALA A C 1
ATOM 3362 O O . ALA A 1 418 ? -34.379 -18.067 -4.083 1.00 49.84 418 ALA A O 1
ATOM 3363 N N . TYR A 1 419 ? -35.503 -16.430 -3.048 1.00 46.81 419 TYR A N 1
ATOM 3364 C CA . TYR A 1 419 ? -36.728 -17.211 -2.849 1.00 46.81 419 TYR A CA 1
ATOM 3365 C C . TYR A 1 419 ? -37.976 -16.402 -3.223 1.00 46.81 419 TYR A C 1
ATOM 3367 O O . TYR A 1 419 ? -38.254 -15.347 -2.661 1.00 46.81 419 TYR A O 1
ATOM 3375 N N . GLU A 1 420 ? -38.748 -16.915 -4.182 1.00 44.25 420 GLU A N 1
ATOM 3376 C CA . GLU A 1 420 ? -39.851 -16.234 -4.880 1.00 44.25 420 GLU A CA 1
ATOM 3377 C C . GLU A 1 420 ? -41.049 -15.756 -4.029 1.00 44.25 420 GLU A C 1
ATOM 3379 O O . GLU A 1 420 ? -42.013 -15.257 -4.609 1.00 44.25 420 GLU A O 1
ATOM 3384 N N . LYS A 1 421 ? -41.087 -15.883 -2.693 1.00 42.66 421 LYS A N 1
ATOM 3385 C CA . LYS A 1 421 ? -42.348 -15.639 -1.949 1.00 42.66 421 LYS A CA 1
ATOM 3386 C C . LYS A 1 421 ? -42.289 -14.931 -0.597 1.00 42.66 421 LYS A C 1
ATOM 3388 O O . LYS A 1 421 ? -43.359 -14.696 -0.040 1.00 42.66 421 LYS A O 1
ATOM 3393 N N . THR A 1 422 ? -41.138 -14.515 -0.078 1.00 43.50 422 THR A N 1
ATOM 3394 C CA . THR A 1 422 ? -41.099 -13.777 1.199 1.00 43.50 422 THR A CA 1
ATOM 3395 C C . THR A 1 422 ? -40.380 -12.441 1.053 1.00 43.50 422 THR A C 1
ATOM 3397 O O . THR A 1 422 ? -39.296 -12.336 0.491 1.00 43.50 422 THR A O 1
ATOM 3400 N N . LEU A 1 423 ? -41.005 -11.383 1.571 1.00 44.28 423 LEU A N 1
ATOM 3401 C CA . LEU A 1 423 ? -40.454 -10.027 1.678 1.00 44.28 423 LEU A CA 1
ATOM 3402 C C . LEU A 1 423 ? -39.293 -9.931 2.697 1.00 44.28 423 LEU A C 1
ATOM 3404 O O . LEU A 1 423 ? -38.871 -8.820 3.018 1.00 44.28 423 LEU A O 1
ATOM 3408 N N . ASP A 1 424 ? -38.784 -11.062 3.196 1.00 45.31 424 ASP A N 1
ATOM 3409 C CA . ASP A 1 424 ? -38.193 -11.144 4.535 1.00 45.31 424 ASP A CA 1
ATOM 3410 C C . ASP A 1 424 ? -36.656 -11.190 4.584 1.00 45.31 424 ASP A C 1
ATOM 3412 O O . ASP A 1 424 ? -36.094 -10.885 5.632 1.00 45.31 424 ASP A O 1
ATOM 3416 N N . ASP A 1 425 ? -35.945 -11.438 3.479 1.00 58.03 425 ASP A N 1
ATOM 3417 C CA . ASP A 1 425 ? -34.471 -11.470 3.498 1.00 58.03 425 ASP A CA 1
ATOM 3418 C C . ASP A 1 425 ? -33.860 -10.135 3.037 1.00 58.03 425 ASP A C 1
ATOM 3420 O O . ASP A 1 425 ? -33.279 -10.001 1.952 1.00 58.03 425 ASP A O 1
ATOM 3424 N N . ILE A 1 426 ? -34.004 -9.107 3.881 1.00 61.81 426 ILE A N 1
ATOM 3425 C CA . ILE A 1 426 ? -33.190 -7.886 3.787 1.00 61.81 426 ILE A CA 1
ATOM 3426 C C . ILE A 1 426 ? -31.827 -8.182 4.423 1.00 61.81 426 ILE A C 1
ATOM 3428 O O . ILE A 1 426 ? -31.726 -8.341 5.639 1.00 61.81 426 ILE A O 1
ATOM 3432 N N . ARG A 1 427 ? -30.767 -8.212 3.611 1.00 70.44 427 ARG A N 1
ATOM 3433 C CA . ARG A 1 427 ? -29.380 -8.267 4.090 1.00 70.44 427 ARG A CA 1
ATOM 3434 C C . ARG A 1 427 ? -28.806 -6.863 4.245 1.00 70.44 427 ARG A C 1
ATOM 3436 O O . ARG A 1 427 ? -29.215 -5.913 3.571 1.00 70.44 427 ARG A O 1
ATOM 3443 N N . MET A 1 428 ? -27.843 -6.744 5.151 1.00 74.94 428 MET A N 1
ATOM 3444 C CA . MET A 1 428 ? -27.109 -5.514 5.410 1.00 74.94 428 MET A CA 1
ATOM 3445 C C . MET A 1 428 ? -25.628 -5.756 5.152 1.00 74.94 428 MET A C 1
ATOM 3447 O O . MET A 1 428 ? -25.020 -6.612 5.785 1.00 74.94 428 MET A O 1
ATOM 3451 N N . SER A 1 429 ? -25.064 -4.963 4.251 1.00 79.31 429 SER A N 1
ATOM 3452 C CA . SER A 1 429 ? -23.632 -4.918 3.990 1.00 79.31 429 SER A CA 1
ATOM 3453 C C . SER A 1 429 ? -23.028 -3.683 4.646 1.00 79.31 429 SER A C 1
ATOM 3455 O O . SER A 1 429 ? -23.626 -2.600 4.647 1.00 79.31 429 SER A O 1
ATOM 3457 N N . HIS A 1 430 ? -21.825 -3.836 5.179 1.00 84.19 430 HIS A N 1
ATOM 3458 C CA . HIS A 1 430 ? -21.071 -2.780 5.835 1.00 84.19 430 HIS A CA 1
ATOM 3459 C C . HIS A 1 430 ? -20.075 -2.154 4.865 1.00 84.19 430 HIS A C 1
ATOM 3461 O O . HIS A 1 430 ? -19.378 -2.859 4.144 1.00 84.19 430 HIS A O 1
ATOM 3467 N N . VAL A 1 431 ? -19.973 -0.830 4.870 1.00 87.06 431 VAL A N 1
ATOM 3468 C CA . VAL A 1 431 ? -19.019 -0.071 4.061 1.00 87.06 431 VAL A CA 1
ATOM 3469 C C . VAL A 1 431 ? -18.172 0.772 4.996 1.00 87.06 431 VAL A C 1
ATOM 3471 O O . VAL A 1 431 ? -18.627 1.786 5.527 1.00 87.06 431 VAL A O 1
ATOM 3474 N N . TYR A 1 432 ? -16.924 0.363 5.180 1.00 89.12 432 TYR A N 1
ATOM 3475 C CA . TYR A 1 432 ? -15.973 1.049 6.036 1.00 89.12 432 TYR A CA 1
ATOM 3476 C C . TYR A 1 432 ? -14.984 1.847 5.203 1.00 89.12 432 TYR A C 1
ATOM 3478 O O . TYR A 1 432 ? -14.278 1.282 4.384 1.00 89.12 432 TYR A O 1
ATOM 3486 N N . GLN A 1 433 ? -14.861 3.146 5.445 1.00 91.69 433 GLN A N 1
ATOM 3487 C CA . GLN A 1 433 ? -13.662 3.892 5.067 1.00 91.69 433 GLN A CA 1
ATOM 3488 C C . GLN A 1 433 ? -12.614 3.653 6.152 1.00 91.69 433 GLN A C 1
ATOM 3490 O O . GLN A 1 433 ? -12.856 3.990 7.313 1.00 91.69 433 GLN A O 1
ATOM 3495 N N . LEU A 1 434 ? -11.477 3.064 5.787 1.00 92.88 434 LEU A N 1
ATOM 3496 C CA . LEU A 1 434 ? -10.409 2.752 6.732 1.00 92.88 434 LEU A CA 1
ATOM 3497 C C . LEU A 1 434 ? -9.515 3.976 6.957 1.00 92.88 434 LEU A C 1
ATOM 3499 O O . LEU A 1 434 ? -9.134 4.604 5.970 1.00 92.88 434 LEU A O 1
ATOM 3503 N N . PRO A 1 435 ? -9.139 4.313 8.202 1.00 93.31 435 PRO A N 1
ATOM 3504 C CA . PRO A 1 435 ? -8.192 5.393 8.476 1.00 93.31 435 PRO A CA 1
ATOM 3505 C C . PRO A 1 435 ? -6.778 5.006 8.018 1.00 93.31 435 PRO A C 1
ATOM 3507 O O . PRO A 1 435 ? -6.479 3.822 7.864 1.00 93.31 435 PRO A O 1
ATOM 3510 N N . ALA A 1 436 ? -5.906 5.986 7.779 1.00 93.81 436 ALA A N 1
ATOM 3511 C CA . ALA A 1 436 ? -4.479 5.709 7.588 1.00 93.81 436 ALA A CA 1
ATOM 3512 C C . ALA A 1 436 ? -3.830 5.231 8.905 1.00 93.81 436 ALA A C 1
ATOM 3514 O O . ALA A 1 436 ? -4.339 5.533 9.983 1.00 93.81 436 ALA A O 1
ATOM 3515 N N . CYS A 1 437 ? -2.700 4.525 8.823 1.00 95.50 437 CYS A N 1
ATOM 3516 C CA . CYS A 1 437 ? -1.917 4.044 9.964 1.00 95.50 437 CYS A CA 1
ATOM 3517 C C . CYS A 1 437 ? -0.660 4.912 10.147 1.00 95.50 437 CYS A C 1
ATOM 3519 O O . CYS A 1 437 ? 0.466 4.487 9.913 1.00 95.50 437 CYS A O 1
ATOM 3521 N N . LEU A 1 438 ? -0.875 6.162 10.554 1.00 93.06 438 LEU A N 1
ATOM 3522 C CA . LEU A 1 438 ? 0.152 7.196 10.732 1.00 93.06 438 LEU A CA 1
ATOM 3523 C C . LEU A 1 438 ? 0.110 7.817 12.138 1.00 93.06 438 LEU A C 1
ATOM 3525 O O . LEU A 1 438 ? -0.937 7.844 12.782 1.00 93.06 438 LEU A O 1
ATOM 3529 N N . ASP A 1 439 ? 1.210 8.388 12.623 1.00 92.31 439 ASP A N 1
ATOM 3530 C CA . ASP A 1 439 ? 1.187 9.140 13.886 1.00 92.31 439 ASP A CA 1
ATOM 3531 C C . ASP A 1 439 ? 0.440 10.476 13.711 1.00 92.31 439 ASP A C 1
ATOM 3533 O O . ASP A 1 439 ? 0.958 11.451 13.158 1.00 92.31 439 ASP A O 1
ATOM 3537 N N . ALA A 1 440 ? -0.808 10.530 14.183 1.00 91.44 440 ALA A N 1
ATOM 3538 C CA . ALA A 1 440 ? -1.651 11.705 14.000 1.00 91.44 440 ALA A CA 1
ATOM 3539 C C . ALA A 1 440 ? -1.094 12.961 14.683 1.00 91.44 440 ALA A C 1
ATOM 3541 O O . ALA A 1 440 ? -1.257 14.066 14.159 1.00 91.44 440 ALA A O 1
ATOM 3542 N N . SER A 1 441 ? -0.452 12.803 15.841 1.00 89.94 441 SER A N 1
ATOM 3543 C CA . SER A 1 441 ? 0.097 13.917 16.615 1.00 89.94 441 SER A CA 1
ATOM 3544 C C . SER A 1 441 ? 1.331 14.488 15.927 1.00 89.94 441 SER A C 1
ATOM 3546 O O . SER A 1 441 ? 1.387 15.698 15.694 1.00 89.94 441 SER A O 1
ATOM 3548 N N . LEU A 1 442 ? 2.251 13.613 15.512 1.00 89.50 442 LEU A N 1
ATOM 3549 C CA . LEU A 1 442 ? 3.461 13.984 14.778 1.00 89.50 442 LEU A CA 1
ATOM 3550 C C . LEU A 1 442 ? 3.123 14.750 13.493 1.00 89.50 442 LEU A C 1
ATOM 3552 O O . LEU A 1 442 ? 3.636 15.844 13.259 1.00 89.50 442 LEU A O 1
ATOM 3556 N N . TYR A 1 443 ? 2.219 14.222 12.663 1.00 88.25 443 TYR A N 1
ATOM 3557 C CA . TYR A 1 443 ? 1.876 14.881 11.400 1.00 88.25 443 TYR A CA 1
ATOM 3558 C C . TYR A 1 443 ? 1.104 16.189 11.587 1.00 88.25 443 TYR A C 1
ATOM 3560 O O . TYR A 1 443 ? 1.291 17.119 10.803 1.00 88.25 443 TYR A O 1
ATOM 3568 N N . ARG A 1 444 ? 0.290 16.322 12.641 1.00 87.69 444 ARG A N 1
ATOM 3569 C CA . ARG A 1 444 ? -0.347 17.606 12.972 1.00 87.69 444 ARG A CA 1
ATOM 3570 C C . ARG A 1 444 ? 0.664 18.662 13.401 1.00 87.69 444 ARG A C 1
ATOM 3572 O O . ARG A 1 444 ? 0.514 19.821 13.020 1.00 87.69 444 ARG A O 1
ATOM 3579 N N . GLU A 1 445 ? 1.680 18.287 14.171 1.00 87.31 445 GLU A N 1
ATOM 3580 C CA . GLU A 1 445 ? 2.769 19.195 14.541 1.00 87.31 445 GLU A CA 1
ATOM 3581 C C . GLU A 1 445 ? 3.538 19.664 13.301 1.00 87.31 445 GLU A C 1
ATOM 3583 O O . GLU A 1 445 ? 3.744 20.864 13.104 1.00 87.31 445 GLU A O 1
ATOM 3588 N N . ILE A 1 446 ? 3.853 18.730 12.402 1.00 82.69 446 ILE A N 1
ATOM 3589 C CA . ILE A 1 446 ? 4.496 19.027 11.123 1.00 82.69 446 ILE A CA 1
ATOM 3590 C C . ILE A 1 446 ? 3.660 20.025 10.316 1.00 82.69 446 ILE A C 1
ATOM 3592 O O . ILE A 1 446 ? 4.186 21.054 9.897 1.00 82.69 446 ILE A O 1
ATOM 3596 N N . VAL A 1 447 ? 2.358 19.776 10.142 1.00 83.38 447 VAL A N 1
ATOM 3597 C CA . VAL A 1 447 ? 1.463 20.679 9.400 1.00 83.38 447 VAL A CA 1
ATOM 3598 C C . VAL A 1 447 ? 1.429 22.078 10.019 1.00 83.38 447 VAL A C 1
ATOM 3600 O O . VAL A 1 447 ? 1.466 23.057 9.279 1.00 83.38 447 VAL A O 1
ATOM 3603 N N . ARG A 1 448 ? 1.423 22.197 11.355 1.00 82.75 448 ARG A N 1
ATOM 3604 C CA . ARG A 1 448 ? 1.472 23.499 12.053 1.00 82.75 448 ARG A CA 1
ATOM 3605 C C . ARG A 1 448 ? 2.768 24.268 11.799 1.00 82.75 448 ARG A C 1
ATOM 3607 O O . ARG A 1 448 ? 2.745 25.493 11.800 1.00 82.75 448 ARG A O 1
ATOM 3614 N N . SER A 1 449 ? 3.879 23.565 11.586 1.00 78.38 449 SER A N 1
ATOM 3615 C CA . SER A 1 449 ? 5.179 24.179 11.280 1.00 78.38 449 SER A CA 1
ATOM 3616 C C . SER A 1 449 ? 5.343 24.580 9.805 1.00 78.38 449 SER A C 1
ATOM 3618 O O . SER A 1 449 ? 6.256 25.330 9.462 1.00 78.38 449 SER A O 1
ATOM 3620 N N . MET A 1 450 ? 4.473 24.093 8.913 1.00 72.75 450 MET A N 1
ATOM 3621 C CA . MET A 1 450 ? 4.567 24.348 7.477 1.00 72.75 450 MET A CA 1
ATOM 3622 C C . MET A 1 450 ? 3.809 25.611 7.057 1.00 72.75 450 MET A C 1
ATOM 3624 O O . MET A 1 450 ? 2.639 25.795 7.370 1.00 72.75 450 MET A O 1
ATOM 3628 N N . VAL A 1 451 ? 4.445 26.432 6.215 1.00 64.25 451 VAL A N 1
ATOM 3629 C CA . VAL A 1 451 ? 3.802 27.603 5.585 1.00 64.25 451 VAL A CA 1
ATOM 3630 C C . VAL A 1 451 ? 2.778 27.187 4.511 1.00 64.25 451 VAL A C 1
ATOM 3632 O O . VAL A 1 451 ? 1.821 27.914 4.248 1.00 64.25 451 VAL A O 1
ATOM 3635 N N . ARG A 1 452 ? 2.960 26.020 3.870 1.00 63.09 452 ARG A N 1
ATOM 3636 C CA . ARG A 1 452 ? 2.019 25.420 2.901 1.00 63.09 452 ARG A CA 1
ATOM 3637 C C . ARG A 1 452 ? 2.078 23.891 2.962 1.00 63.09 452 ARG A C 1
ATOM 3639 O O . ARG A 1 452 ? 3.171 23.334 2.905 1.00 63.09 452 ARG A O 1
ATOM 3646 N N . THR A 1 453 ? 0.923 23.227 2.979 1.00 60.03 453 THR A N 1
ATOM 3647 C CA . THR A 1 453 ? 0.792 21.773 2.779 1.00 60.03 453 THR A CA 1
ATOM 3648 C C . THR A 1 453 ? 1.078 21.410 1.320 1.00 60.03 453 THR A C 1
ATOM 3650 O O . THR A 1 453 ? 0.513 22.017 0.409 1.00 60.03 453 THR A O 1
ATOM 3653 N N . LYS A 1 454 ? 1.981 20.449 1.075 1.00 68.62 454 LYS A N 1
ATOM 3654 C CA . LYS A 1 454 ? 2.466 20.124 -0.285 1.00 68.62 454 LYS A CA 1
ATOM 3655 C C . LYS A 1 454 ? 2.248 18.672 -0.711 1.00 68.62 454 LYS A C 1
ATOM 3657 O O . LYS A 1 454 ? 2.135 18.425 -1.909 1.00 68.62 454 LYS A O 1
ATOM 3662 N N . ASP A 1 455 ? 2.199 17.734 0.226 1.00 76.12 455 ASP A N 1
ATOM 3663 C CA . ASP A 1 455 ? 2.057 16.300 -0.040 1.00 76.12 455 ASP A CA 1
ATOM 3664 C C . ASP A 1 455 ? 0.736 15.747 0.503 1.00 76.12 455 ASP A C 1
ATOM 3666 O O . ASP A 1 455 ? 0.050 16.391 1.297 1.00 76.12 455 ASP A O 1
ATOM 3670 N N . ASP A 1 456 ? 0.351 14.561 0.040 1.00 80.56 456 ASP A N 1
ATOM 3671 C CA . ASP A 1 456 ? -0.959 13.999 0.356 1.00 80.56 456 ASP A CA 1
ATOM 3672 C C . ASP A 1 456 ? -1.103 13.609 1.835 1.00 80.56 456 ASP A C 1
ATOM 3674 O O . ASP A 1 456 ? -2.199 13.756 2.373 1.00 80.56 456 ASP A O 1
ATOM 3678 N N . ILE A 1 457 ? -0.018 13.228 2.524 1.00 84.25 457 ILE A N 1
ATOM 3679 C CA . ILE A 1 457 ? -0.044 12.915 3.962 1.00 84.25 457 ILE A CA 1
ATOM 3680 C C . ILE A 1 457 ? -0.211 14.193 4.789 1.00 84.25 457 ILE A C 1
ATOM 3682 O O . ILE A 1 457 ? -1.048 14.251 5.690 1.00 84.25 457 ILE A O 1
ATOM 3686 N N . THR A 1 458 ? 0.531 15.259 4.484 1.00 81.56 458 THR A N 1
ATOM 3687 C CA . THR A 1 458 ? 0.374 16.529 5.213 1.00 81.56 458 THR A CA 1
ATOM 3688 C C . THR A 1 458 ? -0.975 17.183 4.922 1.00 81.56 458 THR A C 1
ATOM 3690 O O . THR A 1 458 ? -1.600 17.743 5.824 1.00 81.56 458 THR A O 1
ATOM 3693 N N . ARG A 1 459 ? -1.498 17.054 3.694 1.00 83.25 459 ARG A N 1
ATOM 3694 C CA . ARG A 1 459 ? -2.879 17.449 3.373 1.00 83.25 459 ARG A CA 1
ATOM 3695 C C . ARG A 1 459 ? -3.897 16.636 4.174 1.00 83.25 459 ARG A C 1
ATOM 3697 O O . ARG A 1 459 ? -4.848 17.229 4.677 1.00 83.25 459 ARG A O 1
ATOM 3704 N N . LEU A 1 460 ? -3.685 15.332 4.342 1.00 86.31 460 LEU A N 1
ATOM 3705 C CA . LEU A 1 460 ? -4.520 14.471 5.186 1.00 86.31 460 LEU A CA 1
ATOM 3706 C C . LEU A 1 460 ? -4.559 14.968 6.631 1.00 86.31 460 LEU A C 1
ATOM 3708 O O . LEU A 1 460 ? -5.632 15.187 7.189 1.00 86.31 460 LEU A O 1
ATOM 3712 N N . ALA A 1 461 ? -3.385 15.237 7.199 1.00 86.69 461 ALA A N 1
ATOM 3713 C CA . ALA A 1 461 ? -3.246 15.697 8.575 1.00 86.69 461 ALA A CA 1
ATOM 3714 C C . ALA A 1 461 ? -3.764 17.127 8.813 1.00 86.69 461 ALA A C 1
ATOM 3716 O O . ALA A 1 461 ? -4.003 17.509 9.960 1.00 86.69 461 ALA A O 1
ATOM 3717 N N . SER A 1 462 ? -3.969 17.910 7.747 1.00 85.12 462 SER A N 1
ATOM 3718 C CA . SER A 1 462 ? -4.578 19.246 7.818 1.00 85.12 462 SER A CA 1
ATOM 3719 C C . SER A 1 462 ? -6.102 19.232 7.980 1.00 85.12 462 SER A C 1
ATOM 3721 O O . SER A 1 462 ? -6.696 20.267 8.284 1.00 85.12 462 SER A O 1
ATOM 3723 N N . VAL A 1 463 ? -6.748 18.076 7.802 1.00 85.50 463 VAL A N 1
ATOM 3724 C CA . VAL A 1 463 ? -8.190 17.926 8.015 1.00 85.50 463 VAL A CA 1
ATOM 3725 C C . VAL A 1 463 ? -8.509 18.040 9.509 1.00 85.50 463 VAL A C 1
ATOM 3727 O O . VAL A 1 463 ? -7.861 17.422 10.355 1.00 85.50 463 VAL A O 1
ATOM 3730 N N . SER A 1 464 ? -9.533 18.827 9.852 1.00 80.62 464 SER A N 1
ATOM 3731 C CA . SER A 1 464 ? -9.878 19.154 11.244 1.00 80.62 464 SER A CA 1
ATOM 3732 C C . SER A 1 464 ? -10.143 17.913 12.100 1.00 80.62 464 SER A C 1
ATOM 3734 O O . SER A 1 464 ? -9.594 17.787 13.193 1.00 80.62 464 SER A O 1
ATOM 3736 N N . ASN A 1 465 ? -10.916 16.962 11.579 1.00 81.50 465 ASN A N 1
ATOM 3737 C CA . ASN A 1 465 ? -11.244 15.698 12.234 1.00 81.50 465 ASN A CA 1
ATOM 3738 C C . ASN A 1 465 ? -10.306 14.545 11.839 1.00 81.50 465 ASN A C 1
ATOM 3740 O O . ASN A 1 465 ? -10.723 13.393 11.880 1.00 81.50 465 ASN A O 1
ATOM 3744 N N . TYR A 1 466 ? -9.058 14.840 11.452 1.00 87.81 466 TYR A N 1
ATOM 3745 C CA . TYR A 1 466 ? -8.076 13.800 11.143 1.00 87.81 466 TYR A CA 1
ATOM 3746 C C . TYR A 1 466 ? -7.909 12.818 12.316 1.00 87.81 466 TYR A C 1
ATOM 3748 O O . TYR A 1 466 ? -7.544 13.210 13.430 1.00 87.81 466 TYR A O 1
ATOM 3756 N N . GLU A 1 467 ? -8.174 11.545 12.060 1.00 89.19 467 GLU A N 1
ATOM 3757 C CA . GLU A 1 467 ? -8.034 10.443 12.993 1.00 89.19 467 GLU A CA 1
ATOM 3758 C C . GLU A 1 467 ? -7.394 9.254 12.275 1.00 89.19 467 GLU A C 1
ATOM 3760 O O . GLU A 1 467 ? -7.842 8.794 11.227 1.00 89.19 467 GLU A O 1
ATOM 3765 N N . SER A 1 468 ? -6.313 8.767 12.865 1.00 93.56 468 SER A N 1
ATOM 3766 C CA . SER A 1 468 ? -5.481 7.698 12.329 1.00 93.56 468 SER A CA 1
ATOM 3767 C C . SER A 1 468 ? -5.499 6.513 13.286 1.00 93.56 468 SER A C 1
ATOM 3769 O O . SER A 1 468 ? -5.733 6.700 14.483 1.00 93.56 468 SER A O 1
ATOM 3771 N N . GLY A 1 469 ? -5.247 5.307 12.790 1.00 95.12 469 GLY A N 1
ATOM 3772 C CA . GLY A 1 469 ? -5.229 4.093 13.595 1.00 95.12 469 GLY A CA 1
ATOM 3773 C C . GLY A 1 469 ? -5.353 2.832 12.755 1.00 95.12 469 GLY A C 1
ATOM 3774 O O . GLY A 1 469 ? -5.193 2.857 11.538 1.00 95.12 469 GLY A O 1
ATOM 3775 N N . VAL A 1 470 ? -5.681 1.726 13.415 1.00 96.81 470 VAL A N 1
ATOM 3776 C CA . VAL A 1 470 ? -5.960 0.445 12.755 1.00 96.81 470 VAL A CA 1
ATOM 3777 C C . VAL A 1 470 ? -7.301 -0.105 13.211 1.00 96.81 470 VAL A C 1
ATOM 3779 O O . VAL A 1 470 ? -7.852 0.305 14.238 1.00 96.81 470 VAL A O 1
ATOM 3782 N N . VAL A 1 471 ? -7.844 -1.035 12.438 1.00 93.75 471 VAL A N 1
ATOM 3783 C CA . VAL A 1 471 ? -9.152 -1.628 12.701 1.00 93.75 471 VAL A CA 1
ATOM 3784 C C . VAL A 1 471 ? -8.993 -3.116 12.966 1.00 93.75 471 VAL A C 1
ATOM 3786 O O . VAL A 1 471 ? -8.261 -3.788 12.254 1.00 93.75 471 VAL A O 1
ATOM 3789 N N . ILE A 1 472 ? -9.708 -3.642 13.954 1.00 92.25 472 ILE A N 1
ATOM 3790 C CA . ILE A 1 472 ? -9.892 -5.079 14.146 1.00 92.25 472 ILE A CA 1
ATOM 3791 C C . ILE A 1 472 ? -11.363 -5.393 13.902 1.00 92.25 472 ILE A C 1
ATOM 3793 O O . ILE A 1 472 ? -12.250 -4.777 14.493 1.00 92.25 472 ILE A O 1
ATOM 3797 N N . LEU A 1 473 ? -11.605 -6.328 12.994 1.00 88.06 473 LEU A N 1
ATOM 3798 C CA . LEU A 1 473 ? -12.915 -6.869 12.684 1.00 88.06 473 LEU A CA 1
ATOM 3799 C C . LEU A 1 473 ? -13.060 -8.180 13.445 1.00 88.06 473 LEU A C 1
ATOM 3801 O O . LEU A 1 473 ? -12.257 -9.098 13.280 1.00 88.06 473 LEU A O 1
ATOM 3805 N N . GLU A 1 474 ? -14.072 -8.236 14.298 1.00 81.44 474 GLU A N 1
ATOM 3806 C CA . GLU A 1 474 ? -14.351 -9.363 15.182 1.00 81.44 474 GLU A CA 1
ATOM 3807 C C . GLU A 1 474 ? -15.787 -9.814 14.984 1.00 81.44 474 GLU A C 1
ATOM 3809 O O . GLU A 1 474 ? -16.673 -9.013 14.670 1.00 81.44 474 GLU A O 1
ATOM 3814 N N . ARG A 1 475 ? -16.050 -11.096 15.218 1.00 67.62 475 ARG A N 1
ATOM 3815 C CA . ARG A 1 475 ? -17.411 -11.619 15.192 1.00 67.62 475 ARG A CA 1
ATOM 3816 C C . ARG A 1 475 ? -17.689 -12.429 16.443 1.00 67.62 475 ARG A C 1
ATOM 3818 O O . ARG A 1 475 ? -16.941 -13.344 16.745 1.00 67.62 475 ARG A O 1
ATOM 3825 N N . GLY A 1 476 ? -18.770 -12.098 17.148 1.00 56.31 476 GLY A N 1
ATOM 3826 C CA . GLY A 1 476 ? -19.283 -12.922 18.245 1.00 56.31 476 GLY A CA 1
ATOM 3827 C C . GLY A 1 476 ? -20.060 -14.136 17.729 1.00 56.31 476 GLY A C 1
ATOM 3828 O O . GLY A 1 476 ? -20.699 -14.039 16.684 1.00 56.31 476 GLY A O 1
ATOM 3829 N N . GLU A 1 477 ? -20.065 -15.235 18.493 1.00 44.53 477 GLU A N 1
ATOM 3830 C CA . GLU A 1 477 ? -20.715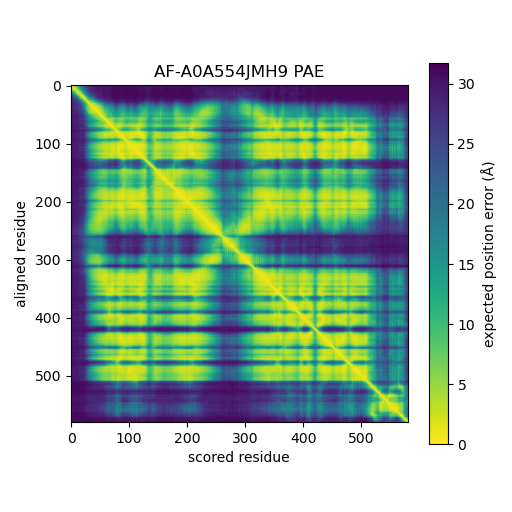 -16.517 18.146 1.00 44.53 477 GLU A CA 1
ATOM 3831 C C . GLU A 1 477 ? -22.177 -16.388 17.679 1.00 44.53 477 GLU A C 1
ATOM 3833 O O . GLU A 1 477 ? -22.642 -17.186 16.870 1.00 44.53 477 GLU A O 1
ATOM 3838 N N . THR A 1 478 ? -22.910 -15.381 18.161 1.00 42.28 478 THR A N 1
ATOM 3839 C CA . THR A 1 478 ? -24.345 -15.187 17.887 1.00 42.28 478 THR A CA 1
ATOM 3840 C C . THR A 1 478 ? -24.660 -13.935 17.066 1.00 42.28 478 THR A C 1
ATOM 3842 O O . THR A 1 478 ? -25.825 -13.681 16.762 1.00 42.28 478 THR A O 1
ATOM 3845 N N . SER A 1 479 ? -23.649 -13.142 16.691 1.00 46.94 479 SER A N 1
ATOM 3846 C CA . SER A 1 479 ? -23.855 -11.889 15.958 1.00 46.94 479 SER A CA 1
ATOM 3847 C C . SER A 1 479 ? -23.662 -12.091 14.456 1.00 46.94 479 SER A C 1
ATOM 3849 O O . SER A 1 479 ? -22.597 -12.494 13.984 1.00 46.94 479 SER A O 1
ATOM 3851 N N . THR A 1 480 ? -24.684 -11.748 13.674 1.00 50.84 480 THR A N 1
ATOM 3852 C CA . THR A 1 480 ? -24.562 -11.548 12.220 1.00 50.84 480 THR A CA 1
ATOM 3853 C C . THR A 1 480 ? -23.862 -10.235 11.876 1.00 50.84 480 THR A C 1
ATOM 3855 O O . THR A 1 480 ? -23.450 -10.047 10.737 1.00 50.84 480 THR A O 1
ATOM 3858 N N . VAL A 1 481 ? -23.699 -9.342 12.857 1.00 58.97 481 VAL A N 1
ATOM 3859 C CA . VAL A 1 481 ? -23.087 -8.026 12.683 1.00 58.97 481 VAL A CA 1
ATOM 3860 C C . VAL A 1 481 ? -21.611 -8.090 13.095 1.00 58.97 481 VAL A C 1
ATOM 3862 O O . VAL A 1 481 ? -21.330 -8.443 14.249 1.00 58.97 481 VAL A O 1
ATOM 3865 N N . PRO A 1 482 ? -20.664 -7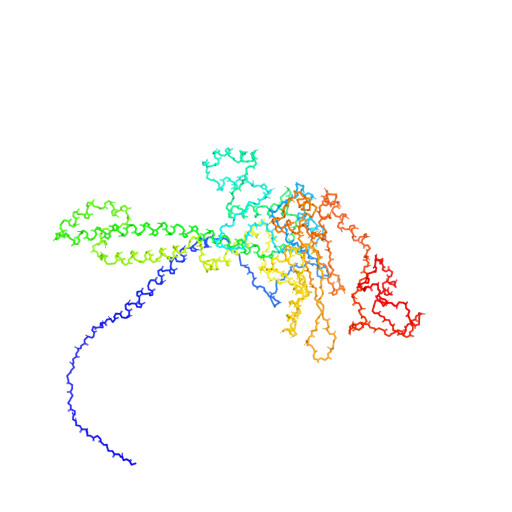.750 12.203 1.00 67.94 482 PRO A N 1
ATOM 3866 C CA . PRO A 1 482 ? -19.259 -7.610 12.561 1.00 67.94 482 PRO A CA 1
ATOM 3867 C C . PRO A 1 482 ? -19.081 -6.488 13.588 1.00 67.94 482 PRO A C 1
ATOM 3869 O O . PRO A 1 482 ? -19.610 -5.382 13.441 1.00 67.94 482 PRO A O 1
ATOM 3872 N N . VAL A 1 483 ? -18.307 -6.765 14.631 1.00 73.62 483 VAL A N 1
ATOM 3873 C CA . VAL A 1 483 ? -17.864 -5.764 15.595 1.00 73.62 483 VAL A CA 1
ATOM 3874 C C . VAL A 1 483 ? -16.591 -5.138 15.052 1.00 73.62 483 VAL A C 1
ATOM 3876 O O . VAL A 1 483 ? -15.597 -5.818 14.805 1.00 73.62 483 VAL A O 1
ATOM 3879 N N . LEU A 1 484 ? -16.631 -3.822 14.870 1.00 80.62 484 LEU A N 1
ATOM 3880 C CA . LEU A 1 484 ? -15.456 -3.048 14.514 1.00 80.62 484 LEU A CA 1
ATOM 3881 C C . LEU A 1 484 ? -14.830 -2.476 15.784 1.00 80.62 484 LEU A C 1
ATOM 3883 O O . LEU A 1 484 ? -15.429 -1.636 16.456 1.00 80.62 484 LEU A O 1
ATOM 3887 N N . ARG A 1 485 ? -13.596 -2.883 16.077 1.00 85.88 485 ARG A N 1
ATOM 3888 C CA . ARG A 1 485 ? -12.764 -2.299 17.129 1.00 85.88 485 ARG A CA 1
ATOM 3889 C C . ARG A 1 485 ? -11.717 -1.391 16.496 1.00 85.88 485 ARG A C 1
ATOM 3891 O O . ARG A 1 485 ? -10.824 -1.848 15.791 1.00 85.88 485 ARG A O 1
ATOM 3898 N N . PHE A 1 486 ? -11.822 -0.094 16.761 1.00 89.56 486 PHE A N 1
ATOM 3899 C CA . PHE A 1 486 ? -10.844 0.887 16.303 1.00 89.56 486 PHE A CA 1
ATOM 3900 C C . PHE A 1 486 ? -9.747 1.094 17.356 1.00 89.56 486 PHE A C 1
ATOM 3902 O O . PHE A 1 486 ? -10.024 1.419 18.515 1.00 89.56 486 PHE A O 1
ATOM 3909 N N . LEU A 1 487 ? -8.494 0.898 16.952 1.00 92.56 487 LEU A N 1
ATOM 3910 C CA . LEU A 1 487 ? -7.312 1.203 17.749 1.00 92.56 487 LEU A CA 1
ATOM 3911 C C . LEU A 1 487 ? -6.724 2.518 17.243 1.00 92.56 487 LEU A C 1
ATOM 3913 O O . LEU A 1 487 ? -6.074 2.557 16.200 1.00 92.56 487 LEU A O 1
ATOM 3917 N N . SER A 1 488 ? -6.980 3.601 17.972 1.00 93.62 488 SER A N 1
ATOM 3918 C CA . SER A 1 488 ? -6.534 4.931 17.567 1.00 93.62 488 SER A CA 1
ATOM 3919 C C . SER A 1 488 ? -5.015 5.079 17.634 1.00 93.62 488 SER A C 1
ATOM 3921 O O . SER A 1 488 ? -4.336 4.454 18.450 1.00 93.62 488 SER A O 1
ATOM 3923 N N . SER A 1 489 ? -4.487 5.987 16.818 1.00 94.31 489 SER A N 1
ATOM 3924 C CA . SER A 1 489 ? -3.082 6.384 16.819 1.00 94.31 489 SER A CA 1
ATOM 3925 C C . SER A 1 489 ? -2.629 6.795 18.219 1.00 94.31 489 SER A C 1
ATOM 3927 O O . SER A 1 489 ? -1.609 6.305 18.673 1.00 94.31 489 SER A O 1
ATOM 3929 N N . ALA A 1 490 ? -3.429 7.570 18.960 1.00 91.00 490 ALA A N 1
ATOM 3930 C CA . ALA A 1 490 ? -3.096 7.979 20.328 1.00 91.00 490 ALA A CA 1
ATOM 3931 C C . ALA A 1 490 ? -2.906 6.800 21.301 1.00 91.00 490 ALA A C 1
ATOM 3933 O O . ALA A 1 490 ? -2.124 6.897 22.243 1.00 91.00 490 ALA A O 1
ATOM 3934 N N . LEU A 1 491 ? -3.623 5.689 21.096 1.00 92.00 491 LEU A N 1
ATOM 3935 C CA . LEU A 1 491 ? -3.405 4.468 21.867 1.00 92.00 491 LEU A CA 1
ATOM 3936 C C . LEU A 1 491 ? -2.124 3.769 21.415 1.00 92.00 491 LEU A C 1
ATOM 3938 O O . LEU A 1 491 ? -1.311 3.397 22.251 1.00 92.00 491 LEU A O 1
ATOM 3942 N N . LEU A 1 492 ? -1.956 3.598 20.106 1.00 94.62 492 LEU A N 1
ATOM 3943 C CA . LEU A 1 492 ? -0.839 2.869 19.507 1.00 94.62 492 LEU A CA 1
ATOM 3944 C C . LEU A 1 492 ? 0.501 3.609 19.610 1.00 94.62 492 LEU A C 1
ATOM 3946 O O . LEU A 1 492 ? 1.537 2.985 19.436 1.00 94.62 492 LEU A O 1
ATOM 3950 N N . THR A 1 493 ? 0.505 4.905 19.914 1.00 94.38 493 THR A N 1
ATOM 3951 C CA . THR A 1 493 ? 1.713 5.693 20.203 1.00 94.38 493 THR A CA 1
ATOM 3952 C C . THR A 1 493 ? 1.920 5.915 21.707 1.00 94.38 493 THR A C 1
ATOM 3954 O O . THR A 1 493 ? 2.870 6.583 22.116 1.00 94.38 493 THR A O 1
ATOM 3957 N N . ASN A 1 494 ? 1.057 5.354 22.566 1.00 92.94 494 ASN A N 1
ATOM 3958 C CA . ASN A 1 494 ? 1.191 5.483 24.012 1.00 92.94 494 ASN A CA 1
ATOM 3959 C C . ASN A 1 494 ? 2.321 4.592 24.534 1.00 92.94 494 ASN A C 1
ATOM 3961 O O . ASN A 1 494 ? 2.112 3.417 24.835 1.00 92.94 494 ASN A O 1
ATOM 3965 N N . ARG A 1 495 ? 3.498 5.186 24.733 1.00 92.75 495 ARG A N 1
ATOM 3966 C CA . ARG A 1 495 ? 4.686 4.505 25.260 1.00 92.75 495 ARG A CA 1
ATOM 3967 C C . ARG A 1 495 ? 4.417 3.644 26.498 1.00 92.75 495 ARG A C 1
ATOM 3969 O O . ARG A 1 495 ? 4.956 2.547 26.584 1.00 92.75 495 ARG A O 1
ATOM 3976 N N . ALA A 1 496 ? 3.565 4.090 27.425 1.00 91.38 496 ALA A N 1
ATOM 3977 C CA . ALA A 1 496 ? 3.274 3.339 28.648 1.00 91.38 496 ALA A CA 1
ATOM 3978 C C . ALA A 1 496 ? 2.556 2.003 28.379 1.00 91.38 496 ALA A C 1
ATOM 3980 O O . ALA A 1 496 ? 2.737 1.053 29.134 1.00 91.38 496 ALA A O 1
ATOM 3981 N N . ALA A 1 497 ? 1.768 1.915 27.303 1.00 89.19 497 ALA A N 1
ATOM 3982 C CA . ALA A 1 497 ? 1.087 0.682 26.908 1.00 89.19 497 ALA A CA 1
ATOM 3983 C C . ALA A 1 497 ? 2.032 -0.345 26.258 1.00 89.19 497 ALA A C 1
ATOM 3985 O O . ALA A 1 497 ? 1.720 -1.532 26.248 1.00 89.19 497 ALA A O 1
ATOM 3986 N N . PHE A 1 498 ? 3.179 0.102 25.734 1.00 92.81 498 PHE A N 1
ATOM 3987 C CA . PHE A 1 498 ? 4.159 -0.724 25.014 1.00 92.81 498 PHE A CA 1
ATOM 3988 C C . PHE A 1 498 ? 5.522 -0.768 25.719 1.00 92.81 498 PHE A C 1
ATOM 3990 O O . PHE A 1 498 ? 6.542 -1.088 25.106 1.00 92.81 498 PHE A O 1
ATOM 3997 N N . GLU A 1 499 ? 5.559 -0.432 27.010 1.00 91.00 499 GLU A N 1
ATOM 3998 C CA . GLU A 1 499 ? 6.796 -0.388 27.790 1.00 91.00 499 GLU A CA 1
ATOM 3999 C C . GLU A 1 499 ? 7.347 -1.802 28.039 1.00 91.00 499 GLU A C 1
ATOM 4001 O O . GLU A 1 499 ? 8.562 -2.003 27.992 1.00 91.00 499 GLU A O 1
ATOM 4006 N N . SER A 1 500 ? 6.455 -2.777 28.252 1.00 91.56 500 SER A N 1
ATOM 4007 C CA . SER A 1 500 ? 6.765 -4.188 28.506 1.00 91.56 500 SER A CA 1
ATOM 4008 C C . SER A 1 500 ? 5.685 -5.127 27.947 1.00 91.56 500 SER A C 1
ATOM 4010 O O . SER A 1 500 ? 4.557 -4.714 27.681 1.00 91.56 500 SER A O 1
ATOM 4012 N N . ALA A 1 501 ? 6.001 -6.419 27.813 1.00 91.31 501 ALA A N 1
ATOM 4013 C CA . ALA A 1 501 ? 5.015 -7.431 27.417 1.00 91.31 501 ALA A CA 1
ATOM 4014 C C . ALA A 1 501 ? 3.838 -7.516 28.410 1.00 91.31 501 ALA A C 1
ATOM 4016 O O . ALA A 1 501 ? 2.690 -7.644 28.003 1.00 91.31 501 ALA A O 1
ATOM 4017 N N . GLU A 1 502 ? 4.107 -7.370 29.710 1.00 92.38 502 GLU A N 1
ATOM 4018 C CA . GLU A 1 502 ? 3.082 -7.390 30.761 1.00 92.38 502 GLU A CA 1
ATOM 4019 C C . GLU A 1 502 ? 2.121 -6.199 30.660 1.00 92.38 502 GLU A C 1
ATOM 4021 O O . GLU A 1 502 ? 0.906 -6.363 30.781 1.00 92.38 502 GLU A O 1
ATOM 4026 N N . THR A 1 503 ? 2.647 -4.995 30.412 1.00 91.00 503 THR A N 1
ATOM 4027 C CA . THR A 1 503 ? 1.817 -3.790 30.253 1.00 91.00 503 THR A CA 1
ATOM 4028 C C . THR A 1 503 ? 0.963 -3.872 28.993 1.00 91.00 503 THR A C 1
ATOM 4030 O O . THR A 1 503 ? -0.236 -3.583 29.066 1.00 91.00 503 THR A O 1
ATOM 4033 N N . LEU A 1 504 ? 1.521 -4.365 27.884 1.00 92.56 504 LEU A N 1
ATOM 4034 C CA . LEU A 1 504 ? 0.772 -4.639 26.660 1.00 92.56 504 LEU A CA 1
ATOM 4035 C C . LEU A 1 504 ? -0.347 -5.657 26.907 1.00 92.56 504 LEU A C 1
ATOM 4037 O O . LEU A 1 504 ? -1.511 -5.346 26.657 1.00 92.56 504 LEU A O 1
ATOM 4041 N N . ALA A 1 505 ? -0.024 -6.818 27.481 1.00 91.75 505 ALA A N 1
ATOM 4042 C CA . ALA A 1 505 ? -0.998 -7.851 27.824 1.00 91.75 505 ALA A CA 1
ATOM 4043 C C . ALA A 1 505 ? -2.106 -7.297 28.731 1.00 91.75 505 ALA A C 1
ATOM 4045 O O . ALA A 1 505 ? -3.294 -7.484 28.469 1.00 91.75 505 ALA A O 1
ATOM 4046 N N . SER A 1 506 ? -1.749 -6.525 29.761 1.00 87.94 506 SER A N 1
ATOM 4047 C CA . SER A 1 506 ? -2.729 -5.884 30.644 1.00 87.94 506 SER A CA 1
ATOM 4048 C C . SER A 1 506 ? -3.609 -4.861 29.915 1.00 87.94 506 SER A C 1
ATOM 4050 O O . SER A 1 506 ? -4.785 -4.720 30.242 1.00 87.94 506 SER A O 1
ATOM 4052 N N . THR A 1 507 ? -3.082 -4.171 28.903 1.00 87.81 507 THR A N 1
ATOM 4053 C CA . THR A 1 507 ? -3.829 -3.184 28.114 1.00 87.81 507 THR A CA 1
ATOM 4054 C C . THR A 1 507 ? -4.797 -3.869 27.152 1.00 87.81 507 THR A C 1
ATOM 4056 O O . THR A 1 507 ? -5.950 -3.446 27.038 1.00 87.81 507 THR A O 1
ATOM 4059 N N . VAL A 1 508 ? -4.352 -4.946 26.502 1.00 87.81 508 VAL A N 1
ATOM 4060 C CA . VAL A 1 508 ? -5.147 -5.766 25.578 1.00 87.81 508 VAL A CA 1
ATOM 4061 C C . VAL A 1 508 ? -6.254 -6.504 26.337 1.00 87.81 508 VAL A C 1
ATOM 4063 O O . VAL A 1 508 ? -7.436 -6.327 26.035 1.00 87.81 508 VAL A O 1
ATOM 4066 N N . HIS A 1 509 ? -5.900 -7.258 27.383 1.00 80.88 509 HIS A N 1
ATOM 4067 C CA . HIS A 1 509 ? -6.830 -8.114 28.133 1.00 80.88 509 HIS A CA 1
ATOM 4068 C C . HIS A 1 509 ? -7.625 -7.353 29.196 1.00 80.88 509 HIS A C 1
ATOM 4070 O O . HIS A 1 509 ? -8.816 -7.598 29.388 1.00 80.88 509 HIS A O 1
ATOM 4076 N N . GLY A 1 510 ? -7.008 -6.378 29.868 1.00 65.00 510 GLY A N 1
ATOM 4077 C CA . GLY A 1 510 ? -7.673 -5.543 30.874 1.00 65.00 510 GLY A CA 1
ATOM 4078 C C . GLY A 1 510 ? -8.725 -4.608 30.276 1.00 65.00 510 GLY A C 1
ATOM 4079 O O . GLY A 1 510 ? -9.655 -4.201 30.980 1.00 65.00 510 GLY A O 1
ATOM 4080 N N . ARG A 1 511 ? -8.658 -4.325 28.964 1.00 54.38 511 ARG A N 1
ATOM 4081 C CA . ARG A 1 511 ? -9.754 -3.664 28.246 1.00 54.38 511 ARG A CA 1
ATOM 4082 C C . ARG A 1 511 ? -11.023 -4.501 28.275 1.00 54.38 511 ARG A C 1
ATOM 4084 O O . ARG A 1 511 ? -12.045 -3.920 28.598 1.00 54.38 511 ARG A O 1
ATOM 4091 N N . TYR A 1 512 ? -10.974 -5.819 28.069 1.00 48.03 512 TYR A N 1
ATOM 4092 C CA . TYR A 1 512 ? -12.175 -6.670 28.108 1.00 48.03 512 TYR A CA 1
ATOM 4093 C C . TYR A 1 512 ? -12.877 -6.661 29.476 1.00 48.03 512 TYR A C 1
ATOM 4095 O O . TYR A 1 512 ? -14.098 -6.771 29.542 1.00 48.03 512 TYR A O 1
ATOM 4103 N N . GLN A 1 513 ? -12.134 -6.463 30.571 1.00 41.22 513 GLN A N 1
ATOM 4104 C CA . GLN A 1 513 ? -12.712 -6.345 31.917 1.00 41.22 513 GLN A CA 1
ATOM 4105 C C . GLN A 1 513 ? -13.251 -4.938 32.238 1.00 41.22 513 GLN A C 1
ATOM 4107 O O . GLN A 1 513 ? -14.139 -4.802 33.080 1.00 41.22 513 GLN A O 1
ATOM 4112 N N . ARG A 1 514 ? -12.735 -3.880 31.590 1.00 38.53 514 ARG A N 1
ATOM 4113 C CA . ARG A 1 514 ? -13.128 -2.475 31.840 1.00 38.53 514 ARG A CA 1
ATOM 4114 C C . ARG A 1 514 ? -14.021 -1.860 30.765 1.00 38.53 514 ARG A C 1
ATOM 4116 O O . ARG A 1 514 ? -14.646 -0.832 31.030 1.00 38.53 514 ARG A O 1
ATOM 4123 N N . SER A 1 515 ? -14.115 -2.450 29.576 1.00 41.81 515 SER A N 1
ATOM 4124 C CA . SER A 1 515 ? -15.024 -2.020 28.520 1.00 41.81 515 SER A CA 1
ATOM 4125 C C . SER A 1 515 ? -16.442 -2.424 28.897 1.00 41.81 515 SER A C 1
ATOM 4127 O O . SER A 1 515 ? -16.991 -3.409 28.411 1.00 41.81 515 SER A O 1
ATOM 4129 N N . ARG A 1 516 ? -17.063 -1.629 29.772 1.00 42.97 516 ARG A N 1
ATOM 4130 C CA . ARG A 1 516 ? -18.516 -1.494 29.760 1.00 42.97 516 ARG A CA 1
ATOM 4131 C C . ARG A 1 516 ? -18.869 -1.085 28.333 1.00 42.97 516 ARG A C 1
ATOM 4133 O O . ARG A 1 516 ? -18.448 -0.015 27.900 1.00 42.97 516 ARG A O 1
ATOM 4140 N N . ILE A 1 517 ? -19.547 -1.957 27.585 1.00 49.31 517 ILE A N 1
ATOM 4141 C CA . ILE A 1 517 ? -20.085 -1.611 26.267 1.00 49.31 517 ILE A CA 1
ATOM 4142 C C . ILE A 1 517 ? -21.023 -0.438 26.501 1.00 49.31 517 ILE A C 1
ATOM 4144 O O . ILE A 1 517 ? -22.097 -0.604 27.070 1.00 49.31 517 ILE A O 1
ATOM 4148 N N . MET A 1 518 ? -20.557 0.752 26.151 1.00 44.84 518 MET A N 1
ATOM 4149 C CA . MET A 1 518 ? -21.289 1.985 26.337 1.00 44.84 518 MET A CA 1
ATOM 4150 C C . MET A 1 518 ? -22.061 2.263 25.055 1.00 44.84 518 MET A C 1
ATOM 4152 O O . MET A 1 518 ? -21.471 2.431 23.990 1.00 44.84 518 MET A O 1
ATOM 4156 N N . TYR A 1 519 ? -23.385 2.257 25.149 1.00 46.00 519 TYR A N 1
ATOM 4157 C CA . TYR A 1 519 ? -24.257 2.396 23.992 1.00 46.00 519 TYR A CA 1
ATOM 4158 C C . TYR A 1 519 ? -24.470 3.883 23.703 1.00 46.00 519 TYR A C 1
ATOM 4160 O O . TYR A 1 519 ? -24.882 4.640 24.583 1.00 46.00 519 TYR A O 1
ATOM 4168 N N . HIS A 1 520 ? -24.189 4.305 22.472 1.00 39.97 520 HIS A N 1
ATOM 4169 C CA . HIS A 1 520 ? -24.581 5.615 21.962 1.00 39.97 520 HIS A CA 1
ATOM 4170 C C . HIS A 1 520 ? -25.727 5.405 20.975 1.00 39.97 520 HIS A C 1
ATOM 4172 O O . HIS A 1 520 ? -25.528 4.824 19.908 1.00 39.97 520 HIS A O 1
ATOM 4178 N N . TYR A 1 521 ? -26.937 5.817 21.354 1.00 49.22 521 TYR A N 1
ATOM 4179 C CA . TYR A 1 521 ? -28.092 5.713 20.469 1.00 49.22 521 TYR A CA 1
ATOM 4180 C C . TYR A 1 521 ? -28.142 6.961 19.589 1.00 49.22 521 TYR A C 1
ATOM 4182 O O . TYR A 1 521 ? -28.304 8.072 20.096 1.00 49.22 521 TYR A O 1
ATOM 4190 N N . LYS A 1 522 ? -27.981 6.772 18.278 1.00 48.25 522 LYS A N 1
ATOM 4191 C CA . LYS A 1 522 ? -28.065 7.840 17.284 1.00 48.25 522 LYS A CA 1
ATOM 4192 C C . LYS A 1 522 ? -29.289 7.625 16.396 1.00 48.25 522 LYS A C 1
ATOM 4194 O O . LYS A 1 522 ? -29.369 6.618 15.695 1.00 48.25 522 LYS A O 1
ATOM 4199 N N . GLU A 1 523 ? -30.226 8.564 16.428 1.00 53.59 523 GLU A N 1
ATOM 4200 C CA . GLU A 1 523 ? -31.386 8.595 15.538 1.00 53.59 523 GLU A CA 1
ATOM 4201 C C . GLU A 1 523 ? -31.005 9.302 14.231 1.00 53.59 523 GLU A C 1
ATOM 4203 O O . GLU A 1 523 ? -30.432 10.391 14.257 1.00 53.59 523 GLU A O 1
ATOM 4208 N N . GLY A 1 524 ? -31.294 8.680 13.085 1.00 49.28 524 GLY A N 1
ATOM 4209 C CA . GLY A 1 524 ? -31.194 9.346 11.784 1.00 49.28 524 GLY A CA 1
ATOM 4210 C C . GLY A 1 524 ? -32.346 10.333 11.578 1.00 49.28 524 GLY A C 1
ATOM 4211 O O . GLY A 1 524 ? -33.422 10.140 12.128 1.00 49.28 524 GLY A O 1
ATOM 4212 N N . CYS A 1 525 ? -32.121 11.369 10.768 1.00 46.59 525 CYS A N 1
ATOM 4213 C CA . CYS A 1 525 ? -33.048 12.480 10.529 1.00 46.59 525 CYS A CA 1
ATOM 4214 C C . CYS A 1 525 ? -34.511 12.032 10.279 1.00 46.59 525 CYS A C 1
ATOM 4216 O O . CYS A 1 525 ? -34.838 11.475 9.226 1.00 46.59 525 CYS A O 1
ATOM 4218 N N . THR A 1 526 ? -35.401 12.283 11.244 1.00 48.91 526 THR A N 1
ATOM 4219 C CA . THR A 1 526 ? -36.836 11.969 11.175 1.00 48.91 526 THR A CA 1
ATOM 4220 C C . THR A 1 526 ? -37.643 13.199 10.758 1.00 48.91 526 THR A C 1
ATOM 4222 O O . THR A 1 526 ? -38.290 13.861 11.562 1.00 48.91 526 THR A O 1
ATOM 4225 N N . HIS A 1 527 ? -37.642 13.520 9.461 1.00 47.38 527 HIS A N 1
ATOM 4226 C CA . HIS A 1 527 ? -38.547 14.547 8.934 1.00 47.38 527 HIS A CA 1
ATOM 4227 C C . HIS A 1 527 ? -40.016 14.117 9.080 1.00 47.38 527 HIS A C 1
ATOM 4229 O O . HIS A 1 527 ? -40.374 12.966 8.803 1.00 47.38 527 HIS A O 1
ATOM 4235 N N . TYR A 1 528 ? -40.897 15.062 9.419 1.00 36.38 528 TYR A N 1
ATOM 4236 C CA . TYR A 1 528 ? -42.339 14.873 9.264 1.00 36.38 528 TYR A CA 1
ATOM 4237 C C . TYR A 1 528 ? -42.640 14.660 7.769 1.00 36.38 528 TYR A C 1
ATOM 4239 O O . TYR A 1 528 ? -42.411 15.548 6.953 1.00 36.38 528 TYR A O 1
ATOM 4247 N N . GLY A 1 529 ? -43.083 13.455 7.396 1.00 41.44 529 GLY A N 1
ATOM 4248 C CA . GLY A 1 529 ? -43.265 13.043 5.995 1.00 41.44 529 GLY A CA 1
ATOM 4249 C C . GLY A 1 529 ? -42.192 12.095 5.444 1.00 41.44 529 GLY A C 1
ATOM 4250 O O . GLY A 1 529 ? -42.317 11.643 4.307 1.00 41.44 529 GLY A O 1
ATOM 4251 N N . ALA A 1 530 ? -41.175 11.723 6.232 1.00 44.41 530 ALA A N 1
ATOM 4252 C CA . ALA A 1 530 ? -40.259 10.654 5.846 1.00 44.41 530 ALA A CA 1
ATOM 4253 C C . ALA A 1 530 ? -41.037 9.331 5.693 1.00 44.41 530 ALA A C 1
ATOM 4255 O O . ALA A 1 530 ? -41.581 8.794 6.661 1.00 44.41 530 ALA A O 1
ATOM 4256 N N . GLN A 1 531 ? -41.081 8.798 4.468 1.00 42.69 531 GLN A N 1
ATOM 4257 C CA . GLN A 1 531 ? -41.844 7.596 4.092 1.00 42.69 531 GLN A CA 1
ATOM 4258 C C . GLN A 1 531 ? -41.432 6.309 4.839 1.00 42.69 531 GLN A C 1
ATOM 4260 O O . GLN A 1 531 ? -42.113 5.296 4.714 1.00 42.69 531 GLN A O 1
ATOM 4265 N N . TYR A 1 532 ? -40.353 6.333 5.630 1.00 50.38 532 TYR A N 1
ATOM 4266 C CA . TYR A 1 532 ? -39.701 5.136 6.174 1.00 50.38 532 TYR A CA 1
ATOM 4267 C C . TYR A 1 532 ? -39.506 5.153 7.702 1.00 50.38 532 TYR A C 1
ATOM 4269 O O . TYR A 1 532 ? -38.587 4.516 8.211 1.00 50.38 532 TYR A O 1
ATOM 4277 N N . ILE A 1 533 ? -40.346 5.862 8.467 1.00 53.81 533 ILE A N 1
ATOM 4278 C CA . ILE A 1 533 ? -40.291 5.793 9.940 1.00 53.81 533 ILE A CA 1
ATOM 4279 C C . ILE A 1 533 ? -41.043 4.548 10.430 1.00 53.81 533 ILE A C 1
ATOM 4281 O O . ILE A 1 533 ? -42.267 4.467 10.310 1.00 53.81 533 ILE A O 1
ATOM 4285 N N . ALA A 1 534 ? -40.323 3.601 11.037 1.00 58.59 534 ALA A N 1
ATOM 4286 C CA . ALA A 1 534 ? -40.924 2.413 11.638 1.00 58.59 534 ALA A CA 1
ATOM 4287 C C . ALA A 1 534 ? -41.747 2.766 12.894 1.00 58.59 534 ALA A C 1
ATOM 4289 O O . ALA A 1 534 ? -41.264 3.426 13.823 1.00 58.59 534 ALA A O 1
ATOM 4290 N N . ARG A 1 535 ? -43.003 2.304 12.911 1.00 67.06 535 ARG A N 1
ATOM 4291 C CA . ARG A 1 535 ? -43.993 2.522 13.974 1.00 67.06 535 ARG A CA 1
ATOM 4292 C C . ARG A 1 535 ? -44.476 1.178 14.506 1.00 67.06 535 ARG A C 1
ATOM 4294 O O . ARG A 1 535 ? -44.814 0.288 13.732 1.00 67.06 535 ARG A O 1
ATOM 4301 N N . TYR A 1 536 ? -44.560 1.062 15.821 1.00 69.44 536 TYR A N 1
ATOM 4302 C CA . TYR A 1 536 ? -44.910 -0.160 16.532 1.00 69.44 536 TYR A CA 1
ATOM 4303 C C . TYR A 1 536 ? -46.203 0.069 17.297 1.00 69.44 536 TYR A C 1
ATOM 4305 O O . TYR A 1 536 ? -46.323 1.018 18.070 1.00 69.44 536 TYR A O 1
ATOM 4313 N N . ARG A 1 537 ? -47.196 -0.795 17.095 1.00 75.00 537 ARG A N 1
ATOM 4314 C CA . ARG A 1 537 ? -48.451 -0.712 17.843 1.00 75.00 537 ARG A CA 1
ATOM 4315 C C . ARG A 1 537 ? -48.196 -1.189 19.275 1.00 75.00 537 ARG A C 1
ATOM 4317 O O . ARG A 1 537 ? -47.784 -2.326 19.472 1.00 75.00 537 ARG A O 1
ATOM 4324 N N . SER A 1 538 ? -48.447 -0.336 20.265 1.00 77.06 538 SER A N 1
ATOM 4325 C CA . SER A 1 538 ? -48.227 -0.639 21.686 1.00 77.06 538 SER A CA 1
ATOM 4326 C C . SER A 1 538 ? -49.463 -0.286 22.523 1.00 77.06 538 SER A C 1
ATOM 4328 O O . SER A 1 538 ? -49.428 0.575 23.391 1.00 77.06 538 SER A O 1
ATOM 4330 N N . PRO A 1 539 ? -50.609 -0.950 22.297 1.00 71.00 539 PRO A N 1
ATOM 4331 C CA . PRO A 1 539 ? -51.881 -0.563 22.915 1.00 71.00 539 PRO A CA 1
ATOM 4332 C C . PRO A 1 539 ? -51.919 -0.744 24.444 1.00 71.00 539 PRO A C 1
ATOM 4334 O O . PRO A 1 539 ? -52.889 -0.343 25.075 1.00 71.00 539 PRO A O 1
ATOM 4337 N N . LYS A 1 540 ? -50.896 -1.377 25.031 1.00 71.12 540 LYS A N 1
ATOM 4338 C CA . LYS A 1 540 ? -50.762 -1.644 26.470 1.00 71.12 540 LYS A CA 1
ATOM 4339 C C . LYS A 1 540 ? -49.579 -0.900 27.097 1.00 71.12 540 LYS A C 1
ATOM 4341 O O . LYS A 1 540 ? -49.092 -1.308 28.149 1.00 71.12 540 LYS A O 1
ATOM 4346 N N . ASP A 1 541 ? -49.071 0.135 26.434 1.00 75.44 541 ASP A N 1
ATOM 4347 C CA . ASP A 1 541 ? -47.999 0.943 26.996 1.00 75.44 541 ASP A CA 1
ATOM 4348 C C . ASP A 1 541 ? -48.429 1.620 28.305 1.00 75.44 541 ASP A C 1
ATOM 4350 O O . ASP A 1 541 ? -49.541 2.139 28.407 1.00 75.44 541 ASP A O 1
ATOM 4354 N N . LYS A 1 542 ? -47.532 1.643 29.298 1.00 74.44 542 LYS A N 1
ATOM 4355 C CA . LYS A 1 542 ? -47.820 2.198 30.631 1.00 74.44 542 LYS A CA 1
ATOM 4356 C C . LYS A 1 542 ? -48.088 3.705 30.605 1.00 74.44 542 LYS A C 1
ATOM 4358 O O . LYS A 1 542 ? -48.824 4.187 31.458 1.00 74.44 542 LYS A O 1
ATOM 4363 N N . ASP A 1 543 ? -47.561 4.410 29.603 1.00 72.75 543 ASP A N 1
ATOM 4364 C CA . ASP A 1 543 ? -47.752 5.853 29.416 1.00 72.75 543 ASP A CA 1
ATOM 4365 C C . ASP A 1 543 ? -48.914 6.169 28.445 1.00 72.75 543 ASP A C 1
ATOM 4367 O O . ASP A 1 543 ? -49.055 7.299 27.984 1.00 72.75 543 ASP A O 1
ATOM 4371 N N . GLY A 1 544 ? -49.742 5.176 28.084 1.00 74.06 544 GLY A N 1
ATOM 4372 C CA . GLY A 1 544 ? -50.927 5.359 27.233 1.00 74.06 544 GLY A CA 1
ATOM 4373 C C . GLY A 1 544 ? -50.640 5.544 25.735 1.00 74.06 544 GLY A C 1
ATOM 4374 O O . GLY A 1 544 ? -51.549 5.849 24.961 1.00 74.06 544 GLY A O 1
ATOM 4375 N N . ARG A 1 545 ? -49.392 5.350 25.288 1.00 74.56 545 ARG A N 1
ATOM 4376 C CA . ARG A 1 545 ? -48.997 5.521 23.879 1.00 74.56 545 ARG A CA 1
ATOM 4377 C C . ARG A 1 545 ? -49.446 4.340 23.022 1.00 74.56 545 ARG A C 1
ATOM 4379 O O . ARG A 1 545 ? -48.826 3.286 23.035 1.00 74.56 545 ARG A O 1
ATOM 4386 N N . VAL A 1 546 ? -50.465 4.543 22.188 1.00 72.81 546 VAL A N 1
ATOM 4387 C CA . VAL A 1 546 ? -50.993 3.502 21.277 1.00 72.81 546 VAL A CA 1
ATOM 4388 C C . VAL A 1 546 ? -49.994 3.114 20.177 1.00 72.81 546 VAL A C 1
ATOM 4390 O O . VAL A 1 546 ? -50.005 1.979 19.690 1.00 72.81 546 VAL A O 1
ATOM 4393 N N . ILE A 1 547 ? -49.120 4.042 19.786 1.00 71.62 547 ILE A N 1
ATOM 4394 C CA . ILE A 1 547 ? -48.068 3.837 18.790 1.00 71.62 547 ILE A CA 1
ATOM 4395 C C . ILE A 1 547 ? -46.743 4.306 19.388 1.00 71.62 547 ILE A C 1
ATOM 4397 O O . ILE A 1 547 ? -46.652 5.428 19.880 1.00 71.62 547 ILE A O 1
ATOM 4401 N N . LYS A 1 548 ? -45.721 3.453 19.305 1.00 69.00 548 LYS A N 1
ATOM 4402 C CA . LYS A 1 548 ? -44.333 3.784 19.620 1.00 69.00 548 LYS A CA 1
ATOM 4403 C C . LYS A 1 548 ? -43.516 3.930 18.349 1.00 69.00 548 LYS A C 1
ATOM 4405 O O . LYS A 1 548 ? -43.650 3.139 17.417 1.00 69.00 548 LYS A O 1
ATOM 4410 N N . TYR A 1 549 ? -42.636 4.914 18.322 1.00 67.94 549 TYR A N 1
ATOM 4411 C CA . TYR A 1 549 ? -41.617 5.031 17.285 1.00 67.94 549 TYR A CA 1
ATOM 4412 C C . TYR A 1 549 ? -40.448 4.088 17.577 1.00 67.94 549 TYR A C 1
ATOM 4414 O O . TYR A 1 549 ? -40.207 3.730 18.731 1.00 67.94 549 TYR A O 1
ATOM 4422 N N . HIS A 1 550 ? -39.704 3.694 16.540 1.00 64.62 550 HIS A N 1
ATOM 4423 C CA . HIS A 1 550 ? -38.568 2.775 16.677 1.00 64.62 550 HIS A CA 1
ATOM 4424 C C . HIS A 1 550 ? -37.576 3.178 17.776 1.00 64.62 550 HIS A C 1
ATOM 4426 O O . HIS A 1 550 ? -37.150 2.325 18.550 1.00 64.62 550 HIS A O 1
ATOM 4432 N N . TYR A 1 551 ? -37.281 4.475 17.914 1.00 64.25 551 TYR A N 1
ATOM 4433 C CA . TYR A 1 551 ? -36.365 4.960 18.945 1.00 64.25 551 TYR A CA 1
ATOM 4434 C C . TYR A 1 551 ? -36.861 4.729 20.371 1.00 64.25 551 TYR A C 1
ATOM 4436 O O . TYR A 1 551 ? -36.063 4.422 21.253 1.00 64.25 551 TYR A O 1
ATOM 4444 N N . GLN A 1 552 ? -38.173 4.809 20.603 1.00 69.19 552 GLN A N 1
ATOM 4445 C CA . GLN A 1 552 ? -38.762 4.570 21.920 1.00 69.19 552 GLN A CA 1
ATOM 4446 C C . GLN A 1 552 ? -38.621 3.096 22.303 1.00 69.19 552 GLN A C 1
ATOM 4448 O O . GLN A 1 552 ? -38.226 2.793 23.424 1.00 69.19 552 GLN A O 1
ATOM 4453 N N . VAL A 1 553 ? -38.859 2.193 21.347 1.00 72.38 553 VAL A N 1
ATOM 4454 C CA . VAL A 1 553 ? -38.700 0.745 21.541 1.00 72.38 553 VAL A CA 1
ATOM 4455 C C . VAL A 1 553 ? -37.237 0.386 21.820 1.00 72.38 553 VAL A C 1
ATOM 4457 O O . VAL A 1 553 ? -36.952 -0.339 22.769 1.00 72.38 553 VAL A O 1
ATOM 4460 N N . CYS A 1 554 ? -36.294 0.932 21.047 1.00 64.62 554 CYS A N 1
ATOM 4461 C CA . CYS A 1 554 ? -34.866 0.689 21.257 1.00 64.62 554 CYS A CA 1
ATOM 4462 C C . CYS A 1 554 ? -34.373 1.242 22.602 1.00 64.62 554 CYS A C 1
ATOM 4464 O O . CYS A 1 554 ? -33.615 0.571 23.300 1.00 64.62 554 CYS A O 1
ATOM 4466 N N . LEU A 1 555 ? -34.813 2.442 22.995 1.00 69.62 555 LEU A N 1
ATOM 4467 C CA . LEU A 1 555 ? -34.439 3.038 24.276 1.00 69.62 555 LEU A CA 1
ATOM 4468 C C . LEU A 1 555 ? -34.992 2.230 25.457 1.00 69.62 555 LEU A C 1
ATOM 4470 O O . LEU A 1 555 ? -34.286 2.025 26.441 1.00 69.62 555 LEU A O 1
ATOM 4474 N N . GLU A 1 556 ? -36.233 1.756 25.365 1.00 73.44 556 GLU A N 1
ATOM 4475 C CA . GLU A 1 556 ? -36.832 0.879 26.374 1.00 73.44 556 GLU A CA 1
ATOM 4476 C C . GLU A 1 556 ? -36.074 -0.438 26.491 1.00 73.44 556 GLU A C 1
ATOM 4478 O O . GLU A 1 556 ? -35.683 -0.793 27.598 1.00 73.44 556 GLU A O 1
ATOM 4483 N N . MET A 1 557 ? -35.761 -1.093 25.368 1.00 70.75 557 MET A N 1
ATOM 4484 C CA . MET A 1 557 ? -34.947 -2.312 25.353 1.00 70.75 557 MET A CA 1
ATOM 4485 C C . MET A 1 557 ? -33.585 -2.090 26.028 1.00 70.75 557 MET A C 1
ATOM 4487 O O . MET A 1 557 ? -33.159 -2.891 26.856 1.00 70.75 557 MET A O 1
ATOM 4491 N N . LEU A 1 558 ? -32.902 -0.982 25.716 1.00 66.69 558 LEU A N 1
ATOM 4492 C CA . LEU A 1 558 ? -31.608 -0.650 26.321 1.00 66.69 558 LEU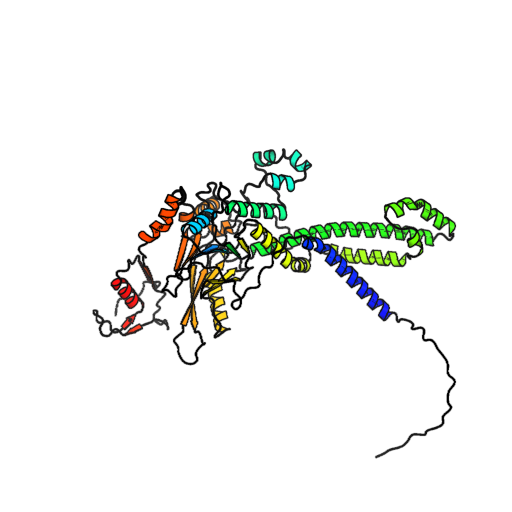 A CA 1
ATOM 4493 C C . LEU A 1 558 ? -31.739 -0.378 27.829 1.00 66.69 558 LEU A C 1
ATOM 4495 O O . LEU A 1 558 ? -30.891 -0.817 28.609 1.00 66.69 558 LEU A O 1
ATOM 4499 N N . ARG A 1 559 ? -32.815 0.291 28.267 1.00 69.19 559 ARG A N 1
ATOM 4500 C CA . ARG A 1 559 ? -33.101 0.510 29.696 1.00 69.19 559 ARG A CA 1
ATOM 4501 C C . ARG A 1 559 ? -33.422 -0.797 30.421 1.00 69.19 559 ARG A C 1
ATOM 4503 O O . ARG A 1 559 ? -32.899 -1.010 31.513 1.00 69.19 559 ARG A O 1
ATOM 4510 N N . GLU A 1 560 ? -34.232 -1.670 29.828 1.00 73.12 560 GLU A N 1
ATOM 4511 C CA . GLU A 1 560 ? -34.574 -2.992 30.374 1.00 73.12 560 GLU A CA 1
ATOM 4512 C C . GLU A 1 560 ? -33.339 -3.884 30.504 1.00 73.12 560 GLU A C 1
ATOM 4514 O O . GLU A 1 560 ? -33.126 -4.502 31.548 1.00 73.12 560 GLU A O 1
ATOM 4519 N N . ALA A 1 561 ? -32.465 -3.866 29.496 1.00 63.75 561 ALA A N 1
ATOM 4520 C CA . ALA A 1 561 ? -31.189 -4.572 29.511 1.00 63.75 561 ALA A CA 1
ATOM 4521 C C . ALA A 1 561 ? -30.160 -3.966 30.486 1.00 63.75 561 ALA A C 1
ATOM 4523 O O . ALA A 1 561 ? -29.050 -4.487 30.602 1.00 63.75 561 ALA A O 1
ATOM 4524 N N . LYS A 1 562 ? -30.494 -2.864 31.180 1.00 68.06 562 LYS A N 1
ATOM 4525 C CA . LYS A 1 562 ? -29.575 -2.082 32.028 1.00 68.06 562 LYS A CA 1
ATOM 4526 C C . LYS A 1 562 ? -28.280 -1.720 31.290 1.00 68.06 562 LYS A C 1
ATOM 4528 O O . LYS A 1 562 ? -27.200 -1.673 31.882 1.00 68.06 562 LYS A O 1
ATOM 4533 N N . ALA A 1 563 ? -28.395 -1.475 29.988 1.00 60.28 563 ALA A N 1
ATOM 4534 C CA . ALA A 1 563 ? -27.283 -1.114 29.134 1.00 60.28 563 ALA A CA 1
ATOM 4535 C C . ALA A 1 563 ? -26.741 0.267 29.556 1.00 60.28 563 ALA A C 1
ATOM 4537 O O . ALA A 1 563 ? -27.526 1.210 29.692 1.00 60.28 563 ALA A O 1
ATOM 4538 N N . PRO A 1 564 ? -25.424 0.433 29.779 1.00 55.38 564 PRO A N 1
ATOM 4539 C CA . PRO A 1 564 ? -24.871 1.733 30.127 1.00 55.38 564 PRO A CA 1
ATOM 4540 C C . PRO A 1 564 ? -24.895 2.631 28.883 1.00 55.38 564 PRO A C 1
ATOM 4542 O O . PRO A 1 564 ? -24.094 2.477 27.964 1.00 55.38 564 PRO A O 1
ATOM 4545 N N . LEU A 1 565 ? -25.865 3.543 28.834 1.00 55.66 565 LEU A N 1
ATOM 4546 C CA . LEU A 1 565 ? -26.040 4.521 27.761 1.00 55.66 565 LEU A CA 1
ATOM 4547 C C . LEU A 1 565 ? -25.113 5.721 27.995 1.00 55.66 565 LEU A C 1
ATOM 4549 O O . LEU A 1 565 ? -25.201 6.374 29.031 1.00 55.66 565 LEU A O 1
ATOM 4553 N N . LEU A 1 566 ? -24.236 6.011 27.033 1.00 45.75 566 LEU A N 1
ATOM 4554 C CA . LEU A 1 566 ? -23.289 7.135 27.089 1.00 45.75 566 LEU A CA 1
ATOM 4555 C C . LEU A 1 566 ? -23.884 8.430 26.528 1.00 45.75 566 LEU A C 1
ATOM 4557 O O . LEU A 1 566 ? -23.465 9.517 26.911 1.00 45.75 566 LEU A O 1
ATOM 4561 N N . GLY A 1 567 ? -24.867 8.322 25.634 1.00 46.59 567 GLY A N 1
ATOM 4562 C CA . GLY A 1 567 ? -25.541 9.478 25.058 1.00 46.59 567 GLY A CA 1
ATOM 4563 C C . GLY A 1 567 ? -26.665 9.095 24.101 1.00 46.59 567 GLY A C 1
ATOM 4564 O O . GLY A 1 567 ? -26.729 7.968 23.599 1.00 46.59 567 GLY A O 1
ATOM 4565 N N . LEU A 1 568 ? -27.550 10.063 23.882 1.00 52.28 568 LEU A N 1
ATOM 4566 C CA . LEU A 1 568 ? -28.647 10.033 22.927 1.00 52.28 568 LEU A CA 1
ATOM 4567 C C . LEU A 1 568 ? -28.444 11.218 21.980 1.00 52.28 568 LEU A C 1
ATOM 4569 O O . LEU A 1 568 ? -28.505 12.362 22.423 1.00 52.28 568 LEU A O 1
ATOM 4573 N N . ALA A 1 569 ? -28.199 10.946 20.702 1.00 48.06 569 ALA A N 1
ATOM 4574 C CA . ALA A 1 569 ? -28.129 11.967 19.666 1.00 48.06 569 ALA A CA 1
ATOM 4575 C C . ALA A 1 569 ? -29.328 11.807 18.734 1.00 48.06 569 ALA A C 1
ATOM 4577 O O . ALA A 1 569 ? -29.528 10.740 18.153 1.00 48.06 569 ALA A O 1
ATOM 4578 N N . ASN A 1 570 ? -30.120 12.863 18.600 1.00 51.28 570 ASN A N 1
ATOM 4579 C CA . ASN A 1 570 ? -31.139 12.961 17.569 1.00 51.28 570 ASN A CA 1
ATOM 4580 C C . ASN A 1 570 ? -30.587 13.892 16.484 1.00 51.28 570 ASN A C 1
ATOM 4582 O O . ASN A 1 570 ? -30.359 15.064 16.770 1.00 51.28 570 ASN A O 1
ATOM 4586 N N . ASP A 1 571 ? -30.332 13.379 15.274 1.00 46.75 571 ASP A N 1
ATOM 4587 C CA . ASP A 1 571 ? -29.930 14.213 14.122 1.00 46.75 571 ASP A CA 1
ATOM 4588 C C . ASP A 1 571 ? -31.121 15.020 13.552 1.00 46.75 571 ASP A C 1
ATOM 4590 O O . ASP A 1 571 ? -31.023 15.622 12.482 1.00 46.75 571 ASP A O 1
ATOM 4594 N N . GLY A 1 572 ? -32.274 15.016 14.226 1.00 41.94 572 GLY A N 1
ATOM 4595 C CA . GLY A 1 572 ? -33.351 15.961 13.984 1.00 41.94 572 GLY A CA 1
ATOM 4596 C C . GLY A 1 572 ? -32.970 17.338 14.513 1.00 41.94 572 GLY A C 1
ATOM 4597 O O . GLY A 1 572 ? -32.722 17.499 15.712 1.00 41.94 572 GLY A O 1
ATOM 4598 N N . ASP A 1 573 ? -32.962 18.334 13.625 1.00 38.88 573 ASP A N 1
ATOM 4599 C CA . ASP A 1 573 ? -32.963 19.739 14.014 1.00 38.88 573 ASP A CA 1
ATOM 4600 C C . ASP A 1 573 ? -33.955 19.931 15.163 1.00 38.88 573 ASP A C 1
ATOM 4602 O O . ASP A 1 573 ? -35.155 19.660 15.057 1.00 38.88 573 ASP A O 1
ATOM 4606 N N . THR A 1 574 ? -33.436 20.362 16.307 1.00 34.62 574 THR A N 1
ATOM 4607 C CA . THR A 1 574 ? -34.274 20.732 17.437 1.00 34.62 574 THR A CA 1
ATOM 4608 C C . THR A 1 574 ? -34.939 22.054 17.086 1.00 34.62 574 THR A C 1
ATOM 4610 O O . THR A 1 574 ? -34.388 23.099 17.402 1.00 34.62 574 THR A O 1
ATOM 4613 N N . GLN A 1 575 ? -36.075 22.002 16.385 1.00 29.38 575 GLN A N 1
ATOM 4614 C CA . GLN A 1 575 ? -37.107 23.042 16.249 1.00 29.38 575 GLN A CA 1
ATOM 4615 C C . GLN A 1 575 ? -38.101 22.545 15.183 1.00 29.38 575 GLN A C 1
ATOM 4617 O O . GLN A 1 575 ? -37.763 22.434 14.016 1.00 29.38 575 GLN A O 1
ATOM 4622 N N . HIS A 1 576 ? -39.348 22.190 15.488 1.00 28.22 576 HIS A N 1
ATOM 4623 C CA . HIS A 1 576 ? -40.330 23.047 16.138 1.00 28.22 576 HIS A CA 1
ATOM 4624 C C . HIS A 1 576 ? -41.605 22.224 16.468 1.00 28.22 576 HIS A C 1
ATOM 4626 O O . HIS A 1 576 ? -41.938 21.292 15.739 1.00 28.22 576 HIS A O 1
ATOM 4632 N N . TRP A 1 577 ? -42.338 22.653 17.508 1.00 26.75 577 TRP A N 1
ATOM 4633 C CA . TRP A 1 577 ? -43.688 22.226 17.953 1.00 26.75 577 TRP A CA 1
ATOM 4634 C C . TRP A 1 577 ? -43.791 21.099 18.998 1.00 26.75 577 TRP A C 1
ATOM 4636 O O . TRP A 1 577 ? -44.492 20.109 18.820 1.00 26.75 577 TRP A O 1
ATOM 4646 N N . PHE A 1 578 ? -43.239 21.353 20.191 1.00 25.55 578 PHE A N 1
ATOM 4647 C CA . PHE A 1 578 ? -44.026 21.131 21.412 1.00 25.55 578 PHE A CA 1
ATOM 4648 C C . PHE A 1 578 ? -45.079 22.244 21.504 1.00 25.55 578 PHE A C 1
ATOM 4650 O O . PHE A 1 578 ? -44.810 23.315 22.038 1.00 25.55 578 PHE A O 1
ATOM 4657 N N . ASN A 1 579 ? -46.220 22.021 20.857 1.00 28.17 579 ASN A N 1
ATOM 4658 C CA . ASN A 1 579 ? -47.539 22.564 21.188 1.00 28.17 579 ASN A CA 1
ATOM 4659 C C . ASN A 1 579 ? -48.501 22.068 20.111 1.00 28.17 579 ASN A C 1
ATOM 4661 O O . ASN A 1 579 ? -48.586 22.692 19.062 1.00 28.17 579 ASN A O 1
ATOM 4665 N N . TYR A 1 580 ? -49.154 20.934 20.357 1.00 29.75 580 TYR A N 1
ATOM 4666 C CA . TYR A 1 580 ? -50.582 20.709 20.114 1.00 29.75 580 TYR A CA 1
ATOM 4667 C C . TYR A 1 580 ? -51.017 19.445 20.849 1.00 29.75 580 TYR A C 1
ATOM 4669 O O . TYR A 1 580 ? -50.337 18.406 20.680 1.00 29.75 580 TYR A O 1
#

Solvent-accessible surface area (backbone atoms only — not comparable to full-atom values): 33254 Å² total; per-residue (Å²): 140,81,89,84,83,84,88,88,82,84,92,81,86,84,80,90,76,91,71,84,79,76,81,78,80,57,75,70,58,57,54,51,53,51,51,51,50,50,51,52,54,48,54,53,51,56,53,56,58,51,48,77,61,75,78,53,64,68,44,88,65,57,87,50,36,91,93,50,41,50,71,55,75,66,87,47,83,62,53,48,32,37,34,40,42,18,20,48,27,36,66,46,84,73,60,92,46,76,47,36,23,41,61,46,38,48,33,40,46,37,46,73,68,61,38,41,33,37,38,40,29,18,33,57,55,48,67,98,71,73,84,90,63,99,61,84,85,87,73,92,71,89,65,81,58,89,76,58,63,70,59,52,59,72,70,45,56,71,68,61,35,56,78,47,56,36,70,64,36,38,60,76,66,68,54,88,84,87,70,52,74,66,57,45,49,53,49,39,51,51,48,49,32,53,56,46,35,45,97,86,72,43,64,41,46,80,50,46,33,40,31,32,40,19,72,55,53,55,46,50,19,45,54,52,38,44,54,52,43,46,53,40,52,54,47,52,49,52,53,41,52,50,49,40,54,51,43,52,53,51,38,54,52,49,55,52,39,75,72,45,97,41,74,67,60,42,49,51,51,51,60,75,42,35,70,62,36,51,77,67,72,47,62,71,82,58,54,81,77,59,50,63,61,61,46,47,54,50,40,50,54,43,49,52,52,44,50,68,59,61,75,37,103,59,70,62,70,63,64,35,58,75,43,30,70,59,33,44,18,30,54,42,32,56,59,34,68,57,42,94,47,38,42,56,54,32,62,39,64,30,28,34,27,57,84,96,40,39,34,33,39,39,49,69,91,59,89,61,33,42,79,50,59,54,38,56,55,51,46,54,50,48,54,51,49,49,70,75,42,75,52,58,92,69,57,42,34,37,37,35,29,27,71,25,23,34,70,45,80,47,77,47,77,45,70,57,65,79,55,100,84,64,97,72,51,67,47,71,23,41,27,30,19,38,17,18,28,45,60,53,66,62,41,36,53,51,46,71,74,44,97,67,79,86,49,73,66,42,46,17,41,64,38,90,77,48,40,25,19,38,39,34,42,33,34,54,82,86,48,93,60,74,45,80,46,76,45,42,21,75,61,35,37,32,43,78,47,52,70,41,73,67,42,32,47,46,54,62,55,46,40,72,78,65,58,70,73,62,44,68,51,70,45,72,69,73,57,94,82,54,93,78,73,60,73,42,83,31,84,80,40,93,87,71,43,51,62,38,48,54,68,56,56,52,49,49,51,38,57,74,69,65,50,50,67,76,47,78,45,64,63,46,76,93,73,87,76,99,76,132